Protein AF-0000000079917023 (afdb_homodimer)

pLDDT: mean 77.86, std 21.09, range [25.22, 98.75]

InterPro domains:
  IPR002347 Short-chain dehydrogenase/reductase SDR [PF00106] (9-191)
  IPR002347 Short-chain dehydrogenase/reductase SDR [PR00081] (9-26)
  IPR002347 Short-chain dehydrogenase/reductase SDR [PR00081] (80-91)
  IPR002347 Short-chain dehydrogenase/reductase SDR [PR00081] (126-142)
  IPR002347 Short-chain dehydrogenase/reductase SDR [PR00081] (152-171)
  IPR002347 Short-chain dehydrogenase/reductase SDR [PR00081] (173-190)
  IPR020904 Short-chain dehydrogenase/reductase, conserved site [PS00061] (139-167)
  IPR036291 NAD(P)-binding domain superfamily [SSF51735] (2-263)
  IPR057326 Ketoreductase domain [SM00822] (8-187)

Secondary structure (DSSP, 8-state):
-----TT-EEEEESTTSHHHHHHHHHHHHTT-EEEEEES-HHHHHHHHHHH-TT-EEEE--TT-HHHHHHHHHHHHHHHTS-SEEEE-----B-B-TTTS-HHHHHHHHIIIIIHHHHHHHHHHHHHHHHT-EEEEE--SGGG---TTBHHHHHHHHHHHHHHHHHHHHHGGGT-EEEEEEE-EEETHHHHHHHHH-HHHHHHHHHSPTTTTPEEEHHHHHHHHHHHHHTT-SEEEESTTHHHHHHHHHHHTSGGGHHHHHHHHHHHHHHHHHHHHHHT-SBPPPP--------------/-----TT-EEEEES-SSHHHHHHHHHHHHTT-EEEEEES-HHHHHHHHHHH-TT-EEEE--TT-HHHHHHHHHHHHHHHTS-SEEEE-----B-B-TTTS-HHHHHHHHIIIIIHHHHHHHHHHHHHHHHT-EEEEE--SGGG---TTBHHHHHHHHHHHHHHHHHHHHHGGGT-EEEEEEE-EEETHHHHHHHHH-HHHHHHHHHSPTTTTPEEEHHHHHHHHHHHHHTT-SEEEESTTHHHHHHHHHHHTSGGGHHHHHHHHHHHHHHHHHHHHHHT-SBPPPP--------------

Sequence (600 aa):
MKRDLVGRKVIVTGAARGIGEQVARLAAAQGARVALIGLEPDRLQALAAELGPSSHWCEADVRDSTALQTAIDECAGAMNGVDMVVANAGVAAYGTVRHADEASFERVVDINLNGVFRTLKHATPHLQRSGGHVLIVASALSFTSIGGLASYGASKAGVEALALAYRGEVAHLGITVGLVHPSWIDTDLVRGAEVDIPSFQQMRNRLPYPGNVTTSAERAASAIVDGLAYRRSRVYVPRAVVVANWAKALLNSPLVWPWTRRFSALTIPSLETEVAALGRNDQLVPRFESSGRERSPVSAMKRDLVGRKVIVTGAARGIGEQVARLAAAQGARVALIGLEPDRLQALAAELGPSSHWCEADVRDSTALQTAIDECAGAMNGVDMVVANAGVAAYGTVRHADEASFERVVDINLNGVFRTLKHATPHLQRSGGHVLIVASALSFTSIGGLASYGASKAGVEALALAYRGEVAHLGITVGLVHPSWIDTDLVRGAEVDIPSFQQMRNRLPYPGNVTTSAERAASAIVDGLAYRRSRVYVPRAVVVANWAKALLNSPLVWPWTRRFSALTIPSLETEVAALGRNDQLVPRFESSGRERSPVSA

Organism: NCBI:txid1990687

Nearest PDB structures (foldseek):
  7e6o-assembly1_D  TM=8.917E-01  e=6.958E-19  Paracoccus denitrificans PD1222
  4npc-assembly1_A  TM=9.059E-01  e=7.729E-18  Brucella suis ATCC 23445
  7e6o-assembly1_C  TM=8.669E-01  e=4.614E-18  Paracoccus denitrificans PD1222
  7e6o-assembly1_B  TM=8.869E-01  e=2.169E-17  Paracoccus denitrificans PD1222
  1hxh-assembly1_D  TM=8.457E-01  e=3.209E-16  Comamonas testosteroni

Foldseek 3Di:
DLLFQALAEEEEEPLLFFLNVLLQQVNLVSHYQYEYEYADPVSRVVSQVVSHDSHHYAYDQLLDLVSLLVSLVVSCVSSVFHAEYEADFAFFWWDAPVPADPVQLVVRLSGLAVSSVSNCVSCLVRNLVNLHEYEYEAELCLLPCAGTGNSNNVNRVNNVVVQVVVQVVCVVSSYHYAYEYEAAEPTLRNVLCCVLAVLVLVLLVPDDPPSNDYHYSNQSSVQVSSCRSVVPRYGYVPPCSVVVVVCSVVCPDPVVVVVVVVSNVVSNVSRNVSCVVSVHGGRDDPDPPPPPPDPPPPDD/DLLFQALAEEEEEPLLFFLNVLLQQVNLVSHYQYEYEYADVVSRVVSQVVSHDSHHYAYDQLLDLVSLLVSLVVSCVSSVFHAEYEADFAFFWWDAPVPADPVQLVVRLSGLAVSSVSNCVSCLVRNLVNLHEYEYEAELCLLPCAGTGNSNNVNRVNNVVVQVVVQVVCVVSSYHYAYEYEAAEPTLRNVLCCVLAVLVLVLLVPDDPPSNDYHYSNQSSVQVSSCRSVVPRYGYVPPCSVVVVVCSVVCPDPVVVVVVVVSNVVSNVSRNVSCVVSVTGGRDDDDPDPPPPDPDDPDD

Radius of gyration: 24.72 Å; Cα contacts (8 Å, |Δi|>4): 1260; chains: 2; bounding box: 62×91×83 Å

Solvent-accessible surface area (backbone atoms only — not comparable to full-atom values): 29281 Å² total; per-residue (Å²): 129,86,65,60,34,62,75,37,27,34,38,29,30,32,23,55,48,54,46,30,30,39,31,50,53,54,36,33,74,40,42,23,34,38,27,35,29,20,83,44,58,70,50,30,51,54,48,24,62,72,69,31,87,71,34,41,63,37,69,29,48,55,74,37,58,67,49,33,42,52,36,52,52,48,44,25,58,76,63,73,43,33,36,31,36,36,48,46,44,66,61,58,38,45,32,36,68,75,69,37,48,65,68,49,39,50,47,27,31,36,36,33,26,52,12,45,51,45,50,50,29,58,43,41,70,44,22,44,75,57,40,11,36,35,38,39,59,41,36,45,48,31,63,47,46,48,57,33,30,32,39,37,21,13,17,25,27,12,32,46,30,31,50,48,6,45,34,19,50,34,39,71,52,49,32,46,54,16,41,29,28,38,47,47,39,62,28,65,67,46,49,38,44,38,67,58,28,57,54,51,46,52,52,37,66,66,35,58,87,67,65,45,51,70,36,49,28,60,59,44,14,51,46,48,46,50,26,59,45,66,62,35,58,64,34,51,31,54,65,63,47,53,56,49,58,58,38,36,53,49,54,74,30,81,79,37,44,66,58,48,40,57,53,26,40,66,45,32,63,55,41,48,52,33,36,60,70,62,73,52,34,61,61,72,71,83,77,80,74,78,80,77,80,76,78,72,76,82,78,129,127,84,64,58,33,62,74,36,28,35,39,29,31,32,23,56,46,52,45,29,30,38,31,50,52,52,36,34,74,40,42,23,33,38,28,35,29,19,81,44,57,70,49,32,51,53,49,24,61,71,71,30,88,72,32,42,65,37,66,28,50,54,76,37,58,69,49,34,41,51,38,52,51,49,44,25,61,77,61,72,41,34,36,32,37,36,49,47,45,64,61,57,38,43,32,35,68,75,70,38,48,65,68,49,39,50,48,27,30,38,36,34,26,53,12,44,52,44,51,50,28,59,43,43,70,45,23,42,75,58,41,12,37,36,39,38,59,41,37,44,48,30,64,47,47,47,58,33,30,31,38,37,21,11,16,28,27,13,33,48,29,32,51,48,7,46,35,19,53,33,38,70,51,49,32,47,54,16,42,29,27,39,46,48,39,61,27,66,66,47,48,40,43,39,68,59,28,58,54,52,47,54,50,38,67,66,35,57,87,66,65,45,50,70,35,50,30,61,59,43,14,50,48,47,45,50,27,58,44,66,62,34,58,64,34,51,30,54,64,63,45,52,56,50,57,58,38,35,52,50,54,74,29,80,79,37,42,67,58,47,41,58,52,25,41,65,45,33,64,56,41,49,51,33,36,60,69,62,74,52,34,63,61,74,71,83,77,79,75,78,79,77,80,77,78,76,78,84,78,131

Structure (mmCIF, N/CA/C/O backbone):
data_AF-0000000079917023-model_v1
#
loop_
_entity.id
_entity.type
_entity.pdbx_description
1 polymer 'Short-chain dehydrogenase'
#
loop_
_atom_site.group_PDB
_atom_site.id
_atom_site.type_symbol
_atom_site.label_atom_id
_atom_site.label_alt_id
_atom_site.label_comp_id
_atom_site.label_asym_id
_atom_site.label_entity_id
_atom_site.label_seq_id
_atom_site.pdbx_PDB_ins_code
_atom_site.Cartn_x
_atom_site.Cartn_y
_atom_site.Cartn_z
_atom_site.occupancy
_atom_site.B_iso_or_equiv
_atom_site.auth_seq_id
_atom_site.auth_comp_id
_atom_site.auth_asym_id
_atom_site.auth_atom_id
_atom_site.pdbx_PDB_model_num
ATOM 1 N N . MET A 1 1 ? 6.793 23.781 29.984 1 35.03 1 MET A N 1
ATOM 2 C CA . MET A 1 1 ? 6.461 24.828 29.031 1 35.03 1 MET A CA 1
ATOM 3 C C . MET A 1 1 ? 5.504 24.328 27.953 1 35.03 1 MET A C 1
ATOM 5 O O . MET A 1 1 ? 5.77 23.312 27.312 1 35.03 1 MET A O 1
ATOM 9 N N . LYS A 1 2 ? 4.242 24.5 27.984 1 48.34 2 LYS A N 1
ATOM 10 C CA . LYS A 1 2 ? 3.15 24.047 27.125 1 48.34 2 LYS A CA 1
ATOM 11 C C . LYS A 1 2 ? 3.473 24.281 25.656 1 48.34 2 LYS A C 1
ATOM 13 O O . LYS A 1 2 ? 3.605 25.422 25.219 1 48.34 2 LYS A O 1
ATOM 18 N N . ARG A 1 3 ? 4.348 23.516 24.953 1 58.66 3 ARG A N 1
ATOM 19 C CA . ARG A 1 3 ? 4.816 23.859 23.609 1 58.66 3 ARG A CA 1
ATOM 20 C C . ARG A 1 3 ? 3.641 24.094 22.672 1 58.66 3 ARG A C 1
ATOM 22 O O . ARG A 1 3 ? 2.766 23.234 22.531 1 58.66 3 ARG A O 1
ATOM 29 N N . ASP A 1 4 ? 3.262 25.469 22.469 1 80.25 4 ASP A N 1
ATOM 30 C CA . ASP A 1 4 ? 2.18 25.938 21.609 1 80.25 4 ASP A CA 1
ATOM 31 C C . ASP A 1 4 ? 2.65 26.094 20.156 1 80.25 4 ASP A C 1
ATOM 33 O O . ASP A 1 4 ? 3.783 25.734 19.828 1 80.25 4 ASP A O 1
ATOM 37 N N . LEU A 1 5 ? 1.856 26.125 19.281 1 94.12 5 LEU A N 1
ATOM 38 C CA . LEU A 1 5 ? 2.088 26.266 17.844 1 94.12 5 LEU A CA 1
ATOM 39 C C . LEU A 1 5 ? 2.141 27.734 17.453 1 94.12 5 LEU A C 1
ATOM 41 O O . LEU A 1 5 ? 1.908 28.078 16.281 1 94.12 5 LEU A O 1
ATOM 45 N N . VAL A 1 6 ? 2.461 28.594 18.484 1 93.5 6 VAL A N 1
ATOM 46 C CA . VAL A 1 6 ? 2.445 30.031 18.234 1 93.5 6 VAL A CA 1
ATOM 47 C C . VAL A 1 6 ? 3.459 30.375 17.141 1 93.5 6 VAL A C 1
ATOM 49 O O . VAL A 1 6 ? 4.648 30.078 17.281 1 93.5 6 VAL A O 1
ATOM 52 N N . GLY A 1 7 ? 2.959 30.922 16.062 1 93.88 7 GLY A N 1
ATOM 53 C CA . GLY A 1 7 ? 3.803 31.406 14.977 1 93.88 7 GLY A CA 1
ATOM 54 C C . GLY A 1 7 ? 4.227 30.328 14.016 1 93.88 7 GLY A C 1
ATOM 55 O O . GLY A 1 7 ? 4.867 30.594 13 1 93.88 7 GLY A O 1
ATOM 56 N N . ARG A 1 8 ? 3.922 29.094 14.336 1 96.81 8 ARG A N 1
ATOM 57 C CA . ARG A 1 8 ? 4.297 28 13.445 1 96.81 8 ARG A CA 1
ATOM 58 C C . ARG A 1 8 ? 3.41 27.984 12.203 1 96.81 8 ARG A C 1
ATOM 60 O O . ARG A 1 8 ? 2.215 28.266 12.281 1 96.81 8 ARG A O 1
ATOM 67 N N . LYS A 1 9 ? 3.975 27.703 11.078 1 98.31 9 LYS A N 1
ATOM 68 C CA . LYS A 1 9 ? 3.287 27.625 9.797 1 98.31 9 LYS A CA 1
ATOM 69 C C . LYS A 1 9 ? 2.963 26.188 9.422 1 98.31 9 LYS A C 1
ATOM 71 O O . LYS A 1 9 ? 3.865 25.391 9.156 1 98.31 9 LYS A O 1
ATOM 76 N N . VAL A 1 10 ? 1.675 25.859 9.359 1 98.56 10 VAL A N 1
ATOM 77 C CA . VAL A 1 10 ? 1.229 24.484 9.227 1 98.56 10 VAL A CA 1
ATOM 78 C C . VAL A 1 10 ? 0.395 24.312 7.957 1 98.56 10 VAL A C 1
ATOM 80 O O . VAL A 1 10 ? -0.567 25.062 7.742 1 98.56 10 VAL A O 1
ATOM 83 N N . ILE A 1 11 ? 0.746 23.375 7.105 1 98.75 11 ILE A N 1
ATOM 84 C CA . ILE A 1 11 ? -0.085 22.984 5.973 1 98.75 11 ILE A CA 1
ATOM 85 C C . ILE A 1 11 ? -0.858 21.719 6.316 1 98.75 11 ILE A C 1
ATOM 87 O O . ILE A 1 11 ? -0.293 20.766 6.867 1 98.75 11 ILE A O 1
ATOM 91 N N . VAL A 1 12 ? -2.148 21.688 6.055 1 98.69 12 VAL A N 1
ATOM 92 C CA . VAL A 1 12 ? -2.988 20.516 6.242 1 98.69 12 VAL A CA 1
ATOM 93 C C . VAL A 1 12 ? -3.643 20.125 4.918 1 98.69 12 VAL A C 1
ATOM 95 O O . VAL A 1 12 ? -4.359 20.922 4.316 1 98.69 12 VAL A O 1
ATOM 98 N N . THR A 1 13 ? -3.387 18.922 4.398 1 98.06 13 THR A N 1
ATOM 99 C CA . THR A 1 13 ? -4.133 18.422 3.254 1 98.06 13 THR A CA 1
ATOM 100 C C . THR A 1 13 ? -5.406 17.719 3.709 1 98.06 13 THR A C 1
ATOM 102 O O . THR A 1 13 ? -5.477 17.203 4.828 1 98.06 13 THR A O 1
ATOM 105 N N . GLY A 1 14 ? -6.414 17.625 2.801 1 94.31 14 GLY A N 1
ATOM 106 C CA . GLY A 1 14 ? -7.703 17.094 3.23 1 94.31 14 GLY A CA 1
ATOM 107 C C . GLY A 1 14 ? -8.328 17.906 4.352 1 94.31 14 GLY A C 1
ATOM 108 O O . GLY A 1 14 ? -8.828 17.344 5.328 1 94.31 14 GLY A O 1
ATOM 109 N N . ALA A 1 15 ? -8.273 19.172 4.25 1 95.25 15 ALA A N 1
ATOM 110 C CA . ALA A 1 15 ? -8.57 20.047 5.371 1 95.25 15 ALA A CA 1
ATOM 111 C C . ALA A 1 15 ? -10.039 20.453 5.379 1 95.25 15 ALA A C 1
ATOM 113 O O . ALA A 1 15 ? -10.508 21.094 6.324 1 95.25 15 ALA A O 1
ATOM 114 N N . ALA A 1 16 ? -10.805 20.047 4.355 1 90.94 16 ALA A N 1
ATOM 115 C CA . ALA A 1 16 ? -12.156 20.562 4.199 1 90.94 16 ALA A CA 1
ATOM 116 C C . ALA A 1 16 ? -13.117 19.922 5.191 1 90.94 16 ALA A C 1
ATOM 118 O O . ALA A 1 16 ? -14.18 20.469 5.492 1 90.94 16 ALA A O 1
ATOM 119 N N . ARG A 1 17 ? -12.797 18.75 5.715 1 85.38 17 ARG A N 1
ATOM 120 C CA . ARG A 1 17 ? -13.703 18.062 6.621 1 85.38 17 ARG A CA 1
ATOM 121 C C . ARG A 1 17 ? -12.938 17.094 7.516 1 85.38 17 ARG A C 1
ATOM 123 O O . ARG A 1 17 ? -11.734 16.891 7.348 1 85.38 17 ARG A O 1
ATOM 130 N N . GLY A 1 18 ? -13.648 16.625 8.508 1 87.06 18 GLY A N 1
ATOM 131 C CA . GLY A 1 18 ? -13.148 15.516 9.312 1 87.06 18 GLY A CA 1
ATOM 132 C C . GLY A 1 18 ? -11.984 15.906 10.211 1 87.06 18 GLY A C 1
ATOM 133 O O . GLY A 1 18 ? -12.023 16.938 10.867 1 87.06 18 GLY A O 1
ATOM 134 N N . ILE A 1 19 ? -11.047 15.023 10.242 1 89.31 19 ILE A N 1
ATOM 135 C CA . ILE A 1 19 ? -9.883 15.195 11.102 1 89.31 19 ILE A CA 1
ATOM 136 C C . ILE A 1 19 ? -9.094 16.422 10.672 1 89.31 19 ILE A C 1
ATOM 138 O O . ILE A 1 19 ? -8.68 17.234 11.508 1 89.31 19 ILE A O 1
ATOM 142 N N . GLY A 1 20 ? -8.961 16.594 9.344 1 94.31 20 GLY A N 1
ATOM 143 C CA . GLY A 1 20 ? -8.195 17.703 8.828 1 94.31 20 GLY A CA 1
ATOM 144 C C . GLY A 1 20 ? -8.758 19.062 9.234 1 94.31 20 GLY A C 1
ATOM 145 O O . GLY A 1 20 ? -8.008 19.953 9.617 1 94.31 20 GLY A O 1
ATOM 146 N N . GLU A 1 21 ? -10.047 19.156 9.148 1 94.5 21 GLU A N 1
ATOM 147 C CA . GLU A 1 21 ? -10.727 20.375 9.547 1 94.5 21 GLU A CA 1
ATOM 148 C C . GLU A 1 21 ? -10.492 20.688 11.023 1 94.5 21 GLU A C 1
ATOM 150 O O . GLU A 1 21 ? -10.172 21.812 11.391 1 94.5 21 GLU A O 1
ATOM 155 N N . GLN A 1 22 ? -10.641 19.719 11.828 1 94.25 22 GLN A N 1
ATOM 156 C CA . GLN A 1 22 ? -10.492 19.891 13.273 1 94.25 22 GLN A CA 1
ATOM 157 C C . GLN A 1 22 ? -9.039 20.172 13.641 1 94.25 22 GLN A C 1
ATOM 159 O O . GLN A 1 22 ? -8.766 20.953 14.562 1 94.25 22 GLN A O 1
ATOM 164 N N . VAL A 1 23 ? -8.102 19.547 12.953 1 95.81 23 VAL A N 1
ATOM 165 C CA . VAL A 1 23 ? -6.688 19.828 13.164 1 95.81 23 VAL A CA 1
ATOM 166 C C . VAL A 1 23 ? -6.398 21.297 12.859 1 95.81 23 VAL A C 1
ATOM 168 O O . VAL A 1 23 ? -5.719 21.984 13.633 1 95.81 23 VAL A O 1
ATOM 171 N N . ALA A 1 24 ? -6.945 21.766 11.742 1 97.56 24 ALA A N 1
ATOM 172 C CA . ALA A 1 24 ? -6.746 23.156 11.344 1 97.56 24 ALA A CA 1
ATOM 173 C C . ALA A 1 24 ? -7.293 24.109 12.406 1 97.56 24 ALA A C 1
ATOM 175 O O . ALA A 1 24 ? -6.617 25.062 12.797 1 97.56 24 ALA A O 1
ATOM 176 N N . ARG A 1 25 ? -8.461 23.859 12.906 1 96.69 25 ARG A N 1
ATOM 177 C CA . ARG A 1 25 ? -9.102 24.703 13.914 1 96.69 25 ARG A CA 1
ATOM 178 C C . ARG A 1 25 ? -8.281 24.75 15.195 1 96.69 25 ARG A C 1
ATOM 180 O O . ARG A 1 25 ? -8.031 25.812 15.742 1 96.69 25 ARG A O 1
ATOM 187 N N . LEU A 1 26 ? -7.863 23.609 15.633 1 96.19 26 LEU A N 1
ATOM 188 C CA . LEU A 1 26 ? -7.145 23.516 16.906 1 96.19 26 LEU A CA 1
ATOM 189 C C . LEU A 1 26 ? -5.75 24.125 16.781 1 96.19 26 LEU A C 1
ATOM 191 O O . LEU A 1 26 ? -5.273 24.781 17.703 1 96.19 26 LEU A O 1
ATOM 195 N N . ALA A 1 27 ? -5.102 23.875 15.664 1 96.81 27 ALA A N 1
ATOM 196 C CA . ALA A 1 27 ? -3.781 24.469 15.453 1 96.81 27 ALA A CA 1
ATOM 197 C C . ALA A 1 27 ? -3.855 25.984 15.43 1 96.81 27 ALA A C 1
ATOM 199 O O . ALA A 1 27 ? -3.027 26.672 16.047 1 96.81 27 ALA A O 1
ATOM 200 N N . ALA A 1 28 ? -4.844 26.516 14.719 1 96.62 28 ALA A N 1
ATOM 201 C CA . ALA A 1 28 ? -5.039 27.969 14.664 1 96.62 28 ALA A CA 1
ATOM 202 C C . ALA A 1 28 ? -5.332 28.531 16.062 1 96.62 28 ALA A C 1
ATOM 204 O O . ALA A 1 28 ? -4.816 29.578 16.422 1 96.62 28 ALA A O 1
ATOM 205 N N . ALA A 1 29 ? -6.129 27.812 16.797 1 94.62 29 ALA A N 1
ATOM 206 C CA . ALA A 1 29 ? -6.473 28.234 18.141 1 94.62 29 ALA A CA 1
ATOM 207 C C . ALA A 1 29 ? -5.234 28.297 19.031 1 94.62 29 ALA A C 1
ATOM 209 O O . ALA A 1 29 ? -5.188 29.078 20 1 94.62 29 ALA A O 1
ATOM 210 N N . GLN A 1 30 ? -4.234 27.562 18.688 1 94.81 30 GLN A N 1
ATOM 211 C CA . GLN A 1 30 ? -3 27.516 19.453 1 94.81 30 GLN A CA 1
ATOM 212 C C . GLN A 1 30 ? -1.956 28.469 18.891 1 94.81 30 GLN A C 1
ATOM 214 O O . GLN A 1 30 ? -0.784 28.422 19.266 1 94.81 30 GLN A O 1
ATOM 219 N N . GLY A 1 31 ? -2.383 29.25 17.906 1 94.75 31 GLY A N 1
ATOM 220 C CA . GLY A 1 31 ? -1.55 30.359 17.453 1 94.75 31 GLY A CA 1
ATOM 221 C C . GLY A 1 31 ? -0.831 30.078 16.141 1 94.75 31 GLY A C 1
ATOM 222 O O . GLY A 1 31 ? -0.024 30.891 15.688 1 94.75 31 GLY A O 1
ATOM 223 N N . ALA A 1 32 ? -1.056 28.984 15.531 1 96.81 32 ALA A N 1
ATOM 224 C CA . ALA A 1 32 ? -0.401 28.641 14.273 1 96.81 32 ALA A CA 1
ATOM 225 C C . ALA A 1 32 ? -1.003 29.438 13.109 1 96.81 32 ALA A C 1
ATOM 227 O O . ALA A 1 32 ? -2.17 29.828 13.156 1 96.81 32 ALA A O 1
ATOM 228 N N . ARG A 1 33 ? -0.197 29.719 12.133 1 97.12 33 ARG A N 1
ATOM 229 C CA . ARG A 1 33 ? -0.688 30.078 10.812 1 97.12 33 ARG A CA 1
ATOM 230 C C . ARG A 1 33 ? -0.974 28.844 9.977 1 97.12 33 ARG A C 1
ATOM 232 O O . ARG A 1 33 ? -0.084 28.016 9.758 1 97.12 33 ARG A O 1
ATOM 239 N N . VAL A 1 34 ? -2.207 28.688 9.484 1 98.31 34 VAL A N 1
ATOM 240 C CA . VAL A 1 34 ? -2.613 27.422 8.891 1 98.31 34 VAL A CA 1
ATOM 241 C C . VAL A 1 34 ? -2.965 27.641 7.418 1 98.31 34 VAL A C 1
ATOM 243 O O . VAL A 1 34 ? -3.604 28.625 7.062 1 98.31 34 VAL A O 1
ATOM 246 N N . ALA A 1 35 ? -2.5 26.828 6.547 1 98.69 35 ALA A N 1
ATOM 247 C CA . ALA A 1 35 ? -2.904 26.766 5.145 1 98.69 35 ALA A CA 1
ATOM 248 C C . ALA A 1 35 ? -3.643 25.453 4.855 1 98.69 35 ALA A C 1
ATOM 250 O O . ALA A 1 35 ? -3.195 24.375 5.258 1 98.69 35 ALA A O 1
ATOM 251 N N . LEU A 1 36 ? -4.773 25.578 4.191 1 98.62 36 LEU A N 1
ATOM 252 C CA . LEU A 1 36 ? -5.695 24.469 3.939 1 98.62 36 LEU A CA 1
ATOM 253 C C . LEU A 1 36 ? -5.645 24.047 2.479 1 98.62 36 LEU A C 1
ATOM 255 O O . LEU A 1 36 ? -5.789 24.875 1.577 1 98.62 36 LEU A O 1
ATOM 259 N N . ILE A 1 37 ? -5.414 22.766 2.244 1 98.5 37 ILE A N 1
ATOM 260 C CA . ILE A 1 37 ? -5.449 22.234 0.89 1 98.5 37 ILE A CA 1
ATOM 261 C C . ILE A 1 37 ? -6.5 21.125 0.8 1 98.5 37 ILE A C 1
ATOM 263 O O . ILE A 1 37 ? -6.578 20.25 1.674 1 98.5 37 ILE A O 1
ATOM 267 N N . GLY A 1 38 ? -7.344 21.109 -0.236 1 96.56 38 GLY A N 1
ATOM 268 C CA . GLY A 1 38 ? -8.352 20.078 -0.423 1 96.56 38 GLY A CA 1
ATOM 269 C C . GLY A 1 38 ? -9.172 20.266 -1.688 1 96.56 38 GLY A C 1
ATOM 270 O O . GLY A 1 38 ? -8.758 20.984 -2.598 1 96.56 38 GLY A O 1
ATOM 271 N N . LEU A 1 39 ? -10.312 19.578 -1.757 1 93.62 39 LEU A N 1
ATOM 272 C CA . LEU A 1 39 ? -11.055 19.5 -3.012 1 93.62 39 LEU A CA 1
ATOM 273 C C . LEU A 1 39 ? -12.352 20.297 -2.92 1 93.62 39 LEU A C 1
ATOM 275 O O . LEU A 1 39 ? -13.109 20.359 -3.887 1 93.62 39 LEU A O 1
ATOM 279 N N . GLU A 1 40 ? -12.727 20.906 -1.827 1 92.56 40 GLU A N 1
ATOM 280 C CA . GLU A 1 40 ? -13.961 21.672 -1.652 1 92.56 40 GLU A CA 1
ATOM 281 C C . GLU A 1 40 ? -13.68 23.141 -1.41 1 92.56 40 GLU A C 1
ATOM 283 O O . GLU A 1 40 ? -13.617 23.594 -0.263 1 92.56 40 GLU A O 1
ATOM 288 N N . PRO A 1 41 ? -13.641 23.859 -2.566 1 94.19 41 PRO A N 1
ATOM 289 C CA . PRO A 1 41 ? -13.195 25.25 -2.424 1 94.19 41 PRO A CA 1
ATOM 290 C C . PRO A 1 41 ? -14.109 26.078 -1.514 1 94.19 41 PRO A C 1
ATOM 292 O O . PRO A 1 41 ? -13.625 26.875 -0.715 1 94.19 41 PRO A O 1
ATOM 295 N N . ASP A 1 42 ? -15.406 25.844 -1.597 1 94.81 42 ASP A N 1
ATOM 296 C CA . ASP A 1 42 ? -16.328 26.625 -0.772 1 94.81 42 ASP A CA 1
ATOM 297 C C . ASP A 1 42 ? -16.094 26.359 0.713 1 94.81 42 ASP A C 1
ATOM 299 O O . ASP A 1 42 ? -16.078 27.281 1.521 1 94.81 42 ASP A O 1
ATOM 303 N N . ARG A 1 43 ? -15.852 25.094 1.1 1 94.06 43 ARG A N 1
ATOM 304 C CA . ARG A 1 43 ? -15.609 24.734 2.49 1 94.06 43 ARG A CA 1
ATOM 305 C C . ARG A 1 43 ? -14.25 25.25 2.959 1 94.06 43 ARG A C 1
ATOM 307 O O . ARG A 1 43 ? -14.117 25.719 4.09 1 94.06 43 ARG A O 1
ATOM 314 N N . LEU A 1 44 ? -13.32 25.188 2.113 1 97 44 LEU A N 1
ATOM 315 C CA . LEU A 1 44 ? -11.984 25.641 2.451 1 97 44 LEU A CA 1
ATOM 316 C C . LEU A 1 44 ? -11.969 27.156 2.693 1 97 44 LEU A C 1
ATOM 318 O O . LEU A 1 44 ? -11.375 27.625 3.662 1 97 44 LEU A O 1
ATOM 322 N N . GLN A 1 45 ? -12.625 27.844 1.819 1 96.62 45 GLN A N 1
ATOM 323 C CA . GLN A 1 45 ? -12.711 29.297 1.939 1 96.62 45 GLN A CA 1
ATOM 324 C C . GLN A 1 45 ? -13.422 29.703 3.229 1 96.62 45 GLN A C 1
ATOM 326 O O . GLN A 1 45 ? -12.969 30.594 3.939 1 96.62 45 GLN A O 1
ATOM 331 N N . ALA A 1 46 ? -14.539 29.062 3.473 1 96.62 46 ALA A N 1
ATOM 332 C CA . ALA A 1 46 ? -15.297 29.344 4.691 1 96.62 46 ALA A CA 1
ATOM 333 C C . ALA A 1 46 ? -14.461 29.062 5.934 1 96.62 46 ALA A C 1
ATOM 335 O O . ALA A 1 46 ? -14.461 29.844 6.887 1 96.62 46 ALA A O 1
ATOM 336 N N . LEU A 1 47 ? -13.734 27.938 5.93 1 96.81 47 LEU A N 1
ATOM 337 C CA . LEU A 1 47 ? -12.898 27.562 7.066 1 96.81 47 LEU A CA 1
ATOM 338 C C . LEU A 1 47 ? -11.75 28.547 7.246 1 96.81 47 LEU A C 1
ATOM 340 O O . LEU A 1 47 ? -11.461 28.969 8.367 1 96.81 47 LEU A O 1
ATOM 344 N N . ALA A 1 48 ? -11.109 28.906 6.176 1 97.44 48 ALA A N 1
ATOM 345 C CA . ALA A 1 48 ? -10.008 29.859 6.258 1 97.44 48 ALA A CA 1
ATOM 346 C C . ALA A 1 48 ? -10.484 31.188 6.848 1 97.44 48 ALA A C 1
ATOM 348 O O . ALA A 1 48 ? -9.789 31.797 7.66 1 97.44 48 ALA A O 1
ATOM 349 N N . ALA A 1 49 ? -11.633 31.641 6.434 1 96.38 49 ALA A N 1
ATOM 350 C CA . ALA A 1 49 ? -12.203 32.875 6.949 1 96.38 49 ALA A CA 1
ATOM 351 C C . ALA A 1 49 ? -12.469 32.781 8.445 1 96.38 49 ALA A C 1
ATOM 353 O O . ALA A 1 49 ? -12.227 33.719 9.195 1 96.38 49 ALA A O 1
ATOM 354 N N . GLU A 1 50 ? -12.961 31.641 8.82 1 96.62 50 GLU A N 1
ATOM 355 C CA . GLU A 1 50 ? -13.258 31.391 10.227 1 96.62 50 GLU A CA 1
ATOM 356 C C . GLU A 1 50 ? -11.977 31.406 11.062 1 96.62 50 GLU A C 1
ATOM 358 O O . GLU A 1 50 ? -11.984 31.875 12.203 1 96.62 50 GLU A O 1
ATOM 363 N N . LEU A 1 51 ? -10.875 30.844 10.602 1 96.44 51 LEU A N 1
ATOM 364 C CA . LEU A 1 51 ? -9.633 30.672 11.336 1 96.44 51 LEU A CA 1
ATOM 365 C C . LEU A 1 51 ? -8.883 31.984 11.469 1 96.44 51 LEU A C 1
ATOM 367 O O . LEU A 1 51 ? -8.039 32.156 12.352 1 96.44 51 LEU A O 1
ATOM 371 N N . GLY A 1 52 ? -9.211 32.969 10.492 1 92.62 52 GLY A N 1
ATOM 372 C CA . GLY A 1 52 ? -8.617 34.281 10.633 1 92.62 52 GLY A CA 1
ATOM 373 C C . GLY A 1 52 ? -7.785 34.719 9.43 1 92.62 52 GLY A C 1
ATOM 374 O O . GLY A 1 52 ? -7.52 33.875 8.547 1 92.62 52 GLY A O 1
ATOM 375 N N . PRO A 1 53 ? -7.324 35.875 9.367 1 90.25 53 PRO A N 1
ATOM 376 C CA . PRO A 1 53 ? -6.684 36.469 8.188 1 90.25 53 PRO A CA 1
ATOM 377 C C . PRO A 1 53 ? -5.32 35.844 7.887 1 90.25 53 PRO A C 1
ATOM 379 O O . PRO A 1 53 ? -4.816 35.969 6.77 1 90.25 53 PRO A O 1
ATOM 382 N N . SER A 1 54 ? -4.773 35.219 8.859 1 90.94 54 SER A N 1
ATOM 383 C CA . SER A 1 54 ? -3.455 34.656 8.648 1 90.94 54 SER A CA 1
ATOM 384 C C . SER A 1 54 ? -3.559 33.281 7.984 1 90.94 54 SER A C 1
ATOM 386 O O . SER A 1 54 ? -2.543 32.656 7.633 1 90.94 54 SER A O 1
ATOM 388 N N . SER A 1 55 ? -4.711 32.812 7.812 1 96.25 55 SER A N 1
ATOM 389 C CA . SER A 1 55 ? -4.91 31.484 7.203 1 96.25 55 SER A CA 1
ATOM 390 C C . SER A 1 55 ? -5.027 31.594 5.684 1 96.25 55 SER A C 1
ATOM 392 O O . SER A 1 55 ? -5.402 32.656 5.16 1 96.25 55 SER A O 1
ATOM 394 N N . HIS A 1 56 ? -4.629 30.609 5.004 1 97.56 56 HIS A N 1
ATOM 395 C CA . HIS A 1 56 ? -4.676 30.516 3.551 1 97.56 56 HIS A CA 1
ATOM 396 C C . HIS A 1 56 ? -5.32 29.203 3.109 1 97.56 56 HIS A C 1
ATOM 398 O O . HIS A 1 56 ? -5.477 28.281 3.912 1 97.56 56 HIS A O 1
ATOM 404 N N . TRP A 1 57 ? -5.883 29.188 1.902 1 98.12 57 TRP A N 1
ATOM 405 C CA . TRP A 1 57 ? -6.438 27.953 1.376 1 98.12 57 TRP A CA 1
ATOM 406 C C . TRP A 1 57 ? -6.152 27.812 -0.116 1 98.12 57 TRP A C 1
ATOM 408 O O . TRP A 1 57 ? -5.984 28.812 -0.814 1 98.12 57 TRP A O 1
ATOM 418 N N . CYS A 1 58 ? -5.941 26.609 -0.579 1 98 58 CYS A N 1
ATOM 419 C CA . CYS A 1 58 ? -5.758 26.266 -1.984 1 98 58 CYS A CA 1
ATOM 420 C C . CYS A 1 58 ? -6.547 25.016 -2.348 1 98 58 CYS A C 1
ATOM 422 O O . CYS A 1 58 ? -6.582 24.047 -1.58 1 98 58 CYS A O 1
ATOM 424 N N . GLU A 1 59 ? -7.215 25.094 -3.471 1 97.94 59 GLU A N 1
ATOM 425 C CA . GLU A 1 59 ? -7.816 23.875 -4.023 1 97.94 59 GLU A CA 1
ATOM 426 C C . GLU A 1 59 ? -6.789 23.062 -4.797 1 97.94 59 GLU A C 1
ATOM 428 O O . GLU A 1 59 ? -6.145 23.562 -5.715 1 97.94 59 GLU A O 1
ATOM 433 N N . ALA A 1 60 ? -6.637 21.797 -4.43 1 98 60 ALA A N 1
ATOM 434 C CA . ALA A 1 60 ? -5.777 20.875 -5.168 1 98 60 ALA A CA 1
ATOM 435 C C . ALA A 1 60 ? -6.133 19.422 -4.852 1 98 60 ALA A C 1
ATOM 437 O O . ALA A 1 60 ? -6.406 19.078 -3.701 1 98 60 ALA A O 1
ATOM 438 N N . ASP A 1 61 ? -6.238 18.656 -5.898 1 96.94 61 ASP A N 1
ATOM 439 C CA . ASP A 1 61 ? -6.352 17.203 -5.77 1 96.94 61 ASP A CA 1
ATOM 440 C C . ASP A 1 61 ? -4.98 16.578 -5.551 1 96.94 61 ASP A C 1
ATOM 442 O O . ASP A 1 61 ? -4.062 16.766 -6.348 1 96.94 61 ASP A O 1
ATOM 446 N N . VAL A 1 62 ? -4.859 15.836 -4.461 1 97.38 62 VAL A N 1
ATOM 447 C CA . VAL A 1 62 ? -3.568 15.219 -4.168 1 97.38 62 VAL A CA 1
ATOM 448 C C . VAL A 1 62 ? -3.199 14.234 -5.277 1 97.38 62 VAL A C 1
ATOM 450 O O . VAL A 1 62 ? -2.051 13.797 -5.367 1 97.38 62 VAL A O 1
ATOM 453 N N . ARG A 1 63 ? -4.129 13.891 -6.168 1 96.56 63 ARG A N 1
ATOM 454 C CA . ARG A 1 63 ? -3.865 13 -7.289 1 96.56 63 ARG A CA 1
ATOM 455 C C . ARG A 1 63 ? -3.193 13.742 -8.438 1 96.56 63 ARG A C 1
ATOM 457 O O . ARG A 1 63 ? -2.65 13.125 -9.352 1 96.56 63 ARG A O 1
ATOM 464 N N . ASP A 1 64 ? -3.279 15.039 -8.406 1 97.31 64 ASP A N 1
ATOM 465 C CA . ASP A 1 64 ? -2.664 15.906 -9.414 1 97.31 64 ASP A CA 1
ATOM 466 C C . ASP A 1 64 ? -1.369 16.516 -8.891 1 97.31 64 ASP A C 1
ATOM 468 O O . ASP A 1 64 ? -1.399 17.531 -8.18 1 97.31 64 ASP A O 1
ATOM 472 N N . SER A 1 65 ? -0.267 15.984 -9.352 1 97.25 65 SER A N 1
ATOM 473 C CA . SER A 1 65 ? 1.034 16.359 -8.812 1 97.25 65 SER A CA 1
ATOM 474 C C . SER A 1 65 ? 1.321 17.844 -9.055 1 97.25 65 SER A C 1
ATOM 476 O O . SER A 1 65 ? 1.764 18.547 -8.148 1 97.25 65 SER A O 1
ATOM 478 N N . THR A 1 66 ? 1.085 18.266 -10.195 1 97.69 66 THR A N 1
ATOM 479 C CA . THR A 1 66 ? 1.376 19.656 -10.555 1 97.69 66 THR A CA 1
ATOM 480 C C . THR A 1 66 ? 0.512 20.609 -9.742 1 97.69 66 THR A C 1
ATOM 482 O O . THR A 1 66 ? 1.014 21.594 -9.195 1 97.69 66 THR A O 1
ATOM 485 N N . ALA A 1 67 ? -0.769 20.375 -9.617 1 98 67 ALA A N 1
ATOM 486 C CA . ALA A 1 67 ? -1.673 21.203 -8.836 1 98 67 ALA A CA 1
ATOM 487 C C . ALA A 1 67 ? -1.269 21.219 -7.359 1 98 67 ALA A C 1
ATOM 489 O O . ALA A 1 67 ? -1.31 22.266 -6.707 1 98 67 ALA A O 1
ATOM 490 N N . LEU A 1 68 ? -0.85 20.078 -6.895 1 98.25 68 LEU A N 1
ATOM 491 C CA . LEU A 1 68 ? -0.466 19.969 -5.492 1 98.25 68 LEU A CA 1
ATOM 492 C C . LEU A 1 68 ? 0.827 20.734 -5.219 1 98.25 68 LEU A C 1
ATOM 494 O O . LEU A 1 68 ? 0.94 21.422 -4.207 1 98.25 68 LEU A O 1
ATOM 498 N N . GLN A 1 69 ? 1.775 20.578 -6.105 1 98.25 69 GLN A N 1
ATOM 499 C CA . GLN A 1 69 ? 3.014 21.328 -5.965 1 98.25 69 GLN A CA 1
ATOM 500 C C . GLN A 1 69 ? 2.742 22.828 -5.938 1 98.25 69 GLN A C 1
ATOM 502 O O . GLN A 1 69 ? 3.268 23.547 -5.082 1 98.25 69 GLN A O 1
ATOM 507 N N . THR A 1 70 ? 1.951 23.281 -6.871 1 98.5 70 THR A N 1
ATOM 508 C CA . THR A 1 70 ? 1.595 24.688 -6.953 1 98.5 70 THR A CA 1
ATOM 509 C C . THR A 1 70 ? 0.911 25.156 -5.668 1 98.5 70 THR A C 1
ATOM 511 O O . THR A 1 70 ? 1.226 26.219 -5.141 1 98.5 70 THR A O 1
ATOM 514 N N . ALA A 1 71 ? -0.001 24.375 -5.176 1 98.56 71 ALA A N 1
ATOM 515 C CA . ALA A 1 71 ? -0.723 24.703 -3.949 1 98.56 71 ALA A CA 1
ATOM 516 C C . ALA A 1 71 ? 0.231 24.812 -2.764 1 98.56 71 ALA A C 1
ATOM 518 O O . ALA A 1 71 ? 0.152 25.75 -1.978 1 98.56 71 ALA A O 1
ATOM 519 N N . ILE A 1 72 ? 1.146 23.859 -2.607 1 98.56 72 ILE A N 1
ATOM 520 C CA . ILE A 1 72 ? 2.09 23.844 -1.495 1 98.56 72 ILE A CA 1
ATOM 521 C C . ILE A 1 72 ? 3.021 25.062 -1.597 1 98.56 72 ILE A C 1
ATOM 523 O O . ILE A 1 72 ? 3.279 25.734 -0.6 1 98.56 72 ILE A O 1
ATOM 527 N N . ASP A 1 73 ? 3.49 25.344 -2.799 1 98.5 73 ASP A N 1
ATOM 528 C CA . ASP A 1 73 ? 4.348 26.5 -3.018 1 98.5 73 ASP A CA 1
ATOM 529 C C . ASP A 1 73 ? 3.611 27.797 -2.689 1 98.5 73 ASP A C 1
ATOM 531 O O . ASP A 1 73 ? 4.184 28.703 -2.086 1 98.5 73 ASP A O 1
ATOM 535 N N . GLU A 1 74 ? 2.418 27.875 -3.125 1 98.25 74 GLU A N 1
ATOM 536 C CA . GLU A 1 74 ? 1.604 29.047 -2.842 1 98.25 74 GLU A CA 1
ATOM 537 C C . GLU A 1 74 ? 1.397 29.234 -1.34 1 98.25 74 GLU A C 1
ATOM 539 O O . GLU A 1 74 ? 1.509 30.344 -0.821 1 98.25 74 GLU A O 1
ATOM 544 N N . CYS A 1 75 ? 1.039 28.172 -0.663 1 97.88 75 CYS A N 1
ATOM 545 C CA . CYS A 1 75 ? 0.879 28.203 0.787 1 97.88 75 CYS A CA 1
ATOM 546 C C . CYS A 1 75 ? 2.17 28.656 1.465 1 97.88 75 CYS A C 1
ATOM 548 O O . CYS A 1 75 ? 2.145 29.484 2.375 1 97.88 75 CYS A O 1
ATOM 550 N N . ALA A 1 76 ? 3.268 28.094 1.03 1 97.88 76 ALA A N 1
ATOM 551 C CA . ALA A 1 76 ? 4.57 28.469 1.577 1 97.88 76 ALA A CA 1
ATOM 552 C C . ALA A 1 76 ? 4.859 29.953 1.37 1 97.88 76 ALA A C 1
ATOM 554 O O . ALA A 1 76 ? 5.391 30.609 2.262 1 97.88 76 ALA A O 1
ATOM 555 N N . GLY A 1 77 ? 4.559 30.406 0.167 1 97.44 77 GLY A N 1
ATOM 556 C CA . GLY A 1 77 ? 4.727 31.828 -0.114 1 97.44 77 GLY A CA 1
ATOM 557 C C . GLY A 1 77 ? 3.855 32.719 0.753 1 97.44 77 GLY A C 1
ATOM 558 O O . GLY A 1 77 ? 4.332 33.688 1.319 1 97.44 77 GLY A O 1
ATOM 559 N N . ALA A 1 78 ? 2.619 32.375 0.927 1 96.88 78 ALA A N 1
ATOM 560 C CA . ALA A 1 78 ? 1.654 33.156 1.689 1 96.88 78 ALA A CA 1
ATOM 561 C C . ALA A 1 78 ? 2.045 33.219 3.162 1 96.88 78 ALA A C 1
ATOM 563 O O . ALA A 1 78 ? 1.812 34.25 3.826 1 96.88 78 ALA A O 1
ATOM 564 N N . MET A 1 79 ? 2.658 32.125 3.65 1 96.88 79 MET A N 1
ATOM 565 C CA . MET A 1 79 ? 2.982 32.062 5.074 1 96.88 79 MET A CA 1
ATOM 566 C C . MET A 1 79 ? 4.449 32.406 5.312 1 96.88 79 MET A C 1
ATOM 568 O O . MET A 1 79 ? 4.898 32.469 6.461 1 96.88 79 MET A O 1
ATOM 572 N N . ASN A 1 80 ? 5.168 32.656 4.246 1 96.25 80 ASN A N 1
ATOM 573 C CA . ASN A 1 80 ? 6.605 32.875 4.301 1 96.25 80 ASN A CA 1
ATOM 574 C C . ASN A 1 80 ? 7.348 31.703 4.914 1 96.25 80 ASN A C 1
ATOM 576 O O . ASN A 1 80 ? 8.125 31.875 5.855 1 96.25 80 ASN A O 1
ATOM 580 N N . GLY A 1 81 ? 7.027 30.562 4.383 1 97.06 81 GLY A N 1
ATOM 581 C CA . GLY A 1 81 ? 7.664 29.328 4.824 1 97.06 81 GLY A CA 1
ATOM 582 C C . GLY A 1 81 ? 6.672 28.281 5.293 1 97.06 81 GLY A C 1
ATOM 583 O O . GLY A 1 81 ? 5.465 28.531 5.32 1 97.06 81 GLY A O 1
ATOM 584 N N . VAL A 1 82 ? 7.191 27.094 5.586 1 98.06 82 VAL A N 1
ATOM 585 C CA . VAL A 1 82 ? 6.43 25.984 6.137 1 98.06 82 VAL A CA 1
ATOM 586 C C . VAL A 1 82 ? 7.238 25.297 7.234 1 98.06 82 VAL A C 1
ATOM 588 O O . VAL A 1 82 ? 8.391 24.922 7.02 1 98.06 82 VAL A O 1
ATOM 591 N N . ASP A 1 83 ? 6.594 25.188 8.398 1 98.06 83 ASP A N 1
ATOM 592 C CA . ASP A 1 83 ? 7.266 24.531 9.516 1 98.06 83 ASP A CA 1
ATOM 593 C C . ASP A 1 83 ? 6.758 23.094 9.703 1 98.06 83 ASP A C 1
ATOM 595 O O . ASP A 1 83 ? 7.496 22.219 10.156 1 98.06 83 ASP A O 1
ATOM 599 N N . MET A 1 84 ? 5.496 22.922 9.422 1 98.56 84 MET A N 1
ATOM 600 C CA . MET A 1 84 ? 4.867 21.625 9.68 1 98.56 84 MET A CA 1
ATOM 601 C C . MET A 1 84 ? 3.859 21.297 8.586 1 98.56 84 MET A C 1
ATOM 603 O O . MET A 1 84 ? 3.229 22.188 8.016 1 98.56 84 MET A O 1
ATOM 607 N N . VAL A 1 85 ? 3.721 20.031 8.312 1 98.62 85 VAL A N 1
ATOM 608 C CA . VAL A 1 85 ? 2.754 19.516 7.344 1 98.62 85 VAL A CA 1
ATOM 609 C C . VAL A 1 85 ? 1.988 18.344 7.941 1 98.62 85 VAL A C 1
ATOM 611 O O . VAL A 1 85 ? 2.578 17.484 8.602 1 98.62 85 VAL A O 1
ATOM 614 N N . VAL A 1 86 ? 0.707 18.359 7.824 1 98.38 86 VAL A N 1
ATOM 615 C CA . VAL A 1 86 ? -0.137 17.203 8.133 1 98.38 86 VAL A CA 1
ATOM 616 C C . VAL A 1 86 ? -0.687 16.609 6.836 1 98.38 86 VAL A C 1
ATOM 618 O O . VAL A 1 86 ? -1.591 17.172 6.219 1 98.38 86 VAL A O 1
ATOM 621 N N . ALA A 1 87 ? -0.091 15.523 6.418 1 97.81 87 ALA A N 1
ATOM 622 C CA . ALA A 1 87 ? -0.616 14.758 5.285 1 97.81 87 ALA A CA 1
ATOM 623 C C . ALA A 1 87 ? -1.821 13.922 5.699 1 97.81 87 ALA A C 1
ATOM 625 O O . ALA A 1 87 ? -1.666 12.789 6.168 1 97.81 87 ALA A O 1
ATOM 626 N N . ASN A 1 88 ? -3.014 14.445 5.43 1 94.19 88 ASN A N 1
ATOM 627 C CA . ASN A 1 88 ? -4.227 13.891 6.02 1 94.19 88 ASN A CA 1
ATOM 628 C C . ASN A 1 88 ? -5.242 13.5 4.949 1 94.19 88 ASN A C 1
ATOM 630 O O . ASN A 1 88 ? -6.18 12.75 5.223 1 94.19 88 ASN A O 1
ATOM 634 N N . ALA A 1 89 ? -5.086 13.961 3.713 1 92.06 89 ALA A N 1
ATOM 635 C CA . ALA A 1 89 ? -6.035 13.609 2.66 1 92.06 89 ALA A CA 1
ATOM 636 C C . ALA A 1 89 ? -6.18 12.102 2.535 1 92.06 89 ALA A C 1
ATOM 638 O O . ALA A 1 89 ? -5.184 11.375 2.514 1 92.06 89 ALA A O 1
ATOM 639 N N . GLY A 1 90 ? -7.402 11.602 2.529 1 88.19 90 GLY A N 1
ATOM 640 C CA . GLY A 1 90 ? -7.676 10.18 2.418 1 88.19 90 GLY A CA 1
ATOM 641 C C . GLY A 1 90 ? -9.148 9.867 2.221 1 88.19 90 GLY A C 1
ATOM 642 O O . GLY A 1 90 ? -10.008 10.672 2.584 1 88.19 90 GLY A O 1
ATOM 643 N N . VAL A 1 91 ? -9.391 8.75 1.623 1 83.75 91 VAL A N 1
ATOM 644 C CA . VAL A 1 91 ? -10.75 8.281 1.377 1 83.75 91 VAL A CA 1
ATOM 645 C C . VAL A 1 91 ? -10.836 6.777 1.64 1 83.75 91 VAL A C 1
ATOM 647 O O . VAL A 1 91 ? -9.805 6.113 1.815 1 83.75 91 VAL A O 1
ATOM 650 N N . ALA A 1 92 ? -12.039 6.336 1.796 1 80.31 92 ALA A N 1
ATOM 651 C CA . ALA A 1 92 ? -12.305 4.906 1.911 1 80.31 92 ALA A CA 1
ATOM 652 C C . ALA A 1 92 ? -13.312 4.449 0.863 1 80.31 92 ALA A C 1
ATOM 654 O O . ALA A 1 92 ? -14.102 5.25 0.355 1 80.31 92 ALA A O 1
ATOM 655 N N . ALA A 1 93 ? -13.148 3.256 0.441 1 77.44 93 ALA A N 1
ATOM 656 C CA . ALA A 1 93 ? -14.133 2.58 -0.404 1 77.44 93 ALA A CA 1
ATOM 657 C C . ALA A 1 93 ? -14.453 1.189 0.133 1 77.44 93 ALA A C 1
ATOM 659 O O . ALA A 1 93 ? -13.594 0.527 0.714 1 77.44 93 ALA A O 1
ATOM 660 N N . TYR A 1 94 ? -15.727 0.849 -0.137 1 73 94 TYR A N 1
ATOM 661 C CA . TYR A 1 94 ? -16.219 -0.428 0.377 1 73 94 TYR A CA 1
ATOM 662 C C . TYR A 1 94 ? -16.266 -1.477 -0.729 1 73 94 TYR A C 1
ATOM 664 O O . TYR A 1 94 ? -16.453 -1.143 -1.901 1 73 94 TYR A O 1
ATOM 672 N N . GLY A 1 95 ? -16.094 -2.803 -0.223 1 74.62 95 GLY A N 1
ATOM 673 C CA . GLY A 1 95 ? -16.25 -3.926 -1.132 1 74.62 95 GLY A CA 1
ATOM 674 C C . GLY A 1 95 ? -15.18 -4.98 -0.98 1 74.62 95 GLY A C 1
ATOM 675 O O . GLY A 1 95 ? -14.078 -4.684 -0.515 1 74.62 95 GLY A O 1
ATOM 676 N N . THR A 1 96 ? -15.648 -6.148 -1.313 1 79.56 96 THR A N 1
ATOM 677 C CA . THR A 1 96 ? -14.672 -7.238 -1.337 1 79.56 96 THR A CA 1
ATOM 678 C C . THR A 1 96 ? -13.859 -7.207 -2.627 1 79.56 96 THR A C 1
ATOM 680 O O . THR A 1 96 ? -14.266 -6.582 -3.609 1 79.56 96 THR A O 1
ATOM 683 N N . VAL A 1 97 ? -12.711 -7.883 -2.568 1 87.06 97 VAL A N 1
ATOM 684 C CA . VAL A 1 97 ? -11.82 -7.918 -3.721 1 87.06 97 VAL A CA 1
ATOM 685 C C . VAL A 1 97 ? -12.57 -8.445 -4.941 1 87.06 97 VAL A C 1
ATOM 687 O O . VAL A 1 97 ? -12.43 -7.906 -6.043 1 87.06 97 VAL A O 1
ATOM 690 N N . ARG A 1 98 ? -13.391 -9.414 -4.762 1 87.25 98 ARG A N 1
ATOM 691 C CA . ARG A 1 98 ? -14.07 -10.047 -5.887 1 87.25 98 ARG A CA 1
ATOM 692 C C . ARG A 1 98 ? -15.133 -9.117 -6.473 1 87.25 98 ARG A C 1
ATOM 694 O O . ARG A 1 98 ? -15.422 -9.172 -7.668 1 87.25 98 ARG A O 1
ATOM 701 N N . HIS A 1 99 ? -15.672 -8.125 -5.672 1 80.19 99 HIS A N 1
ATOM 702 C CA . HIS A 1 99 ? -16.797 -7.336 -6.145 1 80.19 99 HIS A CA 1
ATOM 703 C C . HIS A 1 99 ? -16.422 -5.859 -6.246 1 80.19 99 HIS A C 1
ATOM 705 O O . HIS A 1 99 ? -17.172 -5.062 -6.816 1 80.19 99 HIS A O 1
ATOM 711 N N . ALA A 1 100 ? -15.336 -5.516 -5.766 1 81.12 100 ALA A N 1
ATOM 712 C CA . ALA A 1 100 ? -14.938 -4.113 -5.773 1 81.12 100 ALA A CA 1
ATOM 713 C C . ALA A 1 100 ? -14.797 -3.588 -7.199 1 81.12 100 ALA A C 1
ATOM 715 O O . ALA A 1 100 ? -14.297 -4.293 -8.078 1 81.12 100 ALA A O 1
ATOM 716 N N . ASP A 1 101 ? -15.32 -2.365 -7.383 1 85.06 101 ASP A N 1
ATOM 717 C CA . ASP A 1 101 ? -15.031 -1.639 -8.617 1 85.06 101 ASP A CA 1
ATOM 718 C C . ASP A 1 101 ? -13.547 -1.303 -8.711 1 85.06 101 ASP A C 1
ATOM 720 O O . ASP A 1 101 ? -12.961 -0.75 -7.777 1 85.06 101 ASP A O 1
ATOM 724 N N . GLU A 1 102 ? -12.961 -1.679 -9.828 1 91.06 102 GLU A N 1
ATOM 725 C CA . GLU A 1 102 ? -11.523 -1.508 -9.984 1 91.06 102 GLU A CA 1
ATOM 726 C C . GLU A 1 102 ? -11.125 -0.037 -9.891 1 91.06 102 GLU A C 1
ATOM 728 O O . GLU A 1 102 ? -10.117 0.304 -9.281 1 91.06 102 GLU A O 1
ATOM 733 N N . ALA A 1 103 ? -11.906 0.77 -10.508 1 90 103 ALA A N 1
ATOM 734 C CA . ALA A 1 103 ? -11.625 2.203 -10.477 1 90 103 ALA A CA 1
ATOM 735 C C . ALA A 1 103 ? -11.672 2.734 -9.047 1 90 103 ALA A C 1
ATOM 737 O O . ALA A 1 103 ? -10.867 3.596 -8.672 1 90 103 ALA A O 1
ATOM 738 N N . SER A 1 104 ? -12.625 2.213 -8.266 1 87.25 104 SER A N 1
ATOM 739 C CA . SER A 1 104 ? -12.75 2.633 -6.871 1 87.25 104 SER A CA 1
ATOM 740 C C . SER A 1 104 ? -11.539 2.195 -6.055 1 87.25 104 SER A C 1
ATOM 742 O O . SER A 1 104 ? -11.008 2.967 -5.25 1 87.25 104 SER A O 1
ATOM 744 N N . PHE A 1 105 ? -11.117 0.971 -6.242 1 91 105 PHE A N 1
ATOM 745 C CA . PHE A 1 105 ? -9.938 0.461 -5.551 1 91 105 PHE A CA 1
ATOM 746 C C . PHE A 1 105 ? -8.711 1.305 -5.871 1 91 105 PHE A C 1
ATOM 748 O O . PHE A 1 105 ? -8.016 1.764 -4.969 1 91 105 PHE A O 1
ATOM 755 N N . GLU A 1 106 ? -8.523 1.55 -7.129 1 94.44 106 GLU A N 1
ATOM 756 C CA . GLU A 1 106 ? -7.352 2.289 -7.594 1 94.44 106 GLU A CA 1
ATOM 757 C C . GLU A 1 106 ? -7.387 3.736 -7.109 1 94.44 106 GLU A C 1
ATOM 759 O O . GLU A 1 106 ? -6.344 4.32 -6.809 1 94.44 106 GLU A O 1
ATOM 764 N N . ARG A 1 107 ? -8.547 4.277 -7.082 1 91.88 107 ARG A N 1
ATOM 765 C CA . ARG A 1 107 ? -8.703 5.652 -6.613 1 91.88 107 ARG A CA 1
ATOM 766 C C . ARG A 1 107 ? -8.281 5.781 -5.152 1 91.88 107 ARG A C 1
ATOM 768 O O . ARG A 1 107 ? -7.602 6.734 -4.777 1 91.88 107 ARG A O 1
ATOM 775 N N . VAL A 1 108 ? -8.688 4.855 -4.293 1 91 108 VAL A N 1
ATOM 776 C CA . VAL A 1 108 ? -8.32 4.867 -2.879 1 91 108 VAL A CA 1
ATOM 777 C C . VAL A 1 108 ? -6.805 4.793 -2.738 1 91 108 VAL A C 1
ATOM 779 O O . VAL A 1 108 ? -6.203 5.57 -1.991 1 91 108 VAL A O 1
ATOM 782 N N . VAL A 1 109 ? -6.188 3.928 -3.514 1 96 109 VAL A N 1
ATOM 783 C CA . VAL A 1 109 ? -4.738 3.76 -3.457 1 96 109 VAL A CA 1
ATOM 784 C C . VAL A 1 109 ? -4.051 5.035 -3.943 1 96 109 VAL A C 1
ATOM 786 O O . VAL A 1 109 ? -3.064 5.48 -3.352 1 96 109 VAL A O 1
ATOM 789 N N . ASP A 1 110 ? -4.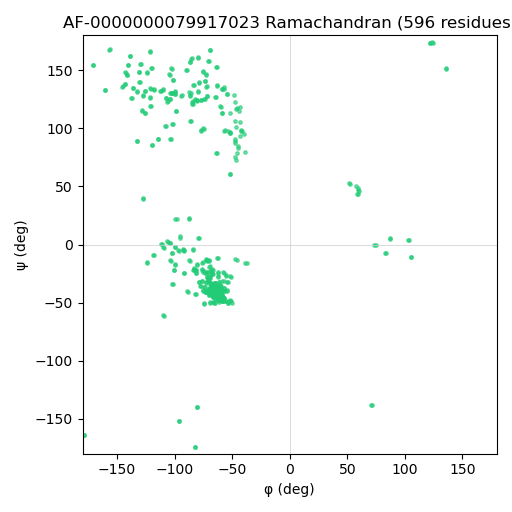566 5.605 -4.953 1 97 110 ASP A N 1
ATOM 790 C CA . ASP A 1 110 ? -3.959 6.801 -5.527 1 97 110 ASP A CA 1
ATOM 791 C C . ASP A 1 110 ? -4.051 7.98 -4.562 1 97 110 ASP A C 1
ATOM 793 O O . ASP A 1 110 ? -3.088 8.734 -4.398 1 97 110 ASP A O 1
ATOM 797 N N . ILE A 1 111 ? -5.152 8.148 -3.918 1 94.06 111 ILE A N 1
ATOM 798 C CA . ILE A 1 111 ? -5.355 9.266 -3.002 1 94.06 111 ILE A CA 1
ATOM 799 C C . ILE A 1 111 ? -4.582 9.016 -1.707 1 94.06 111 ILE A C 1
ATOM 801 O O . ILE A 1 111 ? -3.811 9.875 -1.269 1 94.06 111 ILE A O 1
ATOM 805 N N . ASN A 1 112 ? -4.754 7.84 -1.104 1 94.06 112 ASN A N 1
ATOM 806 C CA . ASN A 1 112 ? -4.254 7.566 0.239 1 94.06 112 ASN A CA 1
ATOM 807 C C . ASN A 1 112 ? -2.746 7.324 0.237 1 94.06 112 ASN A C 1
ATOM 809 O O . ASN A 1 112 ? -2.064 7.613 1.221 1 94.06 112 ASN A O 1
ATOM 813 N N . LEU A 1 113 ? -2.24 6.766 -0.867 1 96.56 113 LEU A N 1
ATOM 814 C CA . LEU A 1 113 ? -0.833 6.383 -0.891 1 96.56 113 LEU A CA 1
ATOM 815 C C . LEU A 1 113 ? -0.036 7.289 -1.822 1 96.56 113 LEU A C 1
ATOM 817 O O . LEU A 1 113 ? 0.815 8.055 -1.369 1 96.56 113 LEU A O 1
ATOM 821 N N . ASN A 1 114 ? -0.406 7.285 -3.121 1 97.94 114 ASN A N 1
ATOM 822 C CA . ASN A 1 114 ? 0.317 8.156 -4.043 1 97.94 114 ASN A CA 1
ATOM 823 C C . ASN A 1 114 ? 0.16 9.625 -3.668 1 97.94 114 ASN A C 1
ATOM 825 O O . ASN A 1 114 ? 1.078 10.422 -3.869 1 97.94 114 ASN A O 1
ATOM 829 N N . GLY A 1 115 ? -1.016 9.977 -3.174 1 97.94 115 GLY A N 1
ATOM 830 C CA . GLY A 1 115 ? -1.246 11.336 -2.732 1 97.94 115 GLY A CA 1
ATOM 831 C C . GLY A 1 115 ? -0.323 11.766 -1.606 1 97.94 115 GLY A C 1
ATOM 832 O O . GLY A 1 115 ? 0.167 12.898 -1.593 1 97.94 115 GLY A O 1
ATOM 833 N N . VAL A 1 116 ? -0.099 10.867 -0.645 1 97.81 116 VAL A N 1
ATOM 834 C CA . VAL A 1 116 ? 0.831 11.141 0.446 1 97.81 116 VAL A CA 1
ATOM 835 C C . VAL A 1 116 ? 2.252 11.258 -0.103 1 97.81 116 VAL A C 1
ATOM 837 O O . VAL A 1 116 ? 3.006 12.148 0.297 1 97.81 116 VAL A O 1
ATOM 840 N N . PHE A 1 117 ? 2.652 10.391 -0.993 1 97.38 117 PHE A N 1
ATOM 841 C CA . PHE A 1 117 ? 3.955 10.469 -1.644 1 97.38 117 PHE A CA 1
ATOM 842 C C . PHE A 1 117 ? 4.16 11.836 -2.283 1 97.38 117 PHE A C 1
ATOM 844 O O . PHE A 1 117 ? 5.184 12.484 -2.055 1 97.38 117 PHE A O 1
ATOM 851 N N . ARG A 1 118 ? 3.199 12.281 -3.057 1 98.38 118 ARG A N 1
ATOM 852 C CA . ARG A 1 118 ? 3.301 13.57 -3.729 1 98.38 118 ARG A CA 1
ATOM 853 C C . ARG A 1 118 ? 3.379 14.711 -2.717 1 98.38 118 ARG A C 1
ATOM 855 O O . ARG A 1 118 ? 4.145 15.656 -2.9 1 98.38 118 ARG A O 1
ATOM 862 N N . THR A 1 119 ? 2.576 14.625 -1.664 1 98.5 119 THR A N 1
ATOM 863 C CA . THR A 1 119 ? 2.592 15.641 -0.615 1 98.5 119 THR A CA 1
ATOM 864 C C . THR A 1 119 ? 3.982 15.75 0.005 1 98.5 119 THR A C 1
ATOM 866 O O . THR A 1 119 ? 4.523 16.859 0.129 1 98.5 119 THR A O 1
ATOM 869 N N . LEU A 1 120 ? 4.559 14.586 0.326 1 97.69 120 LEU A N 1
ATOM 870 C CA . LEU A 1 120 ? 5.879 14.562 0.949 1 97.69 120 LEU A CA 1
ATOM 871 C C . LEU A 1 120 ? 6.941 15.078 -0.013 1 97.69 120 LEU A C 1
ATOM 873 O O . LEU A 1 120 ? 7.812 15.859 0.377 1 97.69 120 LEU A O 1
ATOM 877 N N . LYS A 1 121 ? 6.859 14.625 -1.22 1 96.75 121 LYS A N 1
ATOM 878 C CA . LYS A 1 121 ? 7.824 15.047 -2.232 1 96.75 121 LYS A CA 1
ATOM 879 C C . LYS A 1 121 ? 7.855 16.562 -2.359 1 96.75 121 LYS A C 1
ATOM 881 O O . LYS A 1 121 ? 8.922 17.188 -2.273 1 96.75 121 LYS A O 1
ATOM 886 N N . HIS A 1 122 ? 6.734 17.203 -2.48 1 98 122 HIS A N 1
ATOM 887 C CA . HIS A 1 122 ? 6.664 18.625 -2.781 1 98 122 HIS A CA 1
ATOM 888 C C . HIS A 1 122 ? 6.824 19.469 -1.516 1 98 122 HIS A C 1
ATOM 890 O O . HIS A 1 122 ? 7.207 20.641 -1.585 1 98 122 HIS A O 1
ATOM 896 N N . ALA A 1 123 ? 6.586 18.906 -0.32 1 98.25 123 ALA A N 1
ATOM 897 C CA . ALA A 1 123 ? 6.75 19.625 0.941 1 98.25 123 ALA A CA 1
ATOM 898 C C . ALA A 1 123 ? 8.211 19.641 1.382 1 98.25 123 ALA A C 1
ATOM 900 O O . ALA A 1 123 ? 8.633 20.5 2.154 1 98.25 123 ALA A O 1
ATOM 901 N N . THR A 1 124 ? 8.977 18.656 0.924 1 97.25 124 THR A N 1
ATOM 902 C CA . THR A 1 124 ? 10.312 18.375 1.444 1 97.25 124 THR A CA 1
ATOM 903 C C . THR A 1 124 ? 11.211 19.609 1.295 1 97.25 124 THR A C 1
ATOM 905 O O . THR A 1 124 ? 11.883 20.016 2.246 1 97.25 124 THR A O 1
ATOM 908 N N . PRO A 1 125 ? 11.211 20.281 0.103 1 96.75 125 PRO A N 1
ATOM 909 C CA . PRO A 1 125 ? 12.094 21.453 0.003 1 96.75 125 PRO A CA 1
ATOM 910 C C . PRO A 1 125 ? 11.734 22.531 1.01 1 96.75 125 PRO A C 1
ATOM 912 O O . PRO A 1 125 ? 12.625 23.234 1.515 1 96.75 125 PRO A O 1
ATOM 915 N N . HIS A 1 126 ? 10.531 22.75 1.318 1 98 126 HIS A N 1
ATOM 916 C CA . HIS A 1 126 ? 10.102 23.766 2.273 1 98 126 HIS A CA 1
ATOM 917 C C . HIS A 1 126 ? 10.438 23.359 3.703 1 98 126 HIS A C 1
ATOM 919 O O . HIS A 1 126 ? 10.883 24.172 4.504 1 98 126 HIS A O 1
ATOM 925 N N . LEU A 1 127 ? 10.242 22.094 4.027 1 97.88 127 LEU A N 1
ATOM 926 C CA . LEU A 1 127 ? 10.516 21.578 5.363 1 97.88 127 LEU A CA 1
ATOM 927 C C . LEU A 1 127 ? 12.016 21.578 5.648 1 97.88 127 LEU A C 1
ATOM 929 O O . LEU A 1 127 ? 12.43 21.766 6.793 1 97.88 127 LEU A O 1
ATOM 933 N N . GLN A 1 128 ? 12.742 21.344 4.59 1 96.06 128 GLN A N 1
ATOM 934 C CA . GLN A 1 128 ? 14.195 21.359 4.75 1 96.06 128 GLN A CA 1
ATOM 935 C C . GLN A 1 128 ? 14.688 22.734 5.203 1 96.06 128 GLN A C 1
ATOM 937 O O . GLN A 1 128 ? 15.602 22.828 6.023 1 96.06 128 GLN A O 1
ATOM 942 N N . ARG A 1 129 ? 14.117 23.75 4.727 1 96.69 129 ARG A N 1
ATOM 943 C CA . ARG A 1 129 ? 14.516 25.125 5.055 1 96.69 129 ARG A CA 1
ATOM 944 C C . ARG A 1 129 ? 14.242 25.422 6.523 1 96.69 129 ARG A C 1
ATOM 946 O O . ARG A 1 129 ? 15.008 26.156 7.16 1 96.69 129 ARG A O 1
ATOM 953 N N . SER A 1 130 ? 13.258 24.891 7.082 1 96.5 130 SER A N 1
ATOM 954 C CA . SER A 1 130 ? 12.844 25.219 8.445 1 96.5 130 SER A CA 1
ATOM 955 C C . SER A 1 130 ? 13.281 24.141 9.43 1 96.5 130 SER A C 1
ATOM 957 O O . SER A 1 130 ? 13.188 24.328 10.641 1 96.5 130 SER A O 1
ATOM 959 N N . GLY A 1 131 ? 13.812 23.031 8.867 1 96.06 131 GLY A N 1
ATOM 960 C CA . GLY A 1 131 ? 13.945 21.891 9.758 1 96.06 131 GLY A CA 1
ATOM 961 C C . GLY A 1 131 ? 12.625 21.422 10.336 1 96.06 131 GLY A C 1
ATOM 962 O O . GLY A 1 131 ? 12.516 21.219 11.547 1 96.06 131 GLY A O 1
ATOM 963 N N . GLY A 1 132 ? 11.688 21.312 9.516 1 97.12 132 GLY A N 1
ATOM 964 C CA . GLY A 1 132 ? 10.297 21.172 9.906 1 97.12 132 GLY A CA 1
ATOM 965 C C . GLY A 1 132 ? 9.914 19.75 10.273 1 97.12 132 GLY A C 1
ATOM 966 O O . GLY A 1 132 ? 10.789 18.891 10.43 1 97.12 132 GLY A O 1
ATOM 967 N N . HIS A 1 133 ? 8.57 19.547 10.539 1 97.69 133 HIS A N 1
ATOM 968 C CA . HIS A 1 133 ? 7.973 18.297 10.977 1 97.69 133 HIS A CA 1
ATOM 969 C C . HIS A 1 133 ? 6.754 17.938 10.133 1 97.69 133 HIS A C 1
ATOM 971 O O . HIS A 1 133 ? 5.977 18.812 9.758 1 97.69 133 HIS A O 1
ATOM 977 N N . VAL A 1 134 ? 6.684 16.656 9.859 1 97.81 134 VAL A N 1
ATOM 978 C CA . VAL A 1 134 ? 5.512 16.219 9.109 1 97.81 134 VAL A CA 1
ATOM 979 C C . VAL A 1 134 ? 4.812 15.094 9.859 1 97.81 134 VAL A C 1
ATOM 981 O O . VAL A 1 134 ? 5.469 14.211 10.422 1 97.81 134 VAL A O 1
ATOM 984 N N . LEU A 1 135 ? 3.521 15.188 10.008 1 97.12 135 LEU A N 1
ATOM 985 C CA . LEU A 1 135 ? 2.689 14.086 10.484 1 97.12 135 LEU A CA 1
ATOM 986 C C . LEU A 1 135 ? 1.914 13.453 9.336 1 97.12 135 LEU A C 1
ATOM 988 O O . LEU A 1 135 ? 1.261 14.156 8.562 1 97.12 135 LEU A O 1
ATOM 992 N N . ILE A 1 136 ? 2.07 12.18 9.203 1 95.62 136 ILE A N 1
ATOM 993 C CA . ILE A 1 136 ? 1.382 11.398 8.18 1 95.62 136 ILE A CA 1
ATOM 994 C C . ILE A 1 136 ? 0.274 10.57 8.82 1 95.62 136 ILE A C 1
ATOM 996 O O . ILE A 1 136 ? 0.528 9.797 9.75 1 95.62 136 ILE A O 1
ATOM 1000 N N . VAL A 1 137 ? -0.921 10.766 8.352 1 90.44 137 VAL A N 1
ATOM 1001 C CA . VAL A 1 137 ? -2.062 10.086 8.945 1 90.44 137 VAL A CA 1
ATOM 1002 C C . VAL A 1 137 ? -2.23 8.703 8.32 1 90.44 137 VAL A C 1
ATOM 1004 O O . VAL A 1 137 ? -2.627 8.586 7.156 1 90.44 137 VAL A O 1
ATOM 1007 N N . ALA A 1 138 ? -1.883 7.734 9.062 1 85.56 138 ALA A N 1
ATOM 1008 C CA . ALA A 1 138 ? -2.09 6.336 8.703 1 85.56 138 ALA A CA 1
ATOM 1009 C C . ALA A 1 138 ? -3.369 5.793 9.328 1 85.56 138 ALA A C 1
ATOM 1011 O O . ALA A 1 138 ? -4.422 6.434 9.266 1 85.56 138 ALA A O 1
ATOM 1012 N N . SER A 1 139 ? -3.504 4.637 9.602 1 73.25 139 SER A N 1
ATOM 1013 C CA . SER A 1 139 ? -4.68 4.059 10.242 1 73.25 139 SER A CA 1
ATOM 1014 C C . SER A 1 139 ? -4.293 2.951 11.219 1 73.25 139 SER A C 1
ATOM 1016 O O . SER A 1 139 ? -3.311 2.24 10.992 1 73.25 139 SER A O 1
ATOM 1018 N N . ALA A 1 140 ? -5.047 3.088 12.32 1 57.28 140 ALA A N 1
ATOM 1019 C CA . ALA A 1 140 ? -4.891 1.97 13.25 1 57.28 140 ALA A CA 1
ATOM 1020 C C . ALA A 1 140 ? -5.469 0.686 12.664 1 57.28 140 ALA A C 1
ATOM 1022 O O . ALA A 1 140 ? -5.098 -0.416 13.07 1 57.28 140 ALA A O 1
ATOM 1023 N N . LEU A 1 141 ? -6.422 0.921 11.719 1 53.31 141 LEU A N 1
ATOM 1024 C CA . LEU A 1 141 ? -7.031 -0.253 11.102 1 53.31 141 LEU A CA 1
ATOM 1025 C C . LEU A 1 141 ? -6.094 -0.875 10.078 1 53.31 141 LEU A C 1
ATOM 1027 O O . LEU A 1 141 ? -6.367 -1.96 9.555 1 53.31 141 LEU A O 1
ATOM 1031 N N . SER A 1 142 ? -5.043 -0.151 9.625 1 49.69 142 SER A N 1
ATOM 1032 C CA . SER A 1 142 ? -4.09 -0.734 8.68 1 49.69 142 SER A CA 1
ATOM 1033 C C . SER A 1 142 ? -3.654 -2.125 9.133 1 49.69 142 SER A C 1
ATOM 1035 O O . SER A 1 142 ? -3.252 -2.949 8.305 1 49.69 142 SER A O 1
ATOM 1037 N N . PHE A 1 143 ? -4.062 -2.297 10.398 1 43.97 143 PHE A N 1
ATOM 1038 C CA . PHE A 1 143 ? -3.57 -3.523 11.016 1 43.97 143 PHE A CA 1
ATOM 1039 C C . PHE A 1 143 ? -4.637 -4.613 10.984 1 43.97 143 PHE A C 1
ATOM 1041 O O . PHE A 1 143 ? -4.332 -5.789 11.188 1 43.97 143 PHE A O 1
ATOM 1048 N N . THR A 1 144 ? -5.844 -4.105 10.758 1 48.44 144 THR A N 1
ATOM 1049 C CA . THR A 1 144 ? -6.895 -5.121 10.773 1 48.44 144 THR A CA 1
ATOM 1050 C C . THR A 1 144 ? -7.344 -5.461 9.359 1 48.44 144 THR A C 1
ATOM 1052 O O . THR A 1 144 ? -7.617 -4.566 8.555 1 48.44 144 THR A O 1
ATOM 1055 N N . SER A 1 145 ? -6.68 -6.449 8.805 1 58.28 145 SER A N 1
ATOM 1056 C CA . SER A 1 145 ? -7.086 -6.938 7.488 1 58.28 145 SER A CA 1
ATOM 1057 C C . SER A 1 145 ? -8.57 -7.273 7.461 1 58.28 145 SER A C 1
ATOM 1059 O O . SER A 1 145 ? -8.945 -8.438 7.316 1 58.28 145 SER A O 1
ATOM 1061 N N . ILE A 1 146 ? -9.445 -6.215 7.719 1 56.12 146 ILE A N 1
ATOM 1062 C CA . ILE A 1 146 ? -10.891 -6.43 7.711 1 56.12 146 ILE A CA 1
ATOM 1063 C C . ILE A 1 146 ? -11.375 -6.578 6.27 1 56.12 146 ILE A C 1
ATOM 1065 O O . ILE A 1 146 ? -11.086 -5.738 5.418 1 56.12 146 ILE A O 1
ATOM 1069 N N . GLY A 1 147 ? -12.086 -7.738 6.051 1 63.84 147 GLY A N 1
ATOM 1070 C CA . GLY A 1 147 ? -12.719 -7.93 4.758 1 63.84 147 GLY A CA 1
ATOM 1071 C C . GLY A 1 147 ? -13.719 -6.84 4.414 1 63.84 147 GLY A C 1
ATOM 1072 O O . GLY A 1 147 ? -14.453 -6.363 5.285 1 63.84 147 GLY A O 1
ATOM 1073 N N . GLY A 1 148 ? -13.664 -6.285 3.148 1 74.31 148 GLY A N 1
ATOM 1074 C CA . GLY A 1 148 ? -14.578 -5.254 2.68 1 74.31 148 GLY A CA 1
ATOM 1075 C C . GLY A 1 148 ? -13.938 -3.879 2.615 1 74.31 148 GLY A C 1
ATOM 1076 O O . GLY A 1 148 ? -14.539 -2.938 2.088 1 74.31 148 GLY A O 1
ATOM 1077 N N . LEU A 1 149 ? -12.797 -3.789 3.168 1 77.5 149 LEU A N 1
ATOM 1078 C CA . LEU A 1 149 ? -12.039 -2.547 3.146 1 77.5 149 LEU A CA 1
ATOM 1079 C C . LEU A 1 149 ? -10.625 -2.787 2.629 1 77.5 149 LEU A C 1
ATOM 1081 O O . LEU A 1 149 ? -9.664 -2.197 3.131 1 77.5 149 LEU A O 1
ATOM 1085 N N . ALA A 1 150 ? -10.562 -3.588 1.68 1 84.69 150 ALA A N 1
A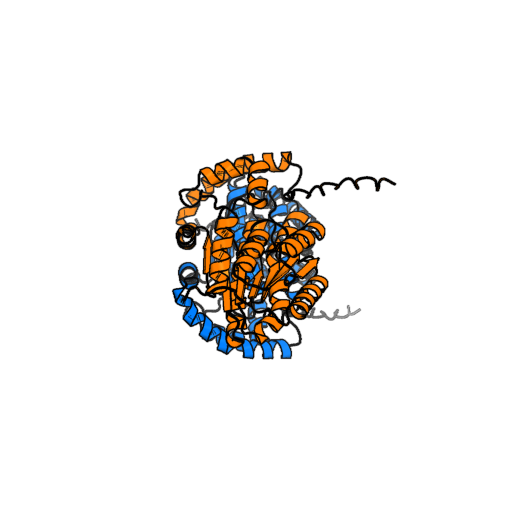TOM 1086 C CA . ALA A 1 150 ? -9.266 -4.055 1.199 1 84.69 150 ALA A CA 1
ATOM 1087 C C . ALA A 1 150 ? -8.438 -2.896 0.649 1 84.69 150 ALA A C 1
ATOM 1089 O O . ALA A 1 150 ? -7.234 -2.809 0.91 1 84.69 150 ALA A O 1
ATOM 1090 N N . SER A 1 151 ? -9.102 -2.018 -0.135 1 88.69 151 SER A N 1
ATOM 1091 C CA . SER A 1 151 ? -8.352 -0.909 -0.72 1 88.69 151 SER A CA 1
ATOM 1092 C C . SER A 1 151 ? -7.828 0.034 0.358 1 88.69 151 SER A C 1
ATOM 1094 O O . SER A 1 151 ? -6.684 0.486 0.291 1 88.69 151 SER A O 1
ATOM 1096 N N . TYR A 1 152 ? -8.648 0.279 1.344 1 84.69 152 TYR A N 1
ATOM 1097 C CA . TYR A 1 152 ? -8.266 1.152 2.445 1 84.69 152 TYR A CA 1
ATOM 1098 C C . TYR A 1 152 ? -7.137 0.531 3.262 1 84.69 152 TYR A C 1
ATOM 1100 O O . TYR A 1 152 ? -6.117 1.178 3.518 1 84.69 152 TYR A O 1
ATOM 1108 N N . GLY A 1 15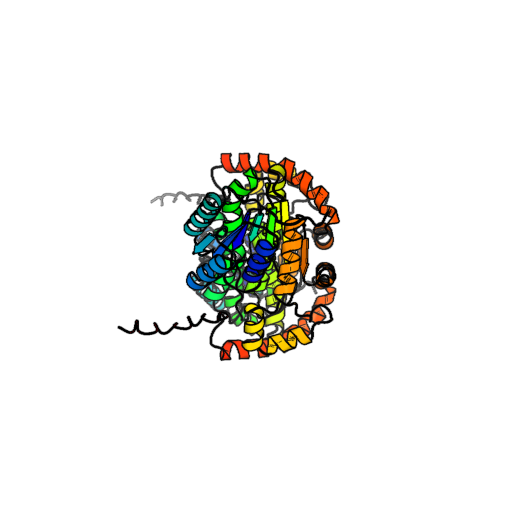3 ? -7.316 -0.681 3.625 1 84.88 153 GLY A N 1
ATOM 1109 C CA . GLY A 1 153 ? -6.281 -1.381 4.367 1 84.88 153 GLY A CA 1
ATOM 1110 C C . GLY A 1 153 ? -4.953 -1.428 3.639 1 84.88 153 GLY A C 1
ATOM 1111 O O . GLY A 1 153 ? -3.904 -1.158 4.23 1 84.88 153 GLY A O 1
ATOM 1112 N N . ALA A 1 154 ? -4.996 -1.752 2.418 1 90.19 154 ALA A N 1
ATOM 1113 C CA . ALA A 1 154 ? -3.785 -1.824 1.604 1 90.19 154 ALA A CA 1
ATOM 1114 C C . ALA A 1 154 ? -3.111 -0.459 1.501 1 90.19 154 ALA A C 1
ATOM 1116 O O . ALA A 1 154 ? -1.891 -0.35 1.641 1 90.19 154 ALA A O 1
ATOM 1117 N N . SER A 1 155 ? -3.885 0.562 1.246 1 92.25 155 SER A N 1
ATOM 1118 C CA . SER A 1 155 ? -3.332 1.901 1.078 1 92.25 155 SER A CA 1
ATOM 1119 C C . SER A 1 155 ? -2.701 2.406 2.371 1 92.25 155 SER A C 1
ATOM 1121 O O . SER A 1 155 ? -1.635 3.025 2.348 1 92.25 155 SER A O 1
ATOM 1123 N N . LYS A 1 156 ? -3.342 2.137 3.461 1 87.81 156 LYS A N 1
ATOM 1124 C CA . LYS A 1 156 ? -2.832 2.646 4.73 1 87.81 156 LYS A CA 1
ATOM 1125 C C . LYS A 1 156 ? -1.6 1.868 5.184 1 87.81 156 LYS A C 1
ATOM 1127 O O . LYS A 1 156 ? -0.696 2.432 5.801 1 87.81 156 LYS A O 1
ATOM 1132 N N . ALA A 1 157 ? -1.592 0.601 4.93 1 85.94 157 ALA A N 1
ATOM 1133 C CA . ALA A 1 157 ? -0.361 -0.153 5.156 1 85.94 157 ALA A CA 1
ATOM 1134 C C . ALA A 1 157 ? 0.784 0.402 4.312 1 85.94 157 ALA A C 1
ATOM 1136 O O . ALA A 1 157 ? 1.909 0.542 4.797 1 85.94 157 ALA A O 1
ATOM 1137 N N . GLY A 1 158 ? 0.447 0.666 3.1 1 90.81 158 GLY A N 1
ATOM 1138 C CA . GLY A 1 158 ? 1.439 1.262 2.219 1 90.81 158 GLY A CA 1
ATOM 1139 C C . GLY A 1 158 ? 1.945 2.604 2.713 1 90.81 158 GLY A C 1
ATOM 1140 O O . GLY A 1 158 ? 3.146 2.879 2.658 1 90.81 158 GLY A O 1
ATOM 1141 N N . VAL A 1 159 ? 1.094 3.383 3.189 1 92.56 159 VAL A N 1
ATOM 1142 C CA . VAL A 1 159 ? 1.461 4.715 3.656 1 92.56 159 VAL A CA 1
ATOM 1143 C C . VAL A 1 159 ? 2.361 4.605 4.883 1 92.56 159 VAL A C 1
ATOM 1145 O O . VAL A 1 159 ? 3.277 5.41 5.066 1 92.56 159 VAL A O 1
ATOM 1148 N N . GLU A 1 160 ? 2.051 3.693 5.754 1 87.5 160 GLU A N 1
ATOM 1149 C CA . GLU A 1 160 ? 2.918 3.49 6.91 1 87.5 160 GLU A CA 1
ATOM 1150 C C . GLU A 1 160 ? 4.344 3.152 6.48 1 87.5 160 GLU A C 1
ATOM 1152 O O . GLU A 1 160 ? 5.305 3.725 7 1 87.5 160 GLU A O 1
ATOM 1157 N N . ALA A 1 161 ? 4.441 2.234 5.582 1 86.75 161 ALA A N 1
ATOM 1158 C CA . ALA A 1 161 ? 5.758 1.865 5.074 1 86.75 161 ALA A CA 1
ATOM 1159 C C . ALA A 1 161 ? 6.441 3.055 4.402 1 86.75 161 ALA A C 1
ATOM 1161 O O . ALA A 1 161 ? 7.641 3.271 4.582 1 86.75 161 ALA A O 1
ATOM 1162 N N . LEU A 1 162 ? 5.703 3.789 3.672 1 91.44 162 LEU A N 1
ATOM 1163 C CA . LEU A 1 162 ? 6.223 4.977 3 1 91.44 162 LEU A CA 1
ATOM 1164 C C . LEU A 1 162 ? 6.734 5.992 4.016 1 91.44 162 LEU A C 1
ATOM 1166 O O . LEU A 1 162 ? 7.82 6.555 3.844 1 91.44 162 LEU A O 1
ATOM 1170 N N . ALA A 1 163 ? 5.969 6.191 5.043 1 90.69 163 ALA A N 1
ATOM 1171 C CA . ALA A 1 163 ? 6.328 7.152 6.082 1 90.69 163 ALA A CA 1
ATOM 1172 C C . ALA A 1 163 ? 7.633 6.754 6.766 1 90.69 163 ALA A C 1
ATOM 1174 O O . ALA A 1 163 ? 8.492 7.598 7.016 1 90.69 163 ALA A O 1
ATOM 1175 N N . LEU A 1 164 ? 7.758 5.531 7.051 1 83.88 164 LEU A N 1
ATOM 1176 C CA . LEU A 1 164 ? 8.961 5.047 7.723 1 83.88 164 LEU A CA 1
ATOM 1177 C C . LEU A 1 164 ? 10.18 5.184 6.824 1 83.88 164 LEU A C 1
ATOM 1179 O O . LEU A 1 164 ? 11.258 5.559 7.285 1 83.88 164 LEU A O 1
ATOM 1183 N N . ALA A 1 165 ? 10.023 4.836 5.574 1 82.19 165 ALA A N 1
ATOM 1184 C CA . ALA A 1 165 ? 11.117 5.035 4.625 1 82.19 165 ALA A CA 1
ATOM 1185 C C . ALA A 1 165 ? 11.492 6.512 4.523 1 82.19 165 ALA A C 1
ATOM 1187 O O . ALA A 1 165 ? 12.672 6.863 4.57 1 82.19 165 ALA A O 1
ATOM 1188 N N . TYR A 1 166 ? 10.523 7.355 4.406 1 90.62 166 TYR A N 1
ATOM 1189 C CA . TYR A 1 166 ? 10.734 8.789 4.281 1 90.62 166 TYR A CA 1
ATOM 1190 C C . TYR A 1 166 ? 11.453 9.352 5.504 1 90.62 166 TYR A C 1
ATOM 1192 O O . TYR A 1 166 ? 12.352 10.188 5.375 1 90.62 166 TYR A O 1
ATOM 1200 N N . ARG A 1 167 ? 11.047 8.922 6.664 1 87.38 167 ARG A N 1
ATOM 1201 C CA . ARG A 1 167 ? 11.672 9.352 7.91 1 87.38 167 ARG A CA 1
ATOM 1202 C C . ARG A 1 167 ? 13.18 9.148 7.863 1 87.38 167 ARG A C 1
ATOM 1204 O O . ARG A 1 167 ? 13.945 10.039 8.227 1 87.38 167 ARG A O 1
ATOM 1211 N N . GLY A 1 168 ? 13.547 7.945 7.438 1 79.81 168 GLY A N 1
ATOM 1212 C CA . GLY A 1 168 ? 14.969 7.664 7.312 1 79.81 168 GLY A CA 1
ATOM 1213 C C . GLY A 1 168 ? 15.656 8.5 6.25 1 79.81 168 GLY A C 1
ATOM 1214 O O . GLY A 1 168 ? 16.797 8.914 6.422 1 79.81 168 GLY A O 1
ATOM 1215 N N . GLU A 1 169 ? 15.016 8.797 5.184 1 80.94 169 GLU A N 1
ATOM 1216 C CA . GLU A 1 169 ? 15.586 9.492 4.031 1 80.94 169 GLU A CA 1
ATOM 1217 C C . GLU A 1 169 ? 15.844 10.961 4.348 1 80.94 169 GLU A C 1
ATOM 1219 O O . GLU A 1 169 ? 16.766 11.57 3.797 1 80.94 169 GLU A O 1
ATOM 1224 N N . VAL A 1 170 ? 15.055 11.523 5.266 1 89.25 170 VAL A N 1
ATOM 1225 C CA . VAL A 1 170 ? 15.125 12.977 5.41 1 89.25 170 VAL A CA 1
ATOM 1226 C C . VAL A 1 170 ? 15.758 13.336 6.754 1 89.25 170 VAL A C 1
ATOM 1228 O O . VAL A 1 170 ? 15.883 14.508 7.094 1 89.25 170 VAL A O 1
ATOM 1231 N N . ALA A 1 171 ? 16.125 12.352 7.508 1 83.31 171 ALA A N 1
ATOM 1232 C CA . ALA A 1 171 ? 16.719 12.594 8.82 1 83.31 171 ALA A CA 1
ATOM 1233 C C . ALA A 1 171 ? 17.922 13.523 8.727 1 83.31 171 ALA A C 1
ATOM 1235 O O . ALA A 1 171 ? 18.078 14.438 9.539 1 83.31 171 ALA A O 1
ATOM 1236 N N . HIS A 1 172 ? 18.719 13.352 7.723 1 80.44 172 HIS A N 1
ATOM 1237 C CA . HIS A 1 172 ? 19.938 14.133 7.57 1 80.44 172 HIS A CA 1
ATOM 1238 C C . HIS A 1 172 ? 19.625 15.578 7.176 1 80.44 172 HIS A C 1
ATOM 1240 O O . HIS A 1 172 ? 20.484 16.453 7.262 1 80.44 172 HIS A O 1
ATOM 1246 N N . LEU A 1 173 ? 18.406 15.898 6.77 1 88.31 173 LEU A N 1
ATOM 1247 C CA . LEU A 1 173 ? 17.984 17.234 6.355 1 88.31 173 LEU A CA 1
ATOM 1248 C C . LEU A 1 173 ? 17.422 18.016 7.531 1 88.31 173 LEU A C 1
ATOM 1250 O O . LEU A 1 173 ? 17 19.172 7.375 1 88.31 173 LEU A O 1
ATOM 1254 N N . GLY A 1 174 ? 17.281 17.344 8.734 1 91 174 GLY A N 1
ATOM 1255 C CA . GLY A 1 174 ? 16.734 18 9.906 1 91 174 GLY A CA 1
ATOM 1256 C C . GLY A 1 174 ? 15.219 17.922 9.977 1 91 174 GLY A C 1
ATOM 1257 O O . GLY A 1 174 ? 14.594 18.562 10.828 1 91 174 GLY A O 1
ATOM 1258 N N . ILE A 1 175 ? 14.641 17.203 9.055 1 93.12 175 ILE A N 1
ATOM 1259 C CA . ILE A 1 175 ? 13.195 17.016 9.031 1 93.12 175 ILE A CA 1
ATOM 1260 C C . ILE A 1 175 ? 12.812 15.836 9.93 1 93.12 175 ILE A C 1
ATOM 1262 O O . ILE A 1 175 ? 13.453 14.781 9.883 1 93.12 175 ILE A O 1
ATOM 1266 N N . THR A 1 176 ? 11.82 16.047 10.812 1 94 176 THR A N 1
ATOM 1267 C CA . THR A 1 176 ? 11.297 14.938 11.609 1 94 176 THR A CA 1
ATOM 1268 C C . THR A 1 176 ? 9.938 14.484 11.086 1 94 176 THR A C 1
ATOM 1270 O O . THR A 1 176 ? 9.188 15.281 10.523 1 94 176 THR A O 1
ATOM 1273 N N . VAL A 1 177 ? 9.711 13.172 11.211 1 93 177 VAL A N 1
ATOM 1274 C CA . VAL A 1 177 ? 8.523 12.562 10.633 1 93 177 VAL A CA 1
ATOM 1275 C C . VAL A 1 177 ? 7.781 11.758 11.695 1 93 177 VAL A C 1
ATOM 1277 O O . VAL A 1 177 ? 8.391 10.969 12.422 1 93 177 VAL A O 1
ATOM 1280 N N . GLY A 1 178 ? 6.508 12.016 11.828 1 92.5 178 GLY A N 1
ATOM 1281 C CA . GLY A 1 178 ? 5.656 11.25 12.727 1 92.5 178 GLY A CA 1
ATOM 1282 C C . GLY A 1 178 ? 4.508 10.562 12.016 1 92.5 178 GLY A C 1
ATOM 1283 O O . GLY A 1 178 ? 4.059 11.023 10.961 1 92.5 178 GLY A O 1
ATOM 1284 N N . LEU A 1 179 ? 4.074 9.438 12.617 1 90.19 179 LEU A N 1
ATOM 1285 C CA . LEU A 1 179 ? 2.926 8.68 12.125 1 90.19 179 LEU A CA 1
ATOM 1286 C C . LEU A 1 179 ? 1.745 8.797 13.078 1 90.19 179 LEU A C 1
ATOM 1288 O O . LEU A 1 179 ? 1.919 8.727 14.297 1 90.19 179 LEU A O 1
ATOM 1292 N N . VAL A 1 180 ? 0.622 9.07 12.469 1 88.81 180 VAL A N 1
ATOM 1293 C CA . VAL A 1 180 ? -0.624 9.102 13.234 1 88.81 180 VAL A CA 1
ATOM 1294 C C . VAL A 1 180 ? -1.419 7.824 12.977 1 88.81 180 VAL A C 1
ATOM 1296 O O . VAL A 1 180 ? -1.616 7.426 11.82 1 88.81 180 VAL A O 1
ATOM 1299 N N . HIS A 1 181 ? -1.855 7.188 13.969 1 81.62 181 HIS A N 1
ATOM 1300 C CA . HIS A 1 181 ? -2.639 5.961 13.875 1 81.62 181 HIS A CA 1
ATOM 1301 C C . HIS A 1 181 ? -4.012 6.129 14.516 1 81.62 181 HIS A C 1
ATOM 1303 O O . HIS A 1 181 ? -4.23 5.699 15.648 1 81.62 181 HIS A O 1
ATOM 1309 N N . PRO A 1 182 ? -4.855 6.645 13.617 1 75 182 PRO A N 1
ATOM 1310 C CA . PRO A 1 182 ? -6.207 6.742 14.172 1 75 182 PRO A CA 1
ATOM 1311 C C . PRO A 1 182 ? -6.945 5.406 14.156 1 75 182 PRO A C 1
ATOM 1313 O O . PRO A 1 182 ? -6.727 4.582 13.266 1 75 182 PRO A O 1
ATOM 1316 N N . SER A 1 183 ? -7.637 5.145 15.172 1 67.81 183 SER A N 1
ATOM 1317 C CA . SER A 1 183 ? -8.57 4.023 15.141 1 67.81 183 SER A CA 1
ATOM 1318 C C . SER A 1 183 ? -9.875 4.414 14.445 1 67.81 183 SER A C 1
ATOM 1320 O O . SER A 1 183 ? -9.859 5.113 13.43 1 67.81 183 SER A O 1
ATOM 1322 N N . TRP A 1 184 ? -11.031 3.91 15.039 1 64.69 184 TRP A N 1
ATOM 1323 C CA . TRP A 1 184 ? -12.344 4.289 14.516 1 64.69 184 TRP A CA 1
ATOM 1324 C C . TRP A 1 184 ? -12.695 5.715 14.922 1 64.69 184 TRP A C 1
ATOM 1326 O O . TRP A 1 184 ? -12.953 5.988 16.094 1 64.69 184 TRP A O 1
ATOM 1336 N N . ILE A 1 185 ? -12.453 6.562 13.891 1 65 185 ILE A N 1
ATOM 1337 C CA . ILE A 1 185 ? -12.75 7.953 14.211 1 65 185 ILE A CA 1
ATOM 1338 C C . ILE A 1 185 ? -14.117 8.336 13.648 1 65 185 ILE A C 1
ATOM 1340 O O . ILE A 1 185 ? -14.445 7.992 12.508 1 65 185 ILE A O 1
ATOM 1344 N N . ASP A 1 186 ? -14.891 8.898 14.5 1 62.97 186 ASP A N 1
ATOM 1345 C CA . ASP A 1 186 ? -16.203 9.352 14.086 1 62.97 186 ASP A CA 1
ATOM 1346 C C . ASP A 1 186 ? -16.109 10.453 13.031 1 62.97 186 ASP A C 1
ATOM 1348 O O . ASP A 1 186 ? -16.172 11.641 13.359 1 62.97 186 ASP A O 1
ATOM 1352 N N . THR A 1 187 ? -15.867 10.062 11.844 1 62.75 187 THR A N 1
ATOM 1353 C CA . THR A 1 187 ? -15.797 10.914 10.664 1 62.75 187 THR A CA 1
ATOM 1354 C C . THR A 1 187 ? -16.812 10.469 9.617 1 62.75 187 THR A C 1
ATOM 1356 O O . THR A 1 187 ? -17.438 9.422 9.758 1 62.75 187 THR A O 1
ATOM 1359 N N . ASP A 1 188 ? -16.969 11.359 8.719 1 54.25 188 ASP A N 1
ATOM 1360 C CA . ASP A 1 188 ? -17.812 10.992 7.582 1 54.25 188 ASP A CA 1
ATOM 1361 C C . ASP A 1 188 ? -17.375 9.656 6.984 1 54.25 188 ASP A C 1
ATOM 1363 O O . ASP A 1 188 ? -18.203 8.875 6.516 1 54.25 188 ASP A O 1
ATOM 1367 N N . LEU A 1 189 ? -16.141 9.398 7.148 1 51.19 189 LEU A N 1
ATOM 1368 C CA . LEU A 1 189 ? -15.602 8.156 6.605 1 51.19 189 LEU A CA 1
ATOM 1369 C C . LEU A 1 189 ? -16.141 6.949 7.359 1 51.19 189 LEU A C 1
ATOM 1371 O O . LEU A 1 189 ? -16.641 6.008 6.75 1 51.19 189 LEU A O 1
ATOM 1375 N N . VAL A 1 190 ? -16.047 7.027 8.641 1 56.03 190 VAL A N 1
ATOM 1376 C CA . VAL A 1 190 ? -16.484 5.918 9.477 1 56.03 190 VAL A CA 1
ATOM 1377 C C . VAL A 1 190 ? -18.016 5.863 9.492 1 56.03 190 VAL A C 1
ATOM 1379 O O . VAL A 1 190 ? -18.594 4.785 9.383 1 56.03 190 VAL A O 1
ATOM 1382 N N . ARG A 1 191 ? -18.594 7.004 9.562 1 54.44 191 ARG A N 1
ATOM 1383 C CA . ARG A 1 191 ? -20.047 7.055 9.555 1 54.44 191 ARG A CA 1
ATOM 1384 C C . ARG A 1 191 ? -20.609 6.523 8.242 1 54.44 191 ARG A C 1
ATOM 1386 O O . ARG A 1 191 ? -21.609 5.793 8.234 1 54.44 191 ARG A O 1
ATOM 1393 N N . GLY A 1 192 ? -20 6.969 7.219 1 54.94 192 GLY A N 1
ATOM 1394 C CA . GLY A 1 192 ? -20.438 6.484 5.918 1 54.94 192 GLY A CA 1
ATOM 1395 C C . GLY A 1 192 ? -20.312 4.977 5.777 1 54.94 192 GLY A C 1
ATOM 1396 O O . GLY A 1 192 ? -21.203 4.332 5.223 1 54.94 192 GLY A O 1
ATOM 1397 N N . ALA A 1 193 ? -19.297 4.426 6.355 1 56.12 193 ALA A N 1
ATOM 1398 C CA . ALA A 1 193 ? -19.109 2.979 6.301 1 56.12 193 ALA A CA 1
ATOM 1399 C C . ALA A 1 193 ? -20.188 2.258 7.109 1 56.12 193 ALA A C 1
ATOM 1401 O O . ALA A 1 193 ? -20.719 1.229 6.676 1 56.12 193 ALA A O 1
ATOM 1402 N N . GLU A 1 194 ? -20.484 2.787 8.266 1 55.22 194 GLU A N 1
ATOM 1403 C CA . GLU A 1 194 ? -21.484 2.168 9.133 1 55.22 194 GLU A CA 1
ATOM 1404 C C . GLU A 1 194 ? -22.891 2.266 8.531 1 55.22 194 GLU A C 1
ATOM 1406 O O . GLU A 1 194 ? -23.688 1.342 8.656 1 55.22 194 GLU A O 1
ATOM 1411 N N . VAL A 1 195 ? -23.062 3.395 7.898 1 52.28 195 VAL A N 1
ATOM 1412 C CA . VAL A 1 195 ? -24.375 3.611 7.301 1 52.28 195 VAL A CA 1
ATOM 1413 C C . VAL A 1 195 ? -24.5 2.773 6.031 1 52.28 195 VAL A C 1
ATOM 1415 O O . VAL A 1 195 ? -25.547 2.152 5.801 1 52.28 195 VAL A O 1
ATOM 1418 N N . ASP A 1 196 ? -23.516 2.707 5.328 1 57.88 196 ASP A N 1
ATOM 1419 C CA . ASP A 1 196 ? -23.578 2.037 4.031 1 57.88 196 ASP A CA 1
ATOM 1420 C C . ASP A 1 196 ? -23.516 0.521 4.195 1 57.88 196 ASP A C 1
ATOM 1422 O O . ASP A 1 196 ? -24.125 -0.217 3.422 1 57.88 196 ASP A O 1
ATOM 1426 N N . ILE A 1 197 ? -22.75 0.066 5.273 1 59.53 197 ILE A N 1
ATOM 1427 C CA . ILE A 1 197 ? -22.531 -1.364 5.461 1 59.53 197 ILE A CA 1
ATOM 1428 C C . ILE A 1 197 ? -22.797 -1.738 6.918 1 59.53 197 ILE A C 1
ATOM 1430 O O . ILE A 1 197 ? -21.875 -1.749 7.738 1 59.53 197 ILE A O 1
ATOM 1434 N N . PRO A 1 198 ? -24 -2.062 7.242 1 60.66 198 PRO A N 1
ATOM 1435 C CA . PRO A 1 198 ? -24.359 -2.412 8.617 1 60.66 198 PRO A CA 1
ATOM 1436 C C . PRO A 1 198 ? -23.484 -3.531 9.188 1 60.66 198 PRO A C 1
ATOM 1438 O O . PRO A 1 198 ? -23.234 -3.572 10.391 1 60.66 198 PRO A O 1
ATOM 1441 N N . SER A 1 199 ? -23.094 -4.379 8.312 1 60.09 199 SER A N 1
ATOM 1442 C CA . SER A 1 199 ? -22.25 -5.484 8.766 1 60.09 199 SER A CA 1
ATOM 1443 C C . SER A 1 199 ? -20.938 -4.98 9.336 1 60.09 199 SER A C 1
ATOM 1445 O O . SER A 1 199 ? -20.344 -5.633 10.195 1 60.09 199 SER A O 1
ATOM 1447 N N . PHE A 1 200 ? -20.562 -3.875 8.859 1 62.62 200 PHE A N 1
ATOM 1448 C CA . PHE A 1 200 ? -19.328 -3.281 9.391 1 62.62 200 PHE A CA 1
ATOM 1449 C C . PHE A 1 200 ? -19.5 -2.898 10.852 1 62.62 200 PHE A C 1
ATOM 1451 O O . PHE A 1 200 ? -18.578 -3.076 11.656 1 62.62 200 PHE A O 1
ATOM 1458 N N . GLN A 1 201 ? -20.609 -2.318 11.125 1 61.59 201 GLN A N 1
ATOM 1459 C CA . GLN A 1 201 ? -20.906 -1.957 12.508 1 61.59 201 GLN A CA 1
ATOM 1460 C C . GLN A 1 201 ? -20.906 -3.189 13.414 1 61.59 201 GLN A C 1
ATOM 1462 O O . GLN A 1 201 ? -20.422 -3.141 14.539 1 61.59 201 GLN A O 1
ATOM 1467 N N . GLN A 1 202 ? -21.406 -4.195 12.891 1 59.97 202 GLN A N 1
ATOM 1468 C CA . GLN A 1 202 ? -21.453 -5.434 13.656 1 59.97 202 GLN A CA 1
ATOM 1469 C C . GLN A 1 202 ? -20.047 -5.984 13.898 1 59.97 202 GLN A C 1
ATOM 1471 O O . GLN A 1 202 ? -19.75 -6.473 14.984 1 59.97 202 GLN A O 1
ATOM 1476 N N . MET A 1 203 ? -19.297 -5.883 12.898 1 61.12 203 MET A N 1
ATOM 1477 C CA . MET A 1 203 ? -17.922 -6.355 13.016 1 61.12 203 MET A CA 1
ATOM 1478 C C . MET A 1 203 ? -17.156 -5.539 14.047 1 61.12 203 MET A C 1
ATOM 1480 O O . MET A 1 203 ? -16.453 -6.098 14.883 1 61.12 203 MET A O 1
ATOM 1484 N N . ARG A 1 204 ? -17.312 -4.246 13.977 1 65 204 ARG A N 1
ATOM 1485 C CA . ARG A 1 204 ? -16.625 -3.371 14.922 1 65 204 ARG A CA 1
ATOM 1486 C C . ARG A 1 204 ? -17.062 -3.674 16.359 1 65 204 ARG A C 1
ATOM 1488 O O . ARG A 1 204 ? -16.219 -3.707 17.266 1 65 204 ARG A O 1
ATOM 1495 N N . ASN A 1 205 ? -18.281 -3.934 16.469 1 63.06 205 ASN A N 1
ATOM 1496 C CA . ASN A 1 205 ? -18.828 -4.199 17.797 1 63.06 205 ASN A CA 1
ATOM 1497 C C . ASN A 1 205 ? -18.297 -5.516 18.359 1 63.06 205 ASN A C 1
ATOM 1499 O O . ASN A 1 205 ? -18.328 -5.727 19.578 1 63.06 205 ASN A O 1
ATOM 1503 N N . ARG A 1 206 ? -17.891 -6.316 17.469 1 58.44 206 ARG A N 1
ATOM 1504 C CA . ARG A 1 206 ? -17.422 -7.633 17.891 1 58.44 206 ARG A CA 1
ATOM 1505 C C . ARG A 1 206 ? -15.938 -7.59 18.266 1 58.44 206 ARG A C 1
ATOM 1507 O O . ARG A 1 206 ? -15.438 -8.508 18.922 1 58.44 206 ARG A O 1
ATOM 1514 N N . LEU A 1 207 ? -15.32 -6.512 17.875 1 62.22 207 LEU A N 1
ATOM 1515 C CA . LEU A 1 207 ? -13.914 -6.379 18.25 1 62.22 207 LEU A CA 1
ATOM 1516 C C . LEU A 1 207 ? -13.766 -6.09 19.734 1 62.22 207 LEU A C 1
ATOM 1518 O O . LEU A 1 207 ? -14.578 -5.375 20.312 1 62.22 207 LEU A O 1
ATOM 1522 N N . PRO A 1 208 ? -12.766 -6.828 20.344 1 58.06 208 PRO A N 1
ATOM 1523 C CA . PRO A 1 208 ? -12.547 -6.539 21.766 1 58.06 208 PRO A CA 1
ATOM 1524 C C . PRO A 1 208 ? -12.062 -5.113 22 1 58.06 208 PRO A C 1
ATOM 1526 O O . PRO A 1 208 ? -11.523 -4.473 21.094 1 58.06 208 PRO A O 1
ATOM 1529 N N . TYR A 1 209 ? -12.406 -4.676 23.188 1 57.12 209 TYR A N 1
ATOM 1530 C CA . TYR A 1 209 ? -11.844 -3.391 23.594 1 57.12 209 TYR A CA 1
ATOM 1531 C C . TYR A 1 209 ? -10.32 -3.418 23.547 1 57.12 209 TYR A C 1
ATOM 1533 O O . TYR A 1 209 ? -9.695 -4.406 23.938 1 57.12 209 TYR A O 1
ATOM 1541 N N . PRO A 1 210 ? -9.664 -2.416 23.016 1 55.31 210 PRO A N 1
ATOM 1542 C CA . PRO A 1 210 ? -10.164 -1.126 22.531 1 55.31 210 PRO A CA 1
ATOM 1543 C C . PRO A 1 210 ? -10.367 -1.1 21.016 1 55.31 210 PRO A C 1
ATOM 1545 O O . PRO A 1 210 ? -10.438 -0.023 20.422 1 55.31 210 PRO A O 1
ATOM 1548 N N . GLY A 1 211 ? -10.508 -2.209 20.516 1 61.78 211 GLY A N 1
ATOM 1549 C CA . GLY A 1 211 ? -10.68 -2.293 19.078 1 61.78 211 GLY A CA 1
ATOM 1550 C C . GLY A 1 211 ? -12.047 -1.812 18.609 1 61.78 211 GLY A C 1
ATOM 1551 O O . GLY A 1 211 ? -12.234 -1.498 17.438 1 61.78 211 GLY A O 1
ATOM 1552 N N . ASN A 1 212 ? -12.914 -1.675 19.562 1 62.56 212 ASN A N 1
ATOM 1553 C CA . ASN A 1 212 ? -14.281 -1.306 19.219 1 62.56 212 ASN A CA 1
ATOM 1554 C C . ASN A 1 212 ? -14.578 0.148 19.562 1 62.56 212 ASN A C 1
ATOM 1556 O O . ASN A 1 212 ? -15.719 0.602 19.438 1 62.56 212 ASN A O 1
ATOM 1560 N N . VAL A 1 213 ? -13.578 0.837 20.062 1 61.41 213 VAL A N 1
ATOM 1561 C CA . VAL A 1 213 ? -13.828 2.189 20.547 1 61.41 213 VAL A CA 1
ATOM 1562 C C . VAL A 1 213 ? -13.695 3.184 19.391 1 61.41 213 VAL A C 1
ATOM 1564 O O . VAL A 1 213 ? -12.742 3.113 18.609 1 61.41 213 VAL A O 1
ATOM 1567 N N . THR A 1 214 ? -14.812 3.98 19.312 1 70.94 214 THR A N 1
ATOM 1568 C CA . THR A 1 214 ? -14.773 5.074 18.359 1 70.94 214 THR A CA 1
ATOM 1569 C C . THR A 1 214 ? -14.305 6.367 19.016 1 70.94 214 THR A C 1
ATOM 1571 O O . THR A 1 214 ? -14.695 6.668 20.141 1 70.94 214 THR A O 1
ATOM 1574 N N . THR A 1 215 ? -13.367 6.973 18.438 1 76.81 215 THR A N 1
ATOM 1575 C CA . THR A 1 215 ? -12.867 8.258 18.906 1 76.81 215 THR A CA 1
ATOM 1576 C C . THR A 1 215 ? -13.414 9.398 18.062 1 76.81 215 THR A C 1
ATOM 1578 O O . THR A 1 215 ? -13.695 9.211 16.875 1 76.81 215 THR A O 1
ATOM 1581 N N . SER A 1 216 ? -13.742 10.531 18.734 1 80.19 216 SER A N 1
ATOM 1582 C CA . SER A 1 216 ? -14.242 11.68 17.984 1 80.19 216 SER A CA 1
ATOM 1583 C C . SER A 1 216 ? -13.148 12.32 17.141 1 80.19 216 SER A C 1
ATOM 1585 O O . SER A 1 216 ? -11.961 12.172 17.453 1 80.19 216 SER A O 1
ATOM 1587 N N . ALA A 1 217 ? -13.586 13.031 16.125 1 82.69 217 ALA A N 1
ATOM 1588 C CA . ALA A 1 217 ? -12.648 13.766 15.273 1 82.69 217 ALA A CA 1
ATOM 1589 C C . ALA A 1 217 ? -11.891 14.812 16.078 1 82.69 217 ALA A C 1
ATOM 1591 O O . ALA A 1 217 ? -10.711 15.062 15.828 1 82.69 217 ALA A O 1
ATOM 1592 N N . GLU A 1 218 ? -12.547 15.367 17.078 1 85.94 218 GLU A N 1
ATOM 1593 C CA . GLU A 1 218 ? -11.938 16.391 17.922 1 85.94 218 GLU A CA 1
ATOM 1594 C C . GLU A 1 218 ? -10.805 15.812 18.766 1 85.94 218 GLU A C 1
ATOM 1596 O O . GLU A 1 218 ? -9.758 16.453 18.922 1 85.94 218 GLU A O 1
ATOM 1601 N N . ARG A 1 219 ? -11.078 14.672 19.297 1 84.75 219 ARG A N 1
ATOM 1602 C CA . ARG A 1 219 ? -10.047 14.023 20.109 1 84.75 219 ARG A CA 1
ATOM 1603 C C . ARG A 1 219 ? -8.852 13.625 19.25 1 84.75 219 ARG A C 1
ATOM 1605 O O . ARG A 1 219 ? -7.703 13.758 19.672 1 84.75 219 ARG A O 1
ATOM 1612 N N . ALA A 1 220 ? -9.172 13.125 18.125 1 87.12 220 ALA A N 1
ATOM 1613 C CA . ALA A 1 220 ? -8.094 12.773 17.203 1 87.12 220 ALA A CA 1
ATOM 1614 C C . ALA A 1 220 ? -7.27 14.008 16.828 1 87.12 220 ALA A C 1
ATOM 1616 O O . ALA A 1 220 ? -6.039 13.953 16.828 1 87.12 220 ALA A O 1
ATOM 1617 N N . ALA A 1 221 ? -7.973 15.055 16.578 1 91.75 221 ALA A N 1
ATOM 1618 C CA . ALA A 1 221 ? -7.309 16.297 16.203 1 91.75 221 ALA A CA 1
ATOM 1619 C C . ALA A 1 221 ? -6.43 16.812 17.328 1 91.75 221 ALA A C 1
ATOM 1621 O O . ALA A 1 221 ? -5.32 17.297 17.094 1 91.75 221 ALA A O 1
ATOM 1622 N N . SER A 1 222 ? -6.918 16.719 18.531 1 92.31 222 SER A N 1
ATOM 1623 C CA . SER A 1 222 ? -6.141 17.156 19.688 1 92.31 222 SER A CA 1
ATOM 1624 C C . SER A 1 222 ? -4.828 16.391 19.797 1 92.31 222 SER A C 1
ATOM 1626 O O . SER A 1 222 ? -3.777 16.969 20.047 1 92.31 222 SER A O 1
ATOM 1628 N N . ALA A 1 223 ? -4.914 15.109 19.594 1 90 223 ALA A N 1
ATOM 1629 C CA . ALA A 1 223 ? -3.713 14.273 19.641 1 90 223 ALA A CA 1
ATOM 1630 C C . ALA A 1 223 ? -2.736 14.656 18.531 1 90 223 ALA A C 1
ATOM 1632 O O . ALA A 1 223 ? -1.522 14.688 18.75 1 90 223 ALA A O 1
ATOM 1633 N N . ILE A 1 224 ? -3.252 14.914 17.422 1 93.56 224 ILE A N 1
ATOM 1634 C CA . ILE A 1 224 ? -2.426 15.273 16.281 1 93.56 224 ILE A CA 1
ATOM 1635 C C . ILE A 1 224 ? -1.744 16.625 16.531 1 93.56 224 ILE A C 1
ATOM 1637 O O . ILE A 1 224 ? -0.544 16.766 16.281 1 93.56 224 ILE A O 1
ATOM 1641 N N . VAL A 1 225 ? -2.477 17.609 17.031 1 96 225 VAL A N 1
ATOM 1642 C CA . VAL A 1 225 ? -1.927 18.938 17.281 1 96 225 VAL A CA 1
ATOM 1643 C C . VAL A 1 225 ? -0.858 18.859 18.375 1 96 225 VAL A C 1
ATOM 1645 O O . VAL A 1 225 ? 0.179 19.531 18.281 1 96 225 VAL A O 1
ATOM 1648 N N . ASP A 1 226 ? -1.106 18.031 19.375 1 93.69 226 ASP A N 1
ATOM 1649 C CA . ASP A 1 226 ? -0.067 17.766 20.359 1 93.69 226 ASP A CA 1
ATOM 1650 C C . ASP A 1 226 ? 1.175 17.156 19.719 1 93.69 226 ASP A C 1
ATOM 1652 O O . ASP A 1 226 ? 2.303 17.516 20.062 1 93.69 226 ASP A O 1
ATOM 1656 N N . GLY A 1 227 ? 0.904 16.266 18.797 1 93.31 227 GLY A N 1
ATOM 1657 C CA . GLY A 1 227 ? 2 15.656 18.062 1 93.31 227 GLY A CA 1
ATOM 1658 C C . GLY A 1 227 ? 2.809 16.656 17.266 1 93.31 227 GLY A C 1
ATOM 1659 O O . GLY A 1 227 ? 4.031 16.531 17.156 1 93.31 227 GLY A O 1
ATOM 1660 N N . LEU A 1 228 ? 2.168 17.594 16.719 1 95.5 228 LEU A N 1
ATOM 1661 C CA . LEU A 1 228 ? 2.859 18.656 16.016 1 95.5 228 LEU A CA 1
ATOM 1662 C C . LEU A 1 228 ? 3.721 19.484 16.969 1 95.5 228 LEU A C 1
ATOM 1664 O O . LEU A 1 228 ? 4.914 19.688 16.719 1 95.5 228 LEU A O 1
ATOM 1668 N N . ALA A 1 229 ? 3.137 19.922 18.047 1 95 229 ALA A N 1
ATOM 1669 C CA . ALA A 1 229 ? 3.807 20.812 19 1 95 229 ALA A CA 1
ATOM 1670 C C . ALA A 1 229 ? 5.051 20.156 19.578 1 95 229 ALA A C 1
ATOM 1672 O O . ALA A 1 229 ? 6.078 20.812 19.766 1 95 229 ALA A O 1
ATOM 1673 N N . TYR A 1 230 ? 4.949 18.844 19.766 1 93 230 TYR A N 1
ATOM 1674 C CA . TYR A 1 230 ? 6.051 18.156 20.422 1 93 230 TYR A CA 1
ATOM 1675 C C . TYR A 1 230 ? 6.883 17.375 19.406 1 93 230 TYR A C 1
ATOM 1677 O O . TYR A 1 230 ? 7.805 16.641 19.766 1 93 230 TYR A O 1
ATOM 1685 N N . ARG A 1 231 ? 6.535 17.453 18.156 1 93.81 231 ARG A N 1
ATOM 1686 C CA . ARG A 1 231 ? 7.211 16.75 17.062 1 93.81 231 ARG A CA 1
ATOM 1687 C C . ARG A 1 231 ? 7.324 15.266 17.359 1 93.81 231 ARG A C 1
ATOM 1689 O O . ARG A 1 231 ? 8.414 14.688 17.266 1 93.81 231 ARG A O 1
ATOM 1696 N N . ARG A 1 232 ? 6.184 14.75 17.672 1 89.94 232 ARG A N 1
ATOM 1697 C CA . ARG A 1 232 ? 6.141 13.344 18.062 1 89.94 232 ARG A CA 1
ATOM 1698 C C . ARG A 1 232 ? 6.355 12.438 16.859 1 89.94 232 ARG A C 1
ATOM 1700 O O . ARG A 1 232 ? 5.859 12.719 15.766 1 89.94 232 ARG A O 1
ATOM 1707 N N . SER A 1 233 ? 7.02 11.312 17.141 1 89.19 233 SER A N 1
ATOM 1708 C CA . SER A 1 233 ? 7.281 10.352 16.078 1 89.19 233 SER A CA 1
ATOM 1709 C C . SER A 1 233 ? 6.086 9.43 15.859 1 89.19 233 SER A C 1
ATOM 1711 O O . SER A 1 233 ? 5.984 8.773 14.82 1 89.19 233 SER A O 1
ATOM 1713 N N . ARG A 1 234 ? 5.238 9.305 16.859 1 86.75 234 ARG A N 1
ATOM 1714 C CA . ARG A 1 234 ? 4.027 8.5 16.766 1 86.75 234 ARG A CA 1
ATOM 1715 C C . ARG A 1 234 ? 2.891 9.125 17.562 1 86.75 234 ARG A C 1
ATOM 1717 O O . ARG A 1 234 ? 3.105 9.617 18.672 1 86.75 234 ARG A O 1
ATOM 1724 N N . VAL A 1 235 ? 1.744 9.141 16.969 1 84.69 235 VAL A N 1
ATOM 1725 C CA . VAL A 1 235 ? 0.522 9.617 17.609 1 84.69 235 VAL A CA 1
ATOM 1726 C C . VAL A 1 235 ? -0.56 8.539 17.516 1 84.69 235 VAL A C 1
ATOM 1728 O O . VAL A 1 235 ? -0.958 8.148 16.406 1 84.69 235 VAL A O 1
ATOM 1731 N N . TYR A 1 236 ? -0.961 7.988 18.562 1 78.94 236 TYR A N 1
ATOM 1732 C CA . TYR A 1 236 ? -2.016 6.984 18.609 1 78.94 236 TYR A CA 1
ATOM 1733 C C . TYR A 1 236 ? -3.328 7.586 19.094 1 78.94 236 TYR A C 1
ATOM 1735 O O . TYR A 1 236 ? -3.352 8.32 20.078 1 78.94 236 TYR A O 1
ATOM 1743 N N . VAL A 1 237 ? -4.332 7.332 18.375 1 73.69 237 VAL A N 1
ATOM 1744 C CA . VAL A 1 237 ? -5.645 7.844 18.766 1 73.69 237 VAL A CA 1
ATOM 1745 C C . VAL A 1 237 ? -6.656 6.703 18.781 1 73.69 237 VAL A C 1
ATOM 1747 O O . VAL A 1 237 ? -7.047 6.203 17.719 1 73.69 237 VAL A O 1
ATOM 1750 N N . PRO A 1 238 ? -7.344 6.195 19.844 1 63.28 238 PRO A N 1
ATOM 1751 C CA . PRO A 1 238 ? -6.938 6.465 21.219 1 63.28 238 PRO A CA 1
ATOM 1752 C C . PRO A 1 238 ? -5.621 5.785 21.594 1 63.28 238 PRO A C 1
ATOM 1754 O O . PRO A 1 238 ? -5.117 4.953 20.828 1 63.28 238 PRO A O 1
ATOM 1757 N N . ARG A 1 239 ? -5.102 6.156 22.641 1 58.53 239 ARG A N 1
ATOM 1758 C CA . ARG A 1 239 ? -3.801 5.672 23.094 1 58.53 239 ARG A CA 1
ATOM 1759 C C . ARG A 1 239 ? -3.797 4.152 23.219 1 58.53 239 ARG A C 1
ATOM 1761 O O . ARG A 1 239 ? -2.76 3.51 23.047 1 58.53 239 ARG A O 1
ATOM 1768 N N . ALA A 1 240 ? -4.98 3.633 23.406 1 50.97 240 ALA A N 1
ATOM 1769 C CA . ALA A 1 240 ? -5.102 2.193 23.625 1 50.97 240 ALA A CA 1
ATOM 1770 C C . ALA A 1 240 ? -4.785 1.425 22.344 1 50.97 240 ALA A C 1
ATOM 1772 O O . ALA A 1 240 ? -4.492 0.228 22.375 1 50.97 240 ALA A O 1
ATOM 1773 N N . VAL A 1 241 ? -4.734 2.111 21.266 1 53 241 VAL A N 1
ATOM 1774 C CA . VAL A 1 241 ? -4.426 1.511 19.969 1 53 241 VAL A CA 1
ATOM 1775 C C . VAL A 1 241 ? -2.975 1.033 19.953 1 53 241 VAL A C 1
ATOM 1777 O O . VAL A 1 241 ? -2.627 0.105 19.219 1 53 241 VAL A O 1
ATOM 1780 N N . VAL A 1 242 ? -2.201 1.618 20.859 1 50.5 242 VAL A N 1
ATOM 1781 C CA . VAL A 1 242 ? -0.808 1.19 20.938 1 50.5 242 VAL A CA 1
ATOM 1782 C C . VAL A 1 242 ? -0.743 -0.312 21.203 1 50.5 242 VAL A C 1
ATOM 1784 O O . VAL A 1 242 ? 0.118 -1.007 20.656 1 50.5 242 VAL A O 1
ATOM 1787 N N . VAL A 1 243 ? -1.656 -0.637 21.984 1 48.59 243 VAL A N 1
ATOM 1788 C CA . VAL A 1 243 ? -1.676 -2.049 22.344 1 48.59 243 VAL A CA 1
ATOM 1789 C C . VAL A 1 243 ? -2.023 -2.896 21.125 1 48.59 243 VAL A C 1
ATOM 1791 O O . VAL A 1 243 ? -1.45 -3.969 20.922 1 48.59 243 VAL A O 1
ATOM 1794 N N . ALA A 1 244 ? -2.908 -2.318 20.391 1 52.12 244 ALA A N 1
ATOM 1795 C CA . ALA A 1 244 ? -3.322 -3.074 19.203 1 52.12 244 ALA A CA 1
ATOM 1796 C C . ALA A 1 244 ? -2.178 -3.195 18.203 1 52.12 244 ALA A C 1
ATOM 1798 O O . ALA A 1 244 ? -2.02 -4.234 17.562 1 52.12 244 ALA A O 1
ATOM 1799 N N . ASN A 1 245 ? -1.427 -2.176 18.141 1 51.75 245 ASN A N 1
ATOM 1800 C CA . ASN A 1 245 ? -0.281 -2.215 17.234 1 51.75 245 ASN A CA 1
ATOM 1801 C C . ASN A 1 245 ? 0.695 -3.326 17.609 1 51.75 245 ASN A C 1
ATOM 1803 O O . ASN A 1 245 ? 1.273 -3.975 16.75 1 51.75 245 ASN A O 1
ATOM 1807 N N . TRP A 1 246 ? 0.79 -3.383 18.953 1 45.78 246 TRP A N 1
ATOM 1808 C CA . TRP A 1 246 ? 1.679 -4.438 19.422 1 45.78 246 TRP A CA 1
ATOM 1809 C C . TRP A 1 246 ? 1.06 -5.812 19.203 1 45.78 246 TRP A C 1
ATOM 1811 O O . TRP A 1 246 ? 1.768 -6.781 18.906 1 45.78 246 TRP A O 1
ATOM 1821 N N . ALA A 1 247 ? -0.195 -5.754 19.25 1 44.25 247 ALA A N 1
ATOM 1822 C CA . ALA A 1 247 ? -0.887 -7.016 19 1 44.25 247 ALA A CA 1
ATOM 1823 C C . ALA A 1 247 ? -0.827 -7.402 17.531 1 44.25 247 ALA A C 1
ATOM 1825 O O . ALA A 1 247 ? -0.876 -8.586 17.188 1 44.25 247 ALA A O 1
ATOM 1826 N N . LYS A 1 248 ? -0.663 -6.406 16.734 1 48.88 248 LYS A N 1
ATOM 1827 C CA . LYS A 1 248 ? -0.492 -6.629 15.305 1 48.88 248 LYS A CA 1
ATOM 1828 C C . LYS A 1 248 ? 0.583 -7.68 15.039 1 48.88 248 LYS A C 1
ATOM 1830 O O . LYS A 1 248 ? 0.404 -8.555 14.195 1 48.88 248 LYS A O 1
ATOM 1835 N N . ALA A 1 249 ? 1.659 -7.395 15.703 1 42.94 249 ALA A N 1
ATOM 1836 C CA . ALA A 1 249 ? 2.75 -8.352 15.547 1 42.94 249 ALA A CA 1
ATOM 1837 C C . ALA A 1 249 ? 2.297 -9.766 15.914 1 42.94 249 ALA A C 1
ATOM 1839 O O . ALA A 1 249 ? 2.742 -10.742 15.305 1 42.94 249 ALA A O 1
ATOM 1840 N N . LEU A 1 250 ? 1.315 -9.672 16.766 1 39.25 250 LEU A N 1
ATOM 1841 C CA . LEU A 1 250 ? 0.826 -10.969 17.234 1 39.25 250 LEU A CA 1
ATOM 1842 C C . LEU A 1 250 ? -0.277 -11.492 16.328 1 39.25 250 LEU A C 1
ATOM 1844 O O . LEU A 1 250 ? -0.362 -12.695 16.078 1 39.25 250 LEU A O 1
ATOM 1848 N N . LEU A 1 251 ? -1.115 -10.664 15.906 1 40.72 251 LEU A N 1
ATOM 1849 C CA . LEU A 1 251 ? -2.293 -11.086 15.156 1 40.72 251 LEU A CA 1
ATOM 1850 C C . LEU A 1 251 ? -1.9 -11.602 13.781 1 40.72 251 LEU A C 1
ATOM 1852 O O . LEU A 1 251 ? -2.6 -12.438 13.203 1 40.72 251 LEU A O 1
ATOM 1856 N N . ASN A 1 252 ? -0.836 -11.109 13.25 1 41.69 252 ASN A N 1
ATOM 1857 C CA . ASN A 1 252 ? -0.356 -11.633 11.977 1 41.69 252 ASN A CA 1
ATOM 1858 C C . ASN A 1 252 ? 0.382 -12.953 12.156 1 41.69 252 ASN A C 1
ATOM 1860 O O . ASN A 1 252 ? 0.986 -13.469 11.219 1 41.69 252 ASN A O 1
ATOM 1864 N N . SER A 1 253 ? 0.32 -13.406 13.43 1 40.06 253 SER A N 1
ATOM 1865 C CA . SER A 1 253 ? 0.948 -14.695 13.727 1 40.06 253 SER A CA 1
ATOM 1866 C C . SER A 1 253 ? 0.052 -15.852 13.312 1 40.06 253 SER A C 1
ATOM 1868 O O . SER A 1 253 ? -1.172 -15.719 13.266 1 40.06 253 SER A O 1
ATOM 1870 N N . PRO A 1 254 ? 0.62 -16.734 12.648 1 42.22 254 PRO A N 1
ATOM 1871 C CA . PRO A 1 254 ? -0.126 -17.938 12.25 1 42.22 254 PRO A CA 1
ATOM 1872 C C . PRO A 1 254 ? -1.096 -18.422 13.328 1 42.22 254 PRO A C 1
ATOM 1874 O O . PRO A 1 254 ? -2.061 -19.125 13.023 1 42.22 254 PRO A O 1
ATOM 1877 N N . LEU A 1 255 ? -0.902 -17.953 14.453 1 38.62 255 LEU A N 1
ATOM 1878 C CA . LEU A 1 255 ? -1.711 -18.531 15.531 1 38.62 255 LEU A CA 1
ATOM 1879 C C . LEU A 1 255 ? -3.1 -17.891 15.555 1 38.62 255 LEU A C 1
ATOM 1881 O O . LEU A 1 255 ? -4.055 -18.516 16.031 1 38.62 255 LEU A O 1
ATOM 1885 N N . VAL A 1 256 ? -3.172 -16.797 15.023 1 40.56 256 VAL A N 1
ATOM 1886 C CA . VAL A 1 256 ? -4.445 -16.109 15.188 1 40.56 256 VAL A CA 1
ATOM 1887 C C . VAL A 1 256 ? -5.332 -16.359 13.969 1 40.56 256 VAL A C 1
ATOM 1889 O O . VAL A 1 256 ? -6.523 -16.047 13.984 1 40.56 256 VAL A O 1
ATOM 1892 N N . TRP A 1 257 ? -4.859 -17.016 12.945 1 44.66 257 TRP A N 1
ATOM 1893 C CA . TRP A 1 257 ? -5.535 -17.266 11.68 1 44.66 257 TRP A CA 1
ATOM 1894 C C . TRP A 1 257 ? -6.84 -18.016 11.891 1 44.66 257 TRP A C 1
ATOM 1896 O O . TRP A 1 257 ? -7.855 -17.719 11.266 1 44.66 257 TRP A O 1
ATOM 1906 N N . PRO A 1 258 ? -6.699 -18.969 12.664 1 42.22 258 PRO A N 1
ATOM 1907 C CA . PRO A 1 258 ? -7.965 -19.688 12.742 1 42.22 258 PRO A CA 1
ATOM 1908 C C . PRO A 1 258 ? -9.125 -18.812 13.195 1 42.22 258 PRO A C 1
ATOM 1910 O O . PRO A 1 258 ? -10.258 -19 12.758 1 42.22 258 PRO A O 1
ATOM 1913 N N . TRP A 1 259 ? -8.805 -17.875 14 1 40.28 259 TRP A N 1
ATOM 1914 C CA . TRP A 1 259 ? -9.875 -17.031 14.531 1 40.28 259 TRP A CA 1
ATOM 1915 C C . TRP A 1 259 ? -10.328 -16.016 13.5 1 40.28 259 TRP A C 1
ATOM 1917 O O . TRP A 1 259 ? -11.531 -15.773 13.336 1 40.28 259 TRP A O 1
ATOM 1927 N N . THR A 1 260 ? -9.453 -15.555 12.766 1 46.19 260 THR A N 1
ATOM 1928 C CA . THR A 1 260 ? -9.805 -14.562 11.766 1 46.19 260 THR A CA 1
ATOM 1929 C C . THR A 1 260 ? -10.578 -15.195 10.609 1 46.19 260 THR A C 1
ATOM 1931 O O . THR A 1 260 ? -11.477 -14.578 10.047 1 46.19 260 THR A O 1
ATOM 1934 N N . ARG A 1 261 ? -10.266 -16.438 10.32 1 48.06 261 ARG A N 1
ATOM 1935 C CA . ARG A 1 261 ? -10.961 -17.172 9.266 1 48.06 261 ARG A CA 1
ATOM 1936 C C . ARG A 1 261 ? -12.445 -17.297 9.578 1 48.06 261 ARG A C 1
ATOM 1938 O O . ARG A 1 261 ? -13.289 -17.109 8.703 1 48.06 261 ARG A O 1
ATOM 1945 N N . ARG A 1 262 ? -12.703 -17.672 10.797 1 44.09 262 ARG A N 1
ATOM 1946 C CA . ARG A 1 262 ? -14.094 -17.906 11.164 1 44.09 262 ARG A CA 1
ATOM 1947 C C . ARG A 1 262 ? -14.883 -16.609 11.164 1 44.09 262 ARG A C 1
ATOM 1949 O O . ARG A 1 262 ? -16.047 -16.578 10.742 1 44.09 262 ARG A O 1
ATOM 1956 N N . PHE A 1 263 ? -14.258 -15.609 11.562 1 43.88 263 PHE A N 1
ATOM 1957 C CA . PHE A 1 263 ? -14.938 -14.32 11.664 1 43.88 263 PHE A CA 1
ATOM 1958 C C . PHE A 1 263 ? -15.203 -13.742 10.281 1 43.88 263 PHE A C 1
ATOM 1960 O O . PHE A 1 263 ? -16.297 -13.219 10.023 1 43.88 263 PHE A O 1
ATOM 1967 N N . SER A 1 264 ? -14.266 -13.867 9.414 1 50.5 264 SER A N 1
ATOM 1968 C CA . SER A 1 264 ? -14.422 -13.336 8.062 1 50.5 264 SER A CA 1
ATOM 1969 C C . SER A 1 264 ? -15.445 -14.148 7.273 1 50.5 264 SER A C 1
ATOM 1971 O O . SER A 1 264 ? -16.234 -13.586 6.508 1 50.5 264 SER A O 1
ATOM 1973 N N . ALA A 1 265 ? -15.555 -15.406 7.535 1 51.28 265 ALA A N 1
ATOM 1974 C CA . ALA A 1 265 ? -16.469 -16.266 6.797 1 51.28 265 ALA A CA 1
ATOM 1975 C C . ALA A 1 265 ? -17.922 -15.914 7.105 1 51.28 265 ALA A C 1
ATOM 1977 O O . ALA A 1 265 ? -18.812 -16.078 6.258 1 51.28 265 ALA A O 1
ATOM 1978 N N . LEU A 1 266 ? -18.125 -15.32 8.312 1 49.94 266 LEU A N 1
ATOM 1979 C CA . LEU A 1 266 ? -19.5 -15.039 8.719 1 49.94 266 LEU A CA 1
ATOM 1980 C C . LEU A 1 266 ? -19.922 -13.633 8.297 1 49.94 266 LEU A C 1
ATOM 1982 O O . LEU A 1 266 ? -21.078 -13.398 7.984 1 49.94 266 LEU A O 1
ATOM 1986 N N . THR A 1 267 ? -18.938 -12.805 8.141 1 57.56 267 THR A N 1
ATOM 1987 C CA . THR A 1 267 ? -19.281 -11.398 7.969 1 57.56 267 THR A CA 1
ATOM 1988 C C . THR A 1 267 ? -19.156 -10.984 6.508 1 57.56 267 THR A C 1
ATOM 1990 O O . THR A 1 267 ? -19.875 -10.094 6.047 1 57.56 267 THR A O 1
ATOM 1993 N N . ILE A 1 268 ? -18.531 -11.773 5.691 1 61.81 268 ILE A N 1
ATOM 1994 C CA . ILE A 1 268 ? -18.172 -11.336 4.348 1 61.81 268 ILE A CA 1
ATOM 1995 C C . ILE A 1 268 ? -19.375 -11.492 3.422 1 61.81 268 ILE A C 1
ATOM 1997 O O . ILE A 1 268 ? -19.688 -10.586 2.635 1 61.81 268 ILE A O 1
ATOM 2001 N N . PRO A 1 269 ? -20.109 -12.609 3.521 1 62.28 269 PRO A N 1
ATOM 2002 C CA . PRO A 1 269 ? -21.266 -12.711 2.633 1 62.28 269 PRO A CA 1
ATOM 2003 C C . PRO A 1 269 ? -22.281 -11.586 2.855 1 62.28 269 PRO A C 1
ATOM 2005 O O . PRO A 1 269 ? -22.859 -11.062 1.894 1 62.28 269 PRO A O 1
ATOM 2008 N N . SER A 1 270 ? -22.469 -11.242 4.16 1 65.81 270 SER A N 1
ATOM 2009 C CA . SER A 1 270 ? -23.359 -10.141 4.465 1 65.81 270 SER A CA 1
ATOM 2010 C C . SER A 1 270 ? -22.828 -8.82 3.914 1 65.81 270 SER A C 1
ATOM 2012 O O . SER A 1 270 ? -23.594 -8.023 3.357 1 65.81 270 SER A O 1
ATOM 2014 N N . LEU A 1 271 ? -21.578 -8.656 3.979 1 60.78 271 LEU A N 1
ATOM 2015 C CA . LEU A 1 271 ? -20.938 -7.434 3.488 1 60.78 271 LEU A CA 1
ATOM 2016 C C . LEU A 1 271 ? -21.062 -7.324 1.974 1 60.78 271 LEU A C 1
ATOM 2018 O O . LEU A 1 271 ? -21.375 -6.25 1.45 1 60.78 271 LEU A O 1
ATOM 2022 N N . GLU A 1 272 ? -20.953 -8.43 1.327 1 63.94 272 GLU A N 1
ATOM 2023 C CA . GLU A 1 272 ? -21.062 -8.414 -0.129 1 63.94 272 GLU A CA 1
ATOM 2024 C C . GLU A 1 272 ? -22.484 -8.086 -0.578 1 63.94 272 GLU A C 1
ATOM 2026 O O . GLU A 1 272 ? -22.672 -7.352 -1.547 1 63.94 272 GLU A O 1
ATOM 2031 N N . THR A 1 273 ? -23.406 -8.586 0.123 1 65 273 THR A N 1
ATOM 2032 C CA . THR A 1 273 ? -24.797 -8.305 -0.183 1 65 273 THR A CA 1
ATOM 2033 C C . THR A 1 273 ? -25.109 -6.824 0.043 1 65 273 THR A C 1
ATOM 2035 O O . THR A 1 273 ? -25.828 -6.207 -0.749 1 65 273 THR A O 1
ATOM 2038 N N . GLU A 1 274 ? -24.547 -6.324 1.069 1 64.19 274 GLU A N 1
ATOM 2039 C CA . GLU A 1 274 ? -24.797 -4.93 1.418 1 64.19 274 GLU A CA 1
ATOM 2040 C C . GLU A 1 274 ? -24.156 -3.982 0.405 1 64.19 274 GLU A C 1
ATOM 2042 O O . GLU A 1 274 ? -24.781 -2.988 0.008 1 64.19 274 GLU A O 1
ATOM 2047 N N . VAL A 1 275 ? -22.969 -4.293 -0.005 1 57.22 275 VAL A N 1
ATOM 2048 C CA . VAL A 1 275 ? -22.281 -3.451 -0.98 1 57.22 275 VAL A CA 1
ATOM 2049 C C . VAL A 1 275 ? -23.016 -3.516 -2.322 1 57.22 275 VAL A C 1
ATOM 2051 O O . VAL A 1 275 ? -23.172 -2.498 -3 1 57.22 275 VAL A O 1
ATOM 2054 N N . ALA A 1 276 ? -23.469 -4.719 -2.674 1 65.12 276 ALA A N 1
ATOM 2055 C CA . ALA A 1 276 ? -24.25 -4.887 -3.898 1 65.12 276 ALA A CA 1
ATOM 2056 C C . ALA A 1 276 ? -25.531 -4.078 -3.844 1 65.12 276 ALA A C 1
ATOM 2058 O O . ALA A 1 276 ? -25.938 -3.475 -4.84 1 65.12 276 ALA A O 1
ATOM 2059 N N . ALA A 1 277 ? -26.125 -4.047 -2.625 1 64.44 277 ALA A N 1
ATOM 2060 C CA . ALA A 1 277 ? -27.375 -3.311 -2.445 1 64.44 277 ALA A CA 1
ATOM 2061 C C . ALA A 1 277 ? -27.141 -1.806 -2.523 1 64.44 277 ALA A C 1
ATOM 2063 O O . ALA A 1 277 ? -28 -1.062 -3.004 1 64.44 277 ALA A O 1
ATOM 2064 N N . LEU A 1 278 ? -25.969 -1.415 -2.084 1 64.38 278 LEU A N 1
ATOM 2065 C CA . LEU A 1 278 ? -25.594 -0.004 -2.123 1 64.38 278 LEU A CA 1
ATOM 2066 C C . LEU A 1 278 ? -25.375 0.461 -3.559 1 64.38 278 LEU A C 1
ATOM 2068 O O . LEU A 1 278 ? -25.656 1.614 -3.893 1 64.38 278 LEU A O 1
ATOM 2072 N N . GLY A 1 279 ? -24.953 -0.417 -4.523 1 62.5 279 GLY A N 1
ATOM 2073 C CA . GLY A 1 279 ? -24.766 -0.131 -5.938 1 62.5 279 GLY A CA 1
ATOM 2074 C C . GLY A 1 279 ? -23.516 0.678 -6.227 1 62.5 279 GLY A C 1
ATOM 2075 O O . GLY A 1 279 ? -23.391 1.258 -7.305 1 62.5 279 GLY A O 1
ATOM 2076 N N . ARG A 1 280 ? -22.781 1.016 -5.094 1 57.59 280 ARG A N 1
ATOM 2077 C CA . ARG A 1 280 ? -21.531 1.751 -5.262 1 57.59 280 ARG A CA 1
ATOM 2078 C C . ARG A 1 280 ? -20.469 1.248 -4.293 1 57.59 280 ARG A C 1
ATOM 2080 O O . ARG A 1 280 ? -20.781 0.742 -3.217 1 57.59 280 ARG A O 1
ATOM 2087 N N . ASN A 1 281 ? -19.203 1.403 -4.621 1 59.31 281 ASN A N 1
ATOM 2088 C CA . ASN A 1 281 ? -18.109 1.038 -3.734 1 59.31 281 ASN A CA 1
ATOM 2089 C C . ASN A 1 281 ? -17.531 2.258 -3.018 1 59.31 281 ASN A C 1
ATOM 2091 O O . ASN A 1 281 ? -17 2.141 -1.915 1 59.31 281 ASN A O 1
ATOM 2095 N N . ASP A 1 282 ? -17.797 3.424 -3.664 1 48.72 282 ASP A N 1
ATOM 2096 C CA . ASP A 1 282 ? -17.203 4.637 -3.111 1 48.72 282 ASP A CA 1
ATOM 2097 C C . ASP A 1 282 ? -18.047 5.188 -1.965 1 48.72 282 ASP A C 1
ATOM 2099 O O . ASP A 1 282 ? -19.281 5.152 -2.02 1 48.72 282 ASP A O 1
ATOM 2103 N N . GLN A 1 283 ? -17.391 5.59 -0.95 1 49.56 283 GLN A N 1
ATOM 2104 C CA . GLN A 1 283 ? -18.094 6.309 0.109 1 49.56 283 GLN A CA 1
ATOM 2105 C C . GLN A 1 283 ? -18.484 7.711 -0.346 1 49.56 283 GLN A C 1
ATOM 2107 O O . GLN A 1 283 ? -17.688 8.406 -0.991 1 49.56 283 GLN A O 1
ATOM 2112 N N . LEU A 1 284 ? -19.766 8.047 -0.183 1 44.88 284 LEU A N 1
ATOM 2113 C CA . LEU A 1 284 ? -20.25 9.375 -0.533 1 44.88 284 LEU A CA 1
ATOM 2114 C C . LEU A 1 284 ? -19.859 10.391 0.539 1 44.88 284 LEU A C 1
ATOM 2116 O O . LEU A 1 284 ? -19.891 10.078 1.731 1 44.88 284 LEU A O 1
ATOM 2120 N N . VAL A 1 285 ? -19.203 11.43 0.205 1 45.53 285 VAL A N 1
ATOM 2121 C CA . VAL A 1 285 ? -18.969 12.539 1.119 1 45.53 285 VAL A CA 1
ATOM 2122 C C . VAL A 1 285 ? -20.156 13.492 1.102 1 45.53 285 VAL A C 1
ATOM 2124 O O . VAL A 1 285 ? -20.734 13.75 0.045 1 45.53 285 VAL A O 1
ATOM 2127 N N . PRO A 1 286 ? -20.828 13.742 2.236 1 41.69 286 PRO A N 1
ATOM 2128 C CA . PRO A 1 286 ? -21.969 14.648 2.227 1 41.69 286 PRO A CA 1
ATOM 2129 C C . PRO A 1 286 ? -21.688 15.945 1.457 1 41.69 286 PRO A C 1
ATOM 2131 O O . PRO A 1 286 ? -20.609 16.5 1.564 1 41.69 286 PRO A O 1
ATOM 2134 N N . ARG A 1 287 ? -22.453 16.156 0.38 1 41.22 287 ARG A N 1
ATOM 2135 C CA . ARG A 1 287 ? -22.406 17.422 -0.322 1 41.22 287 ARG A CA 1
ATOM 2136 C C . ARG A 1 287 ? -22.781 18.578 0.609 1 41.22 287 ARG A C 1
ATOM 2138 O O . ARG A 1 287 ? -23.734 18.469 1.384 1 41.22 287 ARG A O 1
ATOM 2145 N N . PHE A 1 288 ? -21.844 19.469 0.918 1 33.19 288 PHE A N 1
ATOM 2146 C CA . PHE A 1 288 ? -22.141 20.703 1.642 1 33.19 288 PHE A CA 1
ATOM 2147 C C . PHE A 1 288 ? -23.281 21.469 0.968 1 33.19 288 PHE A C 1
ATOM 2149 O O . PHE A 1 288 ? -23.188 21.812 -0.211 1 33.19 288 PHE A O 1
ATOM 2156 N N . GLU A 1 289 ? -24.469 21.344 1.378 1 35.12 289 GLU A N 1
ATOM 2157 C CA . GLU A 1 289 ? -25.516 22.281 0.939 1 35.12 289 GLU A CA 1
ATOM 2158 C C . GLU A 1 289 ? -25.141 23.719 1.274 1 35.12 289 GLU A C 1
ATOM 2160 O O . GLU A 1 289 ? -24.844 24.031 2.428 1 35.12 289 GLU A O 1
ATOM 2165 N N . SER A 1 290 ? -24.609 24.516 0.393 1 35.75 290 SER A N 1
ATOM 2166 C CA . SER A 1 290 ? -24.5 25.953 0.549 1 35.75 290 SER A CA 1
ATOM 2167 C C . SER A 1 290 ? -25.828 26.562 1.021 1 35.75 290 SER A C 1
ATOM 2169 O O . SER A 1 290 ? -26.859 26.359 0.402 1 35.75 290 SER A O 1
ATOM 2171 N N . SER A 1 291 ? -26.188 26.719 2.291 1 35.12 291 SER A N 1
ATOM 2172 C CA . SER A 1 291 ? -27.281 27.594 2.715 1 35.12 291 SER A CA 1
ATOM 2173 C C . SER A 1 291 ? -27.266 28.922 1.955 1 35.12 291 SER A C 1
ATOM 2175 O O . SER A 1 291 ? -26.25 29.609 1.924 1 35.12 291 SER A O 1
ATOM 2177 N N . GLY A 1 292 ? -28.031 29.172 0.909 1 35 292 GLY A N 1
ATOM 2178 C CA . GLY A 1 292 ? -28.406 30.406 0.228 1 35 292 GLY A CA 1
ATOM 2179 C C . GLY A 1 292 ? -28.812 31.516 1.18 1 35 292 GLY A C 1
ATOM 2180 O O . GLY A 1 292 ? -29.812 31.406 1.876 1 35 292 GLY A O 1
ATOM 2181 N N . ARG A 1 293 ? -27.969 32.312 1.892 1 38.03 293 ARG A N 1
ATOM 2182 C CA . ARG A 1 293 ? -28.344 33.656 2.379 1 38.03 293 ARG A CA 1
ATOM 2183 C C . ARG A 1 293 ? -29.172 34.406 1.342 1 38.03 293 ARG A C 1
ATOM 2185 O O . ARG A 1 293 ? -28.719 34.594 0.208 1 38.03 293 ARG A O 1
ATOM 2192 N N . GLU A 1 294 ? -30.5 34.375 1.411 1 33.38 294 GLU A N 1
ATOM 2193 C CA . GLU A 1 294 ? -31.438 35.312 0.807 1 33.38 294 GLU A CA 1
ATOM 2194 C C . GLU A 1 294 ? -30.969 36.75 1.001 1 33.38 294 GLU A C 1
ATOM 2196 O O . GLU A 1 294 ? -30.672 37.188 2.123 1 33.38 294 GLU A O 1
ATOM 2201 N N . ARG A 1 295 ? -30.469 37.438 0.037 1 33.53 295 ARG A N 1
ATOM 2202 C CA . ARG A 1 295 ? -30.203 38.875 -0.098 1 33.53 295 ARG A CA 1
ATOM 2203 C C . ARG A 1 295 ? -31.422 39.688 0.349 1 33.53 295 ARG A C 1
ATOM 2205 O O . ARG A 1 295 ? -32.531 39.5 -0.178 1 33.53 295 ARG A O 1
ATOM 2212 N N . SER A 1 296 ? -31.438 39.969 1.7 1 32.59 296 SER A N 1
ATOM 2213 C CA . SER A 1 296 ? -32.438 40.938 2.117 1 32.59 296 SER A CA 1
ATOM 2214 C C . SER A 1 296 ? -32.5 42.156 1.173 1 32.59 296 SER A C 1
ATOM 2216 O O . SER A 1 296 ? -31.453 42.625 0.73 1 32.59 296 SER A O 1
ATOM 2218 N N . PRO A 1 297 ? -33.562 42.406 0.465 1 32.34 297 PRO A N 1
ATOM 2219 C CA . PRO A 1 297 ? -33.781 43.562 -0.438 1 32.34 297 PRO A CA 1
ATOM 2220 C C . PRO A 1 297 ? -33.406 44.875 0.186 1 32.34 297 PRO A C 1
ATOM 2222 O O . PRO A 1 297 ? -33.562 45.062 1.396 1 32.34 297 PRO A O 1
ATOM 2225 N N . VAL A 1 298 ? -32.312 45.5 -0.188 1 32.16 298 VAL A N 1
ATOM 2226 C CA . VAL A 1 298 ? -32 46.906 0.026 1 32.16 298 VAL A CA 1
ATOM 2227 C C . VAL A 1 298 ? -33.25 47.75 -0.162 1 32.16 298 VAL A C 1
ATOM 2229 O O . VAL A 1 298 ? -33.875 47.75 -1.238 1 32.16 298 VAL A O 1
ATOM 2232 N N . SER A 1 299 ? -34.125 47.781 0.888 1 26.12 299 SER A N 1
ATOM 2233 C CA . SER A 1 299 ? -35.125 48.844 0.944 1 26.12 299 SER A CA 1
ATOM 2234 C C . SER A 1 299 ? -34.562 50.188 0.585 1 26.12 299 SER A C 1
ATOM 2236 O O . SER A 1 299 ? -33.531 50.625 1.141 1 26.12 299 SER A O 1
ATOM 2238 N N . ALA A 1 300 ? -35.094 50.844 -0.541 1 25.22 300 ALA A N 1
ATOM 2239 C CA . ALA A 1 300 ? -35.25 52.25 -0.805 1 25.22 300 ALA A CA 1
ATOM 2240 C C . ALA A 1 300 ? -36.156 52.906 0.238 1 25.22 300 ALA A C 1
ATOM 2242 O O . ALA A 1 300 ? -37.156 52.312 0.64 1 25.22 300 ALA A O 1
ATOM 2243 N N . MET B 1 1 ? 3.078 -38.781 2.301 1 35 1 MET B N 1
ATOM 2244 C CA . MET B 1 1 ? 2.756 -38.75 0.877 1 35 1 MET B CA 1
ATOM 2245 C C . MET B 1 1 ? 3.234 -37.469 0.233 1 35 1 MET B C 1
ATOM 2247 O O . MET B 1 1 ? 2.916 -36.375 0.711 1 35 1 MET B O 1
ATOM 2251 N N . LYS B 1 2 ? 4.32 -37.344 -0.419 1 47.94 2 LYS B N 1
ATOM 2252 C CA . LYS B 1 2 ? 5 -36.219 -1.043 1 47.94 2 LYS B CA 1
ATOM 2253 C C . LYS B 1 2 ? 4.031 -35.375 -1.868 1 47.94 2 LYS B C 1
ATOM 2255 O O . LYS B 1 2 ? 3.484 -35.844 -2.865 1 47.94 2 LYS B O 1
ATOM 2260 N N . ARG B 1 3 ? 3.098 -34.562 -1.33 1 58.44 3 ARG B N 1
ATOM 2261 C CA . ARG B 1 3 ? 2.033 -33.906 -2.102 1 58.44 3 ARG B CA 1
ATOM 2262 C C . ARG B 1 3 ? 2.6 -33.156 -3.297 1 58.44 3 ARG B C 1
ATOM 2264 O O . ARG B 1 3 ? 3.484 -32.312 -3.139 1 58.44 3 ARG B O 1
ATOM 2271 N N . ASP B 1 4 ? 2.582 -33.844 -4.559 1 79.88 4 ASP B N 1
ATOM 2272 C CA . ASP B 1 4 ? 3.061 -33.344 -5.836 1 79.88 4 ASP B CA 1
ATOM 2273 C C . ASP B 1 4 ? 1.977 -32.531 -6.539 1 79.88 4 ASP B C 1
ATOM 2275 O O . ASP B 1 4 ? 0.903 -32.281 -5.98 1 79.88 4 ASP B O 1
ATOM 2279 N N . LEU B 1 5 ? 2.281 -31.75 -7.398 1 94 5 LEU B N 1
ATOM 2280 C CA . LEU B 1 5 ? 1.413 -30.875 -8.18 1 94 5 LEU B CA 1
ATOM 2281 C C . LEU B 1 5 ? 0.887 -31.594 -9.414 1 94 5 LEU B C 1
ATOM 2283 O O . LEU B 1 5 ? 0.493 -30.953 -10.398 1 94 5 LEU B O 1
ATOM 2287 N N . VAL B 1 6 ? 0.906 -32.969 -9.312 1 93.44 6 VAL B N 1
ATOM 2288 C CA . VAL B 1 6 ? 0.51 -33.781 -10.477 1 93.44 6 VAL B CA 1
ATOM 2289 C C . VAL B 1 6 ? -0.932 -33.438 -10.859 1 93.44 6 VAL B C 1
ATOM 2291 O O . VAL B 1 6 ? -1.845 -33.594 -10.039 1 93.44 6 VAL B O 1
ATOM 2294 N N . GLY B 1 7 ? -1.097 -32.938 -12.062 1 93.75 7 GLY B N 1
ATOM 2295 C CA . GLY B 1 7 ? -2.416 -32.688 -12.617 1 93.75 7 GLY B CA 1
ATOM 2296 C C . GLY B 1 7 ? -2.994 -31.344 -12.18 1 93.75 7 GLY B C 1
ATOM 2297 O O . GLY B 1 7 ? -4.062 -30.938 -12.641 1 93.75 7 GLY B O 1
ATOM 2298 N N . ARG B 1 8 ? -2.336 -30.688 -11.289 1 96.75 8 ARG B N 1
ATOM 2299 C CA . ARG B 1 8 ? -2.834 -29.391 -10.828 1 96.75 8 ARG B CA 1
ATOM 2300 C C . ARG B 1 8 ? -2.615 -28.312 -11.891 1 96.75 8 ARG B C 1
ATOM 2302 O O . ARG B 1 8 ? -1.603 -28.328 -12.586 1 96.75 8 ARG B O 1
A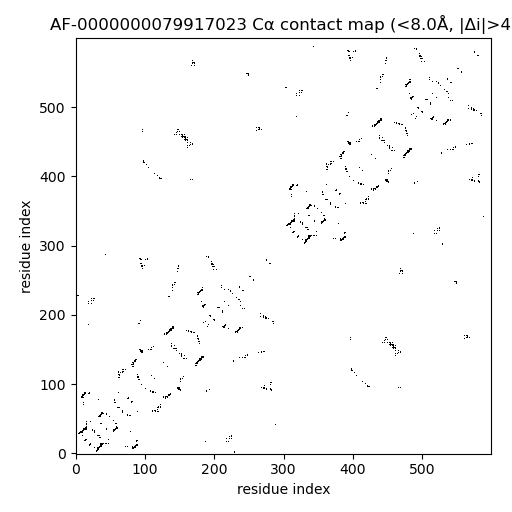TOM 2309 N N . LYS B 1 9 ? -3.553 -27.453 -12.047 1 98.31 9 LYS B N 1
ATOM 2310 C CA . LYS B 1 9 ? -3.518 -26.359 -13.008 1 98.31 9 LYS B CA 1
ATOM 2311 C C . LYS B 1 9 ? -3.104 -25.047 -12.328 1 98.31 9 LYS B C 1
ATOM 2313 O O . LYS B 1 9 ? -3.842 -24.516 -11.5 1 98.31 9 LYS B O 1
ATOM 2318 N N . VAL B 1 10 ? -1.943 -24.516 -12.711 1 98.56 10 VAL B N 1
ATOM 2319 C CA . VAL B 1 10 ? -1.326 -23.391 -12 1 98.56 10 VAL B CA 1
ATOM 2320 C C . VAL B 1 10 ? -1.138 -22.219 -12.961 1 98.56 10 VAL B C 1
ATOM 2322 O O . VAL B 1 10 ? -0.551 -22.375 -14.031 1 98.56 10 VAL B O 1
ATOM 2325 N N . ILE B 1 11 ? -1.631 -21.047 -12.602 1 98.75 11 ILE B N 1
ATOM 2326 C CA . ILE B 1 11 ? -1.334 -19.812 -13.312 1 98.75 11 ILE B CA 1
ATOM 2327 C C . ILE B 1 11 ? -0.245 -19.031 -12.57 1 98.75 11 ILE B C 1
ATOM 2329 O O . ILE B 1 11 ? -0.294 -18.906 -11.344 1 98.75 11 ILE B O 1
ATOM 2333 N N . VAL B 1 12 ? 0.769 -18.578 -13.273 1 98.69 12 VAL B N 1
ATOM 2334 C CA . VAL B 1 12 ? 1.827 -17.734 -12.711 1 98.69 12 VAL B CA 1
ATOM 2335 C C . VAL B 1 12 ? 1.878 -16.406 -13.453 1 98.69 12 VAL B C 1
ATOM 2337 O O . VAL B 1 12 ? 2.068 -16.359 -14.672 1 98.69 12 VAL B O 1
ATOM 2340 N N . THR B 1 13 ? 1.66 -15.281 -12.758 1 98.12 13 THR B N 1
ATOM 2341 C CA . THR B 1 13 ? 1.899 -13.969 -13.359 1 98.12 13 THR B CA 1
ATOM 2342 C C . THR B 1 13 ? 3.357 -13.555 -13.188 1 98.12 13 THR B C 1
ATOM 2344 O O . THR B 1 13 ? 4.023 -13.992 -12.242 1 98.12 13 THR B O 1
ATOM 2347 N N . GLY B 1 14 ? 3.844 -12.648 -14.062 1 94.38 14 GLY B N 1
ATOM 2348 C CA . GLY B 1 14 ? 5.266 -12.336 -14.047 1 94.38 14 GLY B CA 1
ATOM 2349 C C . GLY B 1 14 ? 6.145 -13.547 -14.289 1 94.38 14 GLY B C 1
ATOM 2350 O O . GLY B 1 14 ? 7.137 -13.75 -13.578 1 94.38 14 GLY B O 1
ATOM 2351 N N . ALA B 1 15 ? 5.793 -14.336 -15.211 1 95.19 15 ALA B N 1
ATOM 2352 C CA . ALA B 1 15 ? 6.371 -15.672 -15.359 1 95.19 15 ALA B CA 1
ATOM 2353 C C . ALA B 1 15 ? 7.574 -15.648 -16.297 1 95.19 15 ALA B C 1
ATOM 2355 O O . ALA B 1 15 ? 8.273 -16.656 -16.438 1 95.19 15 ALA B O 1
ATOM 2356 N N . ALA B 1 16 ? 7.859 -14.492 -16.906 1 90.94 16 ALA B N 1
ATOM 2357 C CA . ALA B 1 16 ? 8.859 -14.461 -17.969 1 90.94 16 ALA B CA 1
ATOM 2358 C C . ALA B 1 16 ? 10.273 -14.523 -17.406 1 90.94 16 ALA B C 1
ATOM 2360 O O . ALA B 1 16 ? 11.211 -14.898 -18.109 1 90.94 16 ALA B O 1
ATOM 2361 N N . ARG B 1 17 ? 10.469 -14.172 -16.156 1 85.25 17 ARG B N 1
ATOM 2362 C CA . ARG B 1 17 ? 11.805 -14.148 -15.57 1 85.25 17 ARG B CA 1
ATOM 2363 C C . ARG B 1 17 ? 11.742 -14.281 -14.055 1 85.25 17 ARG B C 1
ATOM 2365 O O . ARG B 1 17 ? 10.656 -14.297 -13.469 1 85.25 17 ARG B O 1
ATOM 2372 N N . GLY B 1 18 ? 12.906 -14.531 -13.5 1 87 18 GLY B N 1
ATOM 2373 C CA . GLY B 1 18 ? 13.062 -14.461 -12.055 1 87 18 GLY B CA 1
ATOM 2374 C C . GLY B 1 18 ? 12.367 -15.594 -11.32 1 87 18 GLY B C 1
ATOM 2375 O O . GLY B 1 18 ? 12.477 -16.75 -11.719 1 87 18 GLY B O 1
ATOM 2376 N N . ILE B 1 19 ? 11.758 -15.211 -10.258 1 89.12 19 ILE B N 1
ATOM 2377 C CA . ILE B 1 19 ? 11.094 -16.172 -9.383 1 89.12 19 ILE B CA 1
ATOM 2378 C C . ILE B 1 19 ? 9.961 -16.859 -10.141 1 89.12 19 ILE B C 1
ATOM 2380 O O . ILE B 1 19 ? 9.812 -18.094 -10.07 1 89.12 19 ILE B O 1
ATOM 2384 N N . GLY B 1 20 ? 9.211 -16.062 -10.914 1 94.25 20 GLY B N 1
ATOM 2385 C CA . GLY B 1 20 ? 8.078 -16.609 -11.648 1 94.25 20 GLY B CA 1
ATOM 2386 C C . GLY B 1 20 ? 8.477 -17.688 -12.633 1 94.25 20 GLY B C 1
ATOM 2387 O O . GLY B 1 20 ? 7.809 -18.734 -12.734 1 94.25 20 GLY B O 1
ATOM 2388 N N . GLU B 1 21 ? 9.539 -17.422 -13.32 1 94.44 21 GLU B N 1
ATOM 2389 C CA . GLU B 1 21 ? 10.055 -18.406 -14.281 1 94.44 21 GLU B CA 1
ATOM 2390 C C . GLU B 1 21 ? 10.453 -19.703 -13.586 1 94.44 21 GLU B C 1
ATOM 2392 O O . GLU B 1 21 ? 10.109 -20.781 -14.055 1 94.44 21 GLU B O 1
ATOM 2397 N N . GLN B 1 22 ? 11.133 -19.594 -12.531 1 94.25 22 GLN B N 1
ATOM 2398 C CA . GLN B 1 22 ? 11.617 -20.766 -11.805 1 94.25 22 GLN B CA 1
ATOM 2399 C C . GLN B 1 22 ? 10.461 -21.516 -11.156 1 94.25 22 GLN B C 1
ATOM 2401 O O . GLN B 1 22 ? 10.477 -22.75 -11.078 1 94.25 22 GLN B O 1
ATOM 2406 N N . VAL B 1 23 ? 9.469 -20.797 -10.672 1 95.75 23 VAL B N 1
ATOM 2407 C CA . VAL B 1 23 ? 8.273 -21.422 -10.117 1 95.75 23 VAL B CA 1
ATOM 2408 C C . VAL B 1 23 ? 7.582 -22.25 -11.188 1 95.75 23 VAL B C 1
ATOM 2410 O O . VAL B 1 23 ? 7.199 -23.406 -10.945 1 95.75 23 VAL B O 1
ATOM 2413 N N . ALA B 1 24 ? 7.465 -21.672 -12.375 1 97.56 24 ALA B N 1
ATOM 2414 C CA . ALA B 1 24 ? 6.824 -22.375 -13.484 1 97.56 24 ALA B CA 1
ATOM 2415 C C . ALA B 1 24 ? 7.578 -23.656 -13.836 1 97.56 24 ALA B C 1
ATOM 2417 O O . ALA B 1 24 ? 6.973 -24.719 -13.992 1 97.56 24 ALA B O 1
ATOM 2418 N N . ARG B 1 25 ? 8.875 -23.594 -13.906 1 96.69 25 ARG B N 1
ATOM 2419 C CA . ARG B 1 25 ? 9.711 -24.734 -14.242 1 96.69 25 ARG B CA 1
ATOM 2420 C C . ARG B 1 25 ? 9.562 -25.844 -13.203 1 96.69 25 ARG B C 1
ATOM 2422 O O . ARG B 1 25 ? 9.367 -27.016 -13.555 1 96.69 25 ARG B O 1
ATOM 2429 N N . LEU B 1 26 ? 9.633 -25.484 -11.969 1 96.19 26 LEU B N 1
ATOM 2430 C CA . LEU B 1 26 ? 9.594 -26.469 -10.891 1 96.19 26 LEU B CA 1
ATOM 2431 C C . LEU B 1 26 ? 8.203 -27.078 -10.766 1 96.19 26 LEU B C 1
ATOM 2433 O O . LEU B 1 26 ? 8.062 -28.266 -10.508 1 96.19 26 LEU B O 1
ATOM 2437 N N . ALA B 1 27 ? 7.188 -26.25 -10.906 1 96.81 27 ALA B N 1
ATOM 2438 C CA . ALA B 1 27 ? 5.82 -26.766 -10.852 1 96.81 27 ALA B CA 1
ATOM 2439 C C . ALA B 1 27 ? 5.566 -27.766 -11.969 1 96.81 27 ALA B C 1
ATOM 2441 O O . ALA B 1 27 ? 4.98 -28.828 -11.742 1 96.81 27 ALA B O 1
ATOM 2442 N N . ALA B 1 28 ? 5.992 -27.422 -13.18 1 96.62 28 ALA B N 1
ATOM 2443 C CA . ALA B 1 28 ? 5.844 -28.328 -14.32 1 96.62 28 ALA B CA 1
ATOM 2444 C C . ALA B 1 28 ? 6.602 -29.625 -14.094 1 96.62 28 ALA B C 1
ATOM 2446 O O . ALA B 1 28 ? 6.102 -30.703 -14.414 1 96.62 28 ALA B O 1
ATOM 2447 N N . ALA B 1 29 ? 7.773 -29.5 -13.547 1 94.62 29 ALA B N 1
ATOM 2448 C CA . ALA B 1 29 ? 8.594 -30.688 -13.266 1 94.62 29 ALA B CA 1
ATOM 2449 C C . ALA B 1 29 ? 7.902 -31.609 -12.266 1 94.62 29 ALA B C 1
ATOM 2451 O O . ALA B 1 29 ? 8.133 -32.812 -12.273 1 94.62 29 ALA B O 1
ATOM 2452 N N . GLN B 1 30 ? 7.023 -31.047 -11.477 1 94.75 30 GLN B N 1
ATOM 2453 C CA . GLN B 1 30 ? 6.309 -31.828 -10.469 1 94.75 30 GLN B CA 1
ATOM 2454 C C . GLN B 1 30 ? 4.949 -32.281 -10.992 1 94.75 30 GLN B C 1
ATOM 2456 O O . GLN B 1 30 ? 4.113 -32.781 -10.219 1 94.75 30 GLN B O 1
ATOM 2461 N N . GLY B 1 31 ? 4.715 -32.031 -12.273 1 94.62 31 GLY B N 1
ATOM 2462 C CA . GLY B 1 31 ? 3.562 -32.625 -12.93 1 94.62 31 GLY B CA 1
ATOM 2463 C C . GLY B 1 31 ? 2.41 -31.656 -13.117 1 94.62 31 GLY B C 1
ATOM 2464 O O . GLY B 1 31 ? 1.337 -32.031 -13.586 1 94.62 31 GLY B O 1
ATOM 2465 N N . ALA B 1 32 ? 2.555 -30.438 -12.781 1 96.81 32 ALA B N 1
ATOM 2466 C CA . ALA B 1 32 ? 1.49 -29.453 -12.938 1 96.81 32 ALA B CA 1
ATOM 2467 C C . ALA B 1 32 ? 1.33 -29.031 -14.398 1 96.81 32 ALA B C 1
ATOM 2469 O O . ALA B 1 32 ? 2.287 -29.094 -15.172 1 96.81 32 ALA B O 1
ATOM 2470 N N . ARG B 1 33 ? 0.133 -28.703 -14.773 1 97.12 33 ARG B N 1
ATOM 2471 C CA . ARG B 1 33 ? -0.11 -27.906 -15.969 1 97.12 33 ARG B CA 1
ATOM 2472 C C . ARG B 1 33 ? 0.02 -26.422 -15.672 1 97.12 33 ARG B C 1
ATOM 2474 O O . ARG B 1 33 ? -0.683 -25.891 -14.805 1 97.12 33 ARG B O 1
ATOM 2481 N N . VAL B 1 34 ? 0.898 -25.719 -16.391 1 98.31 34 VAL B N 1
ATOM 2482 C CA . VAL B 1 34 ? 1.245 -24.359 -16 1 98.31 34 VAL B CA 1
ATOM 2483 C C . VAL B 1 34 ? 0.849 -23.391 -17.109 1 98.31 34 VAL B C 1
ATOM 2485 O O . VAL B 1 34 ? 1.041 -23.672 -18.297 1 98.31 34 VAL B O 1
ATOM 2488 N N . ALA B 1 35 ? 0.22 -22.328 -16.797 1 98.69 35 ALA B N 1
ATOM 2489 C CA . ALA B 1 35 ? -0.041 -21.203 -17.688 1 98.69 35 ALA B CA 1
ATOM 2490 C C . ALA B 1 35 ? 0.74 -19.953 -17.25 1 98.69 35 ALA B C 1
ATOM 2492 O O . ALA B 1 35 ? 0.756 -19.609 -16.078 1 98.69 35 ALA B O 1
ATOM 2493 N N . LEU B 1 36 ? 1.405 -19.328 -18.219 1 98.62 36 LEU B N 1
ATOM 2494 C CA . LEU B 1 36 ? 2.32 -18.219 -17.984 1 98.62 36 LEU B CA 1
ATOM 2495 C C . LEU B 1 36 ? 1.709 -16.906 -18.453 1 98.62 36 LEU B C 1
ATOM 2497 O O . LEU B 1 36 ? 1.263 -16.797 -19.594 1 98.62 36 LEU B O 1
ATOM 2501 N N . ILE B 1 37 ? 1.665 -15.93 -17.578 1 98.5 37 ILE B N 1
ATOM 2502 C CA . ILE B 1 37 ? 1.195 -14.594 -17.938 1 98.5 37 ILE B CA 1
ATOM 2503 C C . ILE B 1 37 ? 2.297 -13.57 -17.688 1 98.5 37 ILE B C 1
ATOM 2505 O O . ILE B 1 37 ? 2.93 -13.586 -16.625 1 98.5 37 ILE B O 1
ATOM 2509 N N . GLY B 1 38 ? 2.57 -12.664 -18.609 1 96.62 38 GLY B N 1
ATOM 2510 C CA . GLY B 1 38 ? 3.576 -11.625 -18.438 1 96.62 38 GLY B CA 1
ATOM 2511 C C . GLY B 1 38 ? 3.68 -10.695 -19.625 1 96.62 38 GLY B C 1
ATOM 2512 O O . GLY B 1 38 ? 2.764 -10.617 -20.453 1 96.62 38 GLY B O 1
ATOM 2513 N N . LEU B 1 39 ? 4.773 -9.945 -19.688 1 93.75 39 LEU B N 1
ATOM 2514 C CA . LEU B 1 39 ? 4.871 -8.852 -20.641 1 93.75 39 LEU B CA 1
ATOM 2515 C C . LEU B 1 39 ? 5.871 -9.188 -21.75 1 93.75 39 LEU B C 1
ATOM 2517 O O . LEU B 1 39 ? 6.074 -8.391 -22.672 1 93.75 39 LEU B O 1
ATOM 2521 N N . GLU B 1 40 ? 6.57 -10.297 -21.75 1 92.62 40 GLU B N 1
ATOM 2522 C CA . GLU B 1 40 ? 7.566 -10.672 -22.75 1 92.62 40 GLU B CA 1
ATOM 2523 C C . GLU B 1 40 ? 7.121 -11.898 -23.531 1 92.62 40 GLU B C 1
ATOM 2525 O O . GLU B 1 40 ? 7.484 -13.031 -23.203 1 92.62 40 GLU B O 1
ATOM 2530 N N . PRO B 1 41 ? 6.422 -11.578 -24.656 1 94.25 41 PRO B N 1
ATOM 2531 C CA . PRO B 1 41 ? 5.812 -12.703 -25.359 1 94.25 41 PRO B CA 1
ATOM 2532 C C . PRO B 1 41 ? 6.844 -13.719 -25.859 1 94.25 41 PRO B C 1
ATOM 2534 O O . PRO B 1 41 ? 6.613 -14.93 -25.781 1 94.25 41 PRO B O 1
ATOM 2537 N N . ASP B 1 42 ? 7.977 -13.234 -26.312 1 94.81 42 ASP B N 1
ATOM 2538 C CA . ASP B 1 42 ? 8.992 -14.148 -26.828 1 94.81 42 ASP B CA 1
ATOM 2539 C C . ASP B 1 42 ? 9.508 -15.07 -25.734 1 94.81 42 ASP B C 1
ATOM 2541 O O . ASP B 1 42 ? 9.664 -16.281 -25.938 1 94.81 42 ASP B O 1
ATOM 2545 N N . ARG B 1 43 ? 9.734 -14.555 -24.531 1 94.12 43 ARG B N 1
ATOM 2546 C CA . ARG B 1 43 ? 10.219 -15.336 -23.406 1 94.12 43 ARG B CA 1
ATOM 2547 C C . ARG B 1 43 ? 9.141 -16.297 -22.906 1 94.12 43 ARG B C 1
ATOM 2549 O O . ARG B 1 43 ? 9.438 -17.438 -22.562 1 94.12 43 ARG B O 1
ATOM 2556 N N . LEU B 1 44 ? 7.969 -15.844 -22.906 1 97 44 LEU B N 1
ATOM 2557 C CA . LEU B 1 44 ? 6.859 -16.672 -22.438 1 97 44 LEU B CA 1
ATOM 2558 C C . LEU B 1 44 ? 6.648 -17.859 -23.375 1 97 44 LEU B C 1
ATOM 2560 O O . LEU B 1 44 ? 6.465 -18.984 -22.906 1 97 44 LEU B O 1
ATOM 2564 N N . GLN B 1 45 ? 6.68 -17.578 -24.625 1 96.62 45 GLN B N 1
ATOM 2565 C CA . GLN B 1 45 ? 6.508 -18.625 -25.641 1 96.62 45 GLN B CA 1
ATOM 2566 C C . GLN B 1 45 ? 7.621 -19.656 -25.531 1 96.62 45 GLN B C 1
ATOM 2568 O O . GLN B 1 45 ? 7.355 -20.875 -25.578 1 96.62 45 GLN B O 1
ATOM 2573 N N . ALA B 1 46 ? 8.836 -19.188 -25.469 1 96.69 46 ALA B N 1
ATOM 2574 C CA . ALA B 1 46 ? 9.977 -20.078 -25.344 1 96.69 46 ALA B CA 1
ATOM 2575 C C . ALA B 1 46 ? 9.867 -20.938 -24.094 1 96.69 46 ALA B C 1
ATOM 2577 O O . ALA B 1 46 ? 10.141 -22.141 -24.125 1 96.69 46 ALA B O 1
ATOM 2578 N N . LEU B 1 47 ? 9.469 -20.328 -22.969 1 96.81 47 LEU B N 1
ATOM 2579 C CA . LEU B 1 47 ? 9.336 -21.047 -21.703 1 96.81 47 LEU B CA 1
ATOM 2580 C C . LEU B 1 47 ? 8.211 -22.062 -21.781 1 96.81 47 LEU B C 1
ATOM 2582 O O . LEU B 1 47 ? 8.375 -23.203 -21.344 1 96.81 47 LEU B O 1
ATOM 2586 N N . ALA B 1 48 ? 7.105 -21.688 -22.328 1 97.44 48 ALA B N 1
ATOM 2587 C CA . ALA B 1 48 ? 5.988 -22.609 -22.484 1 97.44 48 ALA B CA 1
ATOM 2588 C C . ALA B 1 48 ? 6.391 -23.828 -23.312 1 97.44 48 ALA B C 1
ATOM 2590 O O . ALA B 1 48 ? 6.023 -24.969 -22.984 1 97.44 48 ALA B O 1
ATOM 2591 N N . ALA B 1 49 ? 7.098 -23.609 -24.359 1 96.38 49 ALA B N 1
ATOM 2592 C CA . ALA B 1 49 ? 7.57 -24.703 -25.219 1 96.38 49 ALA B CA 1
ATOM 2593 C C . ALA B 1 49 ? 8.5 -25.641 -24.453 1 96.38 49 ALA B C 1
ATOM 2595 O O . ALA B 1 49 ? 8.422 -26.859 -24.609 1 96.38 49 ALA B O 1
ATOM 2596 N N . GLU B 1 50 ? 9.336 -25.031 -23.672 1 96.62 50 GLU B N 1
ATOM 2597 C CA . GLU B 1 50 ? 10.266 -25.797 -22.859 1 96.62 50 GLU B CA 1
ATOM 2598 C C . GLU B 1 50 ? 9.531 -26.656 -21.828 1 96.62 50 GLU B C 1
ATOM 2600 O O . GLU B 1 50 ? 9.945 -27.781 -21.547 1 96.62 50 GLU B O 1
ATOM 2605 N N . LEU B 1 51 ? 8.484 -26.188 -21.203 1 96.5 51 LEU B N 1
ATOM 2606 C CA . LEU B 1 51 ? 7.77 -26.844 -20.125 1 96.5 51 LEU B CA 1
ATOM 2607 C C . LEU B 1 51 ? 6.91 -27.984 -20.641 1 96.5 51 LEU B C 1
ATOM 2609 O O . LEU B 1 51 ? 6.551 -28.891 -19.891 1 96.5 51 LEU B O 1
ATOM 2613 N N . GLY B 1 52 ? 6.547 -27.875 -22 1 92.62 52 GLY B N 1
ATOM 2614 C CA . GLY B 1 52 ? 5.824 -28.984 -22.609 1 92.62 52 GLY B CA 1
ATOM 2615 C C . GLY B 1 52 ? 4.48 -28.578 -23.172 1 92.62 52 GLY B C 1
ATOM 2616 O O . GLY B 1 52 ? 4.016 -27.453 -22.969 1 92.62 52 GLY B O 1
ATOM 2617 N N . PRO B 1 53 ? 3.805 -29.422 -23.844 1 90.12 53 PRO B N 1
ATOM 2618 C CA . PRO B 1 53 ? 2.598 -29.109 -24.609 1 90.12 53 PRO B CA 1
ATOM 2619 C C . PRO B 1 53 ? 1.401 -28.766 -23.734 1 90.12 53 PRO B C 1
ATOM 2621 O O . PRO B 1 53 ? 0.437 -28.156 -24.203 1 90.12 53 PRO B O 1
ATOM 2624 N N . SER B 1 54 ? 1.492 -29.156 -22.516 1 90.94 54 SER B N 1
ATOM 2625 C CA . SER B 1 54 ? 0.372 -28.875 -21.625 1 90.94 54 SER B CA 1
ATOM 2626 C C . SER B 1 54 ? 0.453 -27.469 -21.047 1 90.94 54 SER B C 1
ATOM 2628 O O . S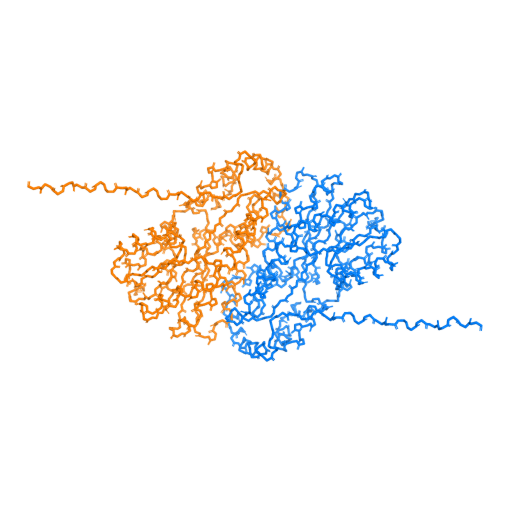ER B 1 54 ? -0.462 -27.016 -20.359 1 90.94 54 SER B O 1
ATOM 2630 N N . SER B 1 55 ? 1.481 -26.797 -21.344 1 96.25 55 SER B N 1
ATOM 2631 C CA . SER B 1 55 ? 1.654 -25.438 -20.828 1 96.25 55 SER B CA 1
ATOM 2632 C C . SER B 1 55 ? 1.053 -24.406 -21.781 1 96.25 55 SER B C 1
ATOM 2634 O O . SER B 1 55 ? 0.928 -24.656 -22.984 1 96.25 55 SER B O 1
ATOM 2636 N N . HIS B 1 56 ? 0.603 -23.344 -21.281 1 97.56 56 HIS B N 1
ATOM 2637 C CA . HIS B 1 56 ? 0.012 -22.234 -22.016 1 97.56 56 HIS B CA 1
ATOM 2638 C C . HIS B 1 56 ? 0.644 -20.906 -21.609 1 97.56 56 HIS B C 1
ATOM 2640 O O . HIS B 1 56 ? 1.334 -20.812 -20.594 1 97.56 56 HIS B O 1
ATOM 2646 N N . TRP B 1 57 ? 0.59 -19.922 -22.516 1 98.12 57 TRP B N 1
ATOM 2647 C CA . TRP B 1 57 ? 1.089 -18.594 -22.172 1 98.12 57 TRP B CA 1
ATOM 2648 C C . TRP B 1 57 ? 0.199 -17.516 -22.766 1 98.12 57 TRP B C 1
ATOM 2650 O O . TRP B 1 57 ? -0.471 -17.734 -23.781 1 98.12 57 TRP B O 1
ATOM 2660 N N . CYS B 1 58 ? 0.057 -16.406 -22.062 1 98 58 CYS B N 1
ATOM 2661 C CA . CYS B 1 58 ? -0.664 -15.219 -22.5 1 98 58 CYS B CA 1
ATOM 2662 C C . CYS B 1 58 ? 0.119 -13.953 -22.172 1 98 58 CYS B C 1
ATOM 2664 O O . CYS B 1 58 ? 0.698 -13.844 -21.094 1 98 58 CYS B O 1
ATOM 2666 N N . GLU B 1 59 ? 0.175 -13.086 -23.141 1 97.88 59 GLU B N 1
ATOM 2667 C CA . GLU B 1 59 ? 0.702 -11.75 -22.859 1 97.88 59 GLU B CA 1
ATOM 2668 C C . GLU B 1 59 ? -0.365 -10.859 -22.234 1 97.88 59 GLU B C 1
ATOM 2670 O O . GLU B 1 59 ? -1.447 -10.688 -22.797 1 97.88 59 GLU B O 1
ATOM 2675 N N . ALA B 1 60 ? -0.068 -10.297 -21.062 1 98 60 ALA B N 1
ATOM 2676 C CA . ALA B 1 60 ? -0.954 -9.328 -20.422 1 98 60 ALA B CA 1
ATOM 2677 C C . ALA B 1 60 ? -0.203 -8.5 -19.391 1 98 60 ALA B C 1
ATOM 2679 O O . ALA B 1 60 ? 0.623 -9.031 -18.641 1 98 60 ALA B O 1
ATOM 2680 N N . ASP B 1 61 ? -0.418 -7.227 -19.469 1 96.88 61 ASP B N 1
ATOM 2681 C CA . ASP B 1 61 ? 0.034 -6.316 -18.422 1 96.88 61 ASP B CA 1
ATOM 2682 C C . ASP B 1 61 ? -0.926 -6.324 -17.234 1 96.88 61 ASP B C 1
ATOM 2684 O O . ASP B 1 61 ? -2.125 -6.086 -17.391 1 96.88 61 ASP B O 1
ATOM 2688 N N . VAL B 1 62 ? -0.387 -6.613 -16.062 1 97.38 62 VAL B N 1
ATOM 2689 C CA . VAL B 1 62 ? -1.254 -6.676 -14.891 1 97.38 62 VAL B CA 1
ATOM 2690 C C . VAL B 1 62 ? -1.869 -5.301 -14.633 1 97.38 62 VAL B C 1
ATOM 2692 O O . VAL B 1 62 ? -2.814 -5.176 -13.852 1 97.38 62 VAL B O 1
ATOM 2695 N N . ARG B 1 63 ? -1.387 -4.246 -15.289 1 96.56 63 ARG B N 1
ATOM 2696 C CA . ARG B 1 63 ? -1.937 -2.902 -15.148 1 96.56 63 ARG B CA 1
ATOM 2697 C C . ARG B 1 63 ? -3.189 -2.732 -16 1 96.56 63 ARG B C 1
ATOM 2699 O O . ARG B 1 63 ? -3.945 -1.776 -15.82 1 96.56 63 ARG B O 1
ATOM 2706 N N . ASP B 1 64 ? -3.379 -3.605 -16.938 1 97.25 64 ASP B N 1
ATOM 2707 C CA . ASP B 1 64 ? -4.539 -3.6 -17.812 1 97.25 64 ASP B CA 1
ATOM 2708 C C . ASP B 1 64 ? -5.559 -4.652 -17.391 1 97.25 64 ASP B C 1
ATOM 2710 O O . ASP B 1 64 ? -5.426 -5.828 -17.734 1 97.25 64 ASP B O 1
ATOM 2714 N N . SER B 1 65 ? -6.605 -4.195 -16.766 1 97.25 65 SER B N 1
ATOM 2715 C CA . SER B 1 65 ? -7.574 -5.102 -16.156 1 97.25 65 SER B CA 1
ATOM 2716 C C . SER B 1 65 ? -8.242 -5.984 -17.203 1 97.25 65 SER B C 1
ATOM 2718 O O . SER B 1 65 ? -8.367 -7.195 -17.016 1 97.25 65 SER B O 1
ATOM 2720 N N . THR B 1 66 ? -8.633 -5.414 -18.234 1 97.69 66 THR B N 1
ATOM 2721 C CA . THR B 1 66 ? -9.336 -6.156 -19.281 1 97.69 66 THR B CA 1
ATOM 2722 C C . THR B 1 66 ? -8.414 -7.203 -19.906 1 97.69 66 THR B C 1
ATOM 2724 O O . THR B 1 66 ? -8.812 -8.359 -20.078 1 97.69 66 THR B O 1
ATOM 2727 N N . ALA B 1 67 ? -7.207 -6.867 -20.25 1 98 67 ALA B N 1
ATOM 2728 C CA . ALA B 1 67 ? -6.238 -7.805 -20.828 1 98 67 ALA B CA 1
ATOM 2729 C C . ALA B 1 67 ? -5.934 -8.938 -19.844 1 98 67 ALA B C 1
ATOM 2731 O O . ALA B 1 67 ? -5.824 -10.102 -20.25 1 98 67 ALA B O 1
ATOM 2732 N N . LEU B 1 68 ? -5.852 -8.586 -18.594 1 98.25 68 LEU B N 1
ATOM 2733 C CA . LEU B 1 68 ? -5.535 -9.586 -17.578 1 98.25 68 LEU B CA 1
ATOM 2734 C C . LEU B 1 68 ? -6.695 -10.555 -17.391 1 98.25 68 LEU B C 1
ATOM 2736 O O . LEU B 1 68 ? -6.484 -11.766 -17.281 1 98.25 68 LEU B O 1
ATOM 2740 N N . GLN B 1 69 ? -7.883 -10.016 -17.344 1 98.25 69 GLN B N 1
ATOM 2741 C CA . GLN B 1 69 ? -9.055 -10.875 -17.234 1 98.25 69 GLN B CA 1
ATOM 2742 C C . GLN B 1 69 ? -9.117 -11.852 -18.406 1 98.25 69 GLN B C 1
ATOM 2744 O O . GLN B 1 69 ? -9.336 -13.047 -18.219 1 98.25 69 GLN B O 1
ATOM 2749 N N . THR B 1 70 ? -8.938 -11.328 -19.594 1 98.5 70 THR B N 1
ATOM 2750 C CA . THR B 1 70 ? -8.953 -12.156 -20.797 1 98.5 70 THR B CA 1
ATOM 2751 C C . THR B 1 70 ? -7.879 -13.234 -20.719 1 98.5 70 THR B C 1
ATOM 2753 O O . THR B 1 70 ? -8.141 -14.398 -21.047 1 98.5 70 THR B O 1
ATOM 2756 N N . ALA B 1 71 ? -6.707 -12.875 -20.312 1 98.56 71 ALA B N 1
ATOM 2757 C CA . ALA B 1 71 ? -5.598 -13.82 -20.203 1 98.56 71 ALA B CA 1
ATOM 2758 C C . ALA B 1 71 ? -5.918 -14.922 -19.203 1 98.56 71 ALA B C 1
ATOM 2760 O O . ALA B 1 71 ? -5.691 -16.109 -19.484 1 98.56 71 ALA B O 1
ATOM 2761 N N . ILE B 1 72 ? -6.445 -14.586 -18.047 1 98.56 72 ILE B N 1
ATOM 2762 C CA . ILE B 1 72 ? -6.762 -15.562 -17.016 1 98.56 72 ILE B CA 1
ATOM 2763 C C . ILE B 1 72 ? -7.867 -16.5 -17.5 1 98.56 72 ILE B C 1
ATOM 2765 O O . ILE B 1 72 ? -7.785 -17.719 -17.328 1 98.56 72 ILE B O 1
ATOM 2769 N N . ASP B 1 73 ? -8.875 -15.93 -18.141 1 98.5 73 ASP B N 1
ATOM 2770 C CA . ASP B 1 73 ? -9.953 -16.734 -18.703 1 98.5 73 ASP B CA 1
ATOM 2771 C C . ASP B 1 73 ? -9.438 -17.688 -19.781 1 98.5 73 ASP B C 1
ATOM 2773 O O . ASP B 1 73 ? -9.852 -18.844 -19.828 1 98.5 73 ASP B O 1
ATOM 2777 N N . GLU B 1 74 ? -8.617 -17.188 -20.594 1 98.25 74 GLU B N 1
ATOM 2778 C CA . GLU B 1 74 ? -8.023 -18.016 -21.641 1 98.25 74 GLU B CA 1
ATOM 2779 C C . GLU B 1 74 ? -7.211 -19.156 -21.047 1 98.25 74 GLU B C 1
ATOM 2781 O O . GLU B 1 74 ? -7.309 -20.297 -21.5 1 98.25 74 GLU B O 1
ATOM 2786 N N . CYS B 1 75 ? -6.371 -18.844 -20.078 1 97.81 75 CYS B N 1
ATOM 2787 C CA . CYS B 1 75 ? -5.59 -19.875 -19.406 1 97.81 75 CYS B CA 1
ATOM 2788 C C . CYS B 1 75 ? -6.496 -20.906 -18.766 1 97.81 75 CYS B C 1
ATOM 2790 O O . CYS B 1 75 ? -6.238 -22.109 -18.875 1 97.81 75 CYS B O 1
ATOM 2792 N N . ALA B 1 76 ? -7.527 -20.453 -18.109 1 97.88 76 ALA B N 1
ATOM 2793 C CA . ALA B 1 76 ? -8.492 -21.359 -17.484 1 97.88 76 ALA B CA 1
ATOM 2794 C C . ALA B 1 76 ? -9.141 -22.266 -18.531 1 97.88 76 ALA B C 1
ATOM 2796 O O . ALA B 1 76 ? -9.336 -23.453 -18.281 1 97.88 76 ALA B O 1
ATOM 2797 N N . GLY B 1 77 ? -9.508 -21.656 -19.641 1 97.44 77 GLY B N 1
ATOM 2798 C CA . GLY B 1 77 ? -10.078 -22.453 -20.734 1 97.44 77 GLY B CA 1
ATOM 2799 C C . GLY B 1 77 ? -9.117 -23.484 -21.281 1 97.44 77 GLY B C 1
ATOM 2800 O O . GLY B 1 77 ? -9.484 -24.656 -21.453 1 97.44 77 GLY B O 1
ATOM 2801 N N . ALA B 1 78 ? -7.898 -23.125 -21.5 1 96.88 78 ALA B N 1
ATOM 2802 C CA . ALA B 1 78 ? -6.883 -24 -22.078 1 96.88 78 ALA B CA 1
ATOM 2803 C C . ALA B 1 78 ? -6.574 -25.172 -21.141 1 96.88 78 ALA B C 1
ATOM 2805 O O . ALA B 1 78 ? -6.289 -26.281 -21.609 1 96.88 78 ALA B O 1
ATOM 2806 N N . MET B 1 79 ? -6.664 -24.906 -19.828 1 96.88 79 MET B N 1
ATOM 2807 C CA . MET B 1 79 ? -6.289 -25.938 -18.859 1 96.88 79 MET B CA 1
ATOM 2808 C C . MET B 1 79 ? -7.527 -26.641 -18.312 1 96.88 79 MET B C 1
ATOM 2810 O O . MET B 1 79 ? -7.41 -27.594 -17.516 1 96.88 79 MET B O 1
ATOM 2814 N N . ASN B 1 80 ? -8.688 -26.188 -18.75 1 96.25 80 ASN B N 1
ATOM 2815 C CA . ASN B 1 80 ? -9.961 -26.688 -18.234 1 96.25 80 ASN B CA 1
ATOM 2816 C C . ASN B 1 80 ? -10.086 -26.469 -16.734 1 96.25 80 ASN B C 1
ATOM 2818 O O . ASN B 1 80 ? -10.367 -27.406 -15.984 1 96.25 80 ASN B O 1
ATOM 2822 N N . GLY B 1 81 ? -9.797 -25.266 -16.344 1 97.12 81 GLY B N 1
ATOM 2823 C CA . GLY B 1 81 ? -9.898 -24.875 -14.945 1 97.12 81 GLY B CA 1
ATOM 2824 C C . GLY B 1 81 ? -8.609 -24.312 -14.398 1 97.12 81 GLY B C 1
ATOM 2825 O O . GLY B 1 81 ? -7.598 -24.25 -15.094 1 97.12 81 GLY B O 1
ATOM 2826 N N . VAL B 1 82 ? -8.68 -23.812 -13.172 1 98.06 82 VAL B N 1
ATOM 2827 C CA . VAL B 1 82 ? -7.543 -23.297 -12.422 1 98.06 82 VAL B CA 1
ATOM 2828 C C . VAL B 1 82 ? -7.613 -23.781 -10.969 1 98.06 82 VAL B C 1
ATOM 2830 O O . VAL B 1 82 ? -8.641 -23.609 -10.305 1 98.06 82 VAL B O 1
ATOM 2833 N N . ASP B 1 83 ? -6.512 -24.391 -10.547 1 98.06 83 ASP B N 1
ATOM 2834 C CA . ASP B 1 83 ? -6.461 -24.875 -9.172 1 98.06 83 ASP B CA 1
ATOM 2835 C C . ASP B 1 83 ? -5.641 -23.938 -8.289 1 98.06 83 ASP B C 1
ATOM 2837 O O . ASP B 1 83 ? -5.898 -23.812 -7.086 1 98.06 83 ASP B O 1
ATOM 2841 N N . MET B 1 84 ? -4.629 -23.359 -8.875 1 98.5 84 MET B N 1
ATOM 2842 C CA . MET B 1 84 ? -3.701 -22.547 -8.109 1 98.5 84 MET B CA 1
ATOM 2843 C C . MET B 1 84 ? -3.242 -21.328 -8.914 1 98.5 84 MET B C 1
ATOM 2845 O O . MET B 1 84 ? -3.131 -21.406 -10.141 1 98.5 84 MET B O 1
ATOM 2849 N N . VAL B 1 85 ? -2.988 -20.25 -8.227 1 98.62 85 VAL B N 1
ATOM 2850 C CA . VAL B 1 85 ? -2.477 -19.031 -8.828 1 98.62 85 VAL B CA 1
ATOM 2851 C C . VAL B 1 85 ? -1.3 -18.5 -8.016 1 98.62 85 VAL B C 1
ATOM 2853 O O . VAL B 1 85 ? -1.341 -18.516 -6.777 1 98.62 85 VAL B O 1
ATOM 2856 N N . VAL B 1 86 ? -0.234 -18.172 -8.656 1 98.31 86 VAL B N 1
ATOM 2857 C CA . VAL B 1 86 ? 0.875 -17.438 -8.055 1 98.31 86 VAL B CA 1
ATOM 2858 C C . VAL B 1 86 ? 0.897 -16 -8.586 1 98.31 86 VAL B C 1
ATOM 2860 O O . VAL B 1 86 ? 1.29 -15.758 -9.734 1 98.31 86 VAL B O 1
ATOM 2863 N N . ALA B 1 87 ? 0.409 -15.094 -7.777 1 97.81 87 ALA B N 1
ATOM 2864 C CA . ALA B 1 87 ? 0.514 -13.672 -8.094 1 97.81 87 ALA B CA 1
ATOM 2865 C C . ALA B 1 87 ? 1.92 -13.148 -7.809 1 97.81 87 ALA B C 1
ATOM 2867 O O . ALA B 1 87 ? 2.227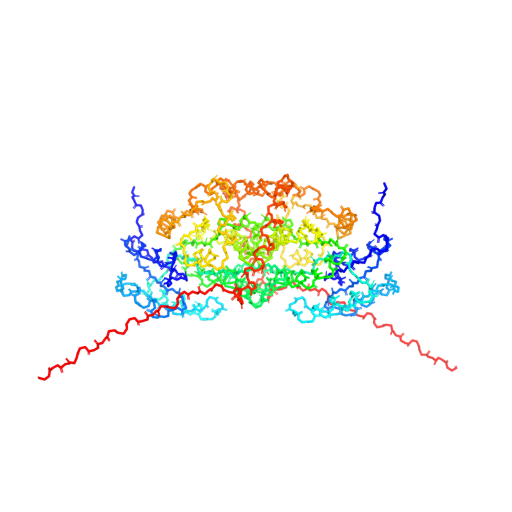 -12.75 -6.684 1 97.81 87 ALA B O 1
ATOM 2868 N N . ASN B 1 88 ? 2.734 -13.062 -8.867 1 94.06 88 ASN B N 1
ATOM 2869 C CA . ASN B 1 88 ? 4.168 -12.859 -8.703 1 94.06 88 ASN B CA 1
ATOM 2870 C C . ASN B 1 88 ? 4.652 -11.625 -9.461 1 94.06 88 ASN B C 1
ATOM 2872 O O . ASN B 1 88 ? 5.746 -11.125 -9.195 1 94.06 88 ASN B O 1
ATOM 2876 N N . ALA B 1 89 ? 3.863 -11.094 -10.391 1 92.06 89 ALA B N 1
ATOM 2877 C CA . ALA B 1 89 ? 4.289 -9.914 -11.141 1 92.06 89 ALA B CA 1
ATOM 2878 C C . ALA B 1 89 ? 4.668 -8.773 -10.195 1 92.06 89 ALA B C 1
ATOM 2880 O O . ALA B 1 89 ? 3.939 -8.469 -9.25 1 92.06 89 ALA B O 1
ATOM 2881 N N . GLY B 1 90 ? 5.828 -8.195 -10.391 1 88.06 90 GLY B N 1
ATOM 2882 C CA . GLY B 1 90 ? 6.305 -7.094 -9.57 1 88.06 90 GLY B CA 1
ATOM 2883 C C . GLY B 1 90 ? 7.559 -6.441 -10.117 1 88.06 90 GLY B C 1
ATOM 2884 O O . GLY B 1 90 ? 8.312 -7.062 -10.875 1 88.06 90 GLY B O 1
ATOM 2885 N N . VAL B 1 91 ? 7.734 -5.207 -9.766 1 83.62 91 VAL B N 1
ATOM 2886 C CA . VAL B 1 91 ? 8.906 -4.438 -10.172 1 83.62 91 VAL B CA 1
ATOM 2887 C C . VAL B 1 91 ? 9.406 -3.594 -9 1 83.62 91 VAL B C 1
ATOM 2889 O O . VAL B 1 91 ? 8.734 -3.48 -7.977 1 83.62 91 VAL B O 1
ATOM 2892 N N . ALA B 1 92 ? 10.609 -3.166 -9.141 1 80.06 92 ALA B N 1
ATOM 2893 C CA . ALA B 1 92 ? 11.188 -2.229 -8.18 1 80.06 92 ALA B CA 1
ATOM 2894 C C . ALA B 1 92 ? 11.688 -0.967 -8.883 1 80.06 92 ALA B C 1
ATOM 2896 O O . ALA B 1 92 ? 11.977 -0.986 -10.078 1 80.06 92 ALA B O 1
ATOM 2897 N N . ALA B 1 93 ? 11.617 0.103 -8.203 1 77.19 93 ALA B N 1
ATOM 2898 C CA . ALA B 1 93 ? 12.227 1.361 -8.625 1 77.19 93 ALA B CA 1
ATOM 2899 C C . ALA B 1 93 ? 13.039 1.981 -7.488 1 77.19 93 ALA B C 1
ATOM 2901 O O . ALA B 1 93 ? 12.688 1.826 -6.312 1 77.19 93 ALA B O 1
ATOM 2902 N N . TYR B 1 94 ? 14.086 2.668 -7.953 1 72.81 94 TYR B N 1
ATOM 2903 C CA . TYR B 1 94 ? 15 3.266 -6.984 1 72.81 94 TYR B CA 1
ATOM 2904 C C . TYR B 1 94 ? 14.766 4.766 -6.867 1 72.81 94 TYR B C 1
ATOM 2906 O O . TYR B 1 94 ? 14.328 5.41 -7.828 1 72.81 94 TYR B O 1
ATOM 2914 N N . GLY B 1 95 ? 15.117 5.27 -5.574 1 74.5 95 GLY B N 1
ATOM 2915 C CA . GLY B 1 95 ? 15.086 6.707 -5.348 1 74.5 95 GLY B CA 1
ATOM 2916 C C . GLY B 1 95 ? 14.43 7.09 -4.035 1 74.5 95 GLY B C 1
ATOM 2917 O O . GLY B 1 95 ? 13.617 6.332 -3.498 1 74.5 95 GLY B O 1
ATOM 2918 N N . THR B 1 96 ? 14.93 8.219 -3.598 1 79.44 96 THR B N 1
ATOM 2919 C CA . THR B 1 96 ? 14.297 8.766 -2.404 1 79.44 96 THR B CA 1
ATOM 2920 C C . THR B 1 96 ? 13 9.484 -2.764 1 79.44 96 THR B C 1
ATOM 2922 O O . THR B 1 96 ? 12.781 9.844 -3.924 1 79.44 96 THR B O 1
ATOM 2925 N N . VAL B 1 97 ? 12.164 9.672 -1.746 1 87 97 VAL B N 1
ATOM 2926 C CA . VAL B 1 97 ? 10.875 10.32 -1.95 1 87 97 VAL B CA 1
ATOM 2927 C C . VAL B 1 97 ? 11.094 11.703 -2.578 1 87 97 VAL B C 1
ATOM 2929 O O . VAL B 1 97 ? 10.375 12.086 -3.5 1 87 97 VAL B O 1
ATOM 2932 N N . ARG B 1 98 ? 12.086 12.391 -2.152 1 87.38 98 ARG B N 1
ATOM 2933 C CA . ARG B 1 98 ? 12.312 13.758 -2.623 1 87.38 98 ARG B CA 1
ATOM 2934 C C . ARG B 1 98 ? 12.781 13.766 -4.074 1 87.38 98 ARG B C 1
ATOM 2936 O O . ARG B 1 98 ? 12.5 14.703 -4.816 1 87.38 98 ARG B O 1
ATOM 2943 N N . HIS B 1 99 ? 13.398 12.641 -4.586 1 80.06 99 HIS B N 1
ATOM 2944 C CA . HIS B 1 99 ? 14.008 12.672 -5.91 1 80.06 99 HIS B CA 1
ATOM 2945 C C . HIS B 1 99 ? 13.344 11.672 -6.844 1 80.06 99 HIS B C 1
ATOM 2947 O O . HIS B 1 99 ? 13.578 11.688 -8.055 1 80.06 99 HIS B O 1
ATOM 2953 N N . ALA B 1 100 ? 12.531 10.875 -6.336 1 81.06 100 ALA B N 1
ATOM 2954 C CA . ALA B 1 100 ? 11.891 9.852 -7.16 1 81.06 100 ALA B CA 1
ATOM 2955 C C . ALA B 1 100 ? 11.023 10.477 -8.242 1 81.06 100 ALA B C 1
ATOM 2957 O O . ALA B 1 100 ? 10.344 11.477 -8 1 81.06 100 ALA B O 1
ATOM 2958 N N . ASP B 1 101 ? 11.148 9.898 -9.453 1 85.25 101 ASP B N 1
ATOM 2959 C CA . ASP B 1 101 ? 10.188 10.219 -10.5 1 85.25 101 ASP B CA 1
ATOM 2960 C C . ASP B 1 101 ? 8.781 9.75 -10.125 1 85.25 101 ASP B C 1
ATOM 2962 O O . ASP B 1 101 ? 8.586 8.594 -9.758 1 85.25 101 ASP B O 1
ATOM 2966 N N . GLU B 1 102 ? 7.859 10.68 -10.203 1 91.06 102 GLU B N 1
ATOM 2967 C CA . GLU B 1 102 ? 6.5 10.375 -9.766 1 91.06 102 GLU B CA 1
ATOM 2968 C C . GLU B 1 102 ? 5.895 9.242 -10.586 1 91.06 102 GLU B C 1
ATOM 2970 O O . GLU B 1 102 ? 5.215 8.367 -10.039 1 91.06 102 GLU B O 1
ATOM 2975 N N . ALA B 1 103 ? 6.129 9.297 -11.844 1 90.12 103 ALA B N 1
ATOM 2976 C CA . ALA B 1 103 ? 5.602 8.25 -12.711 1 90.12 103 ALA B CA 1
ATOM 2977 C C . ALA B 1 103 ? 6.172 6.887 -12.328 1 90.12 103 ALA B C 1
ATOM 2979 O O . ALA B 1 103 ? 5.465 5.875 -12.383 1 90.12 103 ALA B O 1
ATOM 2980 N N . SER B 1 104 ? 7.465 6.875 -11.961 1 87.25 104 SER B N 1
ATOM 2981 C CA . SER B 1 104 ? 8.102 5.625 -11.555 1 87.25 104 SER B CA 1
ATOM 2982 C C . SER B 1 104 ? 7.508 5.094 -10.258 1 87.25 104 SER B C 1
ATOM 2984 O O . SER B 1 104 ? 7.246 3.895 -10.141 1 87.25 104 SER B O 1
ATOM 2986 N N . PHE B 1 105 ? 7.309 5.965 -9.305 1 90.94 105 PHE B N 1
ATOM 2987 C CA . PHE B 1 105 ? 6.703 5.574 -8.039 1 90.94 105 PHE B CA 1
ATOM 2988 C C . PHE B 1 105 ? 5.316 4.984 -8.266 1 90.94 105 PHE B C 1
ATOM 2990 O O . PHE B 1 105 ? 5.016 3.889 -7.781 1 90.94 105 PHE B O 1
ATOM 2997 N N . GLU B 1 106 ? 4.535 5.672 -9.031 1 94.5 106 GLU B N 1
ATOM 2998 C CA . GLU B 1 106 ? 3.16 5.262 -9.289 1 94.5 106 GLU B CA 1
ATOM 2999 C C . GLU B 1 106 ? 3.111 3.947 -10.062 1 94.5 106 GLU B C 1
ATOM 3001 O O . GLU B 1 106 ? 2.221 3.123 -9.844 1 94.5 106 GLU B O 1
ATOM 3006 N N . ARG B 1 107 ? 4.02 3.803 -10.953 1 91.94 107 ARG B N 1
ATOM 3007 C CA . ARG B 1 107 ? 4.082 2.576 -11.742 1 91.94 107 ARG B CA 1
ATOM 3008 C C . ARG B 1 107 ? 4.348 1.368 -10.852 1 91.94 107 ARG B C 1
ATOM 3010 O O . ARG B 1 107 ? 3.729 0.316 -11.023 1 91.94 107 ARG B O 1
ATOM 3017 N N . VAL B 1 108 ? 5.273 1.466 -9.906 1 90.94 108 VAL B N 1
ATOM 3018 C CA . VAL B 1 108 ? 5.586 0.382 -8.977 1 90.94 108 VAL B CA 1
ATOM 3019 C C . VAL B 1 108 ? 4.344 0.017 -8.172 1 90.94 108 VAL B C 1
ATOM 3021 O O . VAL B 1 108 ? 4 -1.161 -8.047 1 90.94 108 VAL B O 1
ATOM 3024 N N . VAL B 1 109 ? 3.641 1.022 -7.699 1 95.94 109 VAL B N 1
ATOM 3025 C CA . VAL B 1 109 ? 2.439 0.795 -6.902 1 95.94 109 VAL B CA 1
ATOM 3026 C C . VAL B 1 109 ? 1.364 0.137 -7.766 1 95.94 109 VAL B C 1
ATOM 3028 O O . VAL B 1 109 ? 0.682 -0.789 -7.32 1 95.94 109 VAL B O 1
ATOM 3031 N N . ASP B 1 110 ? 1.237 0.58 -8.953 1 96.94 110 ASP B N 1
ATOM 3032 C CA . ASP B 1 110 ? 0.206 0.056 -9.844 1 96.94 110 ASP B CA 1
ATOM 3033 C C . ASP B 1 110 ? 0.477 -1.404 -10.195 1 96.94 110 ASP B C 1
ATOM 3035 O O . ASP B 1 110 ? -0.442 -2.227 -10.211 1 96.94 110 ASP B O 1
ATOM 3039 N N . ILE B 1 111 ? 1.688 -1.748 -10.453 1 94.06 111 ILE B N 1
ATOM 3040 C CA . ILE B 1 111 ? 2.049 -3.107 -10.836 1 94.06 111 ILE B CA 1
ATOM 3041 C C . ILE B 1 111 ? 2.004 -4.02 -9.617 1 94.06 111 ILE B C 1
ATOM 3043 O O . ILE B 1 111 ? 1.349 -5.066 -9.633 1 94.06 111 ILE B O 1
ATOM 3047 N N . ASN B 1 112 ? 2.67 -3.617 -8.523 1 93.94 112 ASN B N 1
ATOM 3048 C CA . ASN B 1 112 ? 2.893 -4.488 -7.375 1 93.94 112 ASN B CA 1
ATOM 3049 C C . ASN B 1 112 ? 1.629 -4.637 -6.531 1 93.94 112 ASN B C 1
ATOM 3051 O O . ASN B 1 112 ? 1.414 -5.676 -5.902 1 93.94 112 ASN B O 1
ATOM 3055 N N . LEU B 1 113 ? 0.818 -3.578 -6.508 1 96.5 113 LEU B N 1
ATOM 3056 C CA . LEU B 1 113 ? -0.337 -3.592 -5.613 1 96.5 113 LEU B CA 1
ATOM 3057 C C . LEU B 1 113 ? -1.634 -3.711 -6.41 1 96.5 113 LEU B C 1
ATOM 3059 O O . LEU B 1 113 ? -2.328 -4.727 -6.32 1 96.5 113 LEU B O 1
ATOM 3063 N N . ASN B 1 114 ? -1.897 -2.713 -7.277 1 97.94 114 ASN B N 1
ATOM 3064 C CA . ASN B 1 114 ? -3.119 -2.795 -8.07 1 97.94 114 ASN B CA 1
ATOM 3065 C C . ASN B 1 114 ? -3.117 -4.02 -8.977 1 97.94 114 ASN B C 1
ATOM 3067 O O . ASN B 1 114 ? -4.168 -4.605 -9.242 1 97.94 114 ASN B O 1
ATOM 3071 N N . GLY B 1 115 ? -1.941 -4.367 -9.492 1 97.94 115 GLY B N 1
ATOM 3072 C CA . GLY B 1 115 ? -1.824 -5.555 -10.32 1 97.94 115 GLY B CA 1
ATOM 3073 C C . GLY B 1 115 ? -2.213 -6.828 -9.594 1 97.94 115 GLY B C 1
ATOM 3074 O O . GLY B 1 115 ? -2.873 -7.699 -10.164 1 97.94 115 GLY B O 1
ATOM 3075 N N . VAL B 1 116 ? -1.796 -6.957 -8.328 1 97.75 116 VAL B N 1
ATOM 3076 C CA . VAL B 1 116 ? -2.174 -8.102 -7.516 1 97.75 116 VAL B CA 1
ATOM 3077 C C . VAL B 1 116 ? -3.68 -8.086 -7.262 1 97.75 116 VAL B C 1
ATOM 3079 O O . VAL B 1 116 ? -4.34 -9.125 -7.336 1 97.75 116 VAL B O 1
ATOM 3082 N N . PHE B 1 117 ? -4.242 -6.953 -6.945 1 97.38 117 PHE B N 1
ATOM 3083 C CA . PHE B 1 117 ? -5.684 -6.809 -6.77 1 97.38 117 PHE B CA 1
ATOM 3084 C C . PHE B 1 117 ? -6.434 -7.32 -7.992 1 97.38 117 PHE B C 1
ATOM 3086 O O . PHE B 1 117 ? -7.355 -8.133 -7.867 1 97.38 117 PHE B O 1
ATOM 3093 N N . ARG B 1 118 ? -6.039 -6.863 -9.164 1 98.38 118 ARG B N 1
ATOM 3094 C CA . ARG B 1 118 ? -6.695 -7.281 -10.398 1 98.38 118 ARG B CA 1
ATOM 3095 C C . ARG B 1 118 ? -6.547 -8.781 -10.625 1 98.38 118 ARG B C 1
ATOM 3097 O O . ARG B 1 118 ? -7.488 -9.453 -11.055 1 98.38 118 ARG B O 1
ATOM 3104 N N . THR B 1 119 ? -5.355 -9.312 -10.352 1 98.56 119 THR B N 1
ATOM 3105 C CA . THR B 1 119 ? -5.109 -10.742 -10.484 1 98.56 119 THR B CA 1
ATOM 3106 C C . THR B 1 119 ? -6.062 -11.547 -9.609 1 98.56 119 THR B C 1
ATOM 3108 O O . THR B 1 119 ? -6.703 -12.492 -10.078 1 98.56 119 THR B O 1
ATOM 3111 N N . LEU B 1 120 ? -6.18 -11.102 -8.344 1 97.75 120 LEU B N 1
ATOM 3112 C CA . LEU B 1 120 ? -7.043 -11.805 -7.398 1 97.75 120 LEU B CA 1
ATOM 3113 C C . LEU B 1 120 ? -8.508 -11.688 -7.809 1 97.75 120 LEU B C 1
ATOM 3115 O O . LEU B 1 120 ? -9.25 -12.664 -7.754 1 97.75 120 LEU B O 1
ATOM 3119 N N . LYS B 1 121 ? -8.883 -10.5 -8.188 1 96.75 121 LYS B N 1
ATOM 3120 C CA . LYS B 1 121 ? -10.258 -10.266 -8.602 1 96.75 121 LYS B CA 1
ATOM 3121 C C . LYS B 1 121 ? -10.656 -11.211 -9.734 1 96.75 121 LYS B C 1
ATOM 3123 O O . LYS B 1 121 ? -11.672 -11.898 -9.641 1 96.75 121 LYS B O 1
ATOM 3128 N N . HIS B 1 122 ? -9.867 -11.328 -10.75 1 98 122 HIS B N 1
ATOM 3129 C CA . HIS B 1 122 ? -10.234 -12.062 -11.953 1 98 122 HIS B CA 1
ATOM 3130 C C . HIS B 1 122 ? -9.977 -13.555 -11.789 1 98 122 HIS B C 1
ATOM 3132 O O . HIS B 1 122 ? -10.586 -14.375 -12.477 1 98 122 HIS B O 1
ATOM 3138 N N . ALA B 1 123 ? -9.117 -13.977 -10.859 1 98.31 123 ALA B N 1
ATOM 3139 C CA . ALA B 1 123 ? -8.844 -15.391 -10.602 1 98.31 123 ALA B CA 1
ATOM 3140 C C . ALA B 1 123 ? -9.922 -16 -9.711 1 98.31 123 ALA B C 1
ATOM 3142 O O . ALA B 1 123 ? -10.117 -17.219 -9.719 1 98.31 123 ALA B O 1
ATOM 3143 N N . THR B 1 124 ? -10.594 -15.18 -8.914 1 97.25 124 THR B N 1
ATOM 3144 C CA . THR B 1 124 ? -11.469 -15.641 -7.844 1 97.25 124 THR B CA 1
ATOM 3145 C C . THR B 1 124 ? -12.57 -16.547 -8.391 1 97.25 124 THR B C 1
ATOM 3147 O O . THR B 1 124 ? -12.805 -17.625 -7.859 1 97.25 124 THR B O 1
ATOM 3150 N N . PRO B 1 125 ? -13.234 -16.156 -9.523 1 96.81 125 PRO B N 1
ATOM 3151 C CA . PRO B 1 125 ? -14.281 -17.062 -10.008 1 96.81 125 PRO B CA 1
ATOM 3152 C C . PRO B 1 125 ? -13.742 -18.438 -10.391 1 96.81 125 PRO B C 1
ATOM 3154 O O . PRO B 1 125 ? -14.43 -19.438 -10.203 1 96.81 125 PRO B O 1
ATOM 3157 N N . HIS B 1 126 ? -12.609 -18.547 -10.914 1 98 126 HIS B N 1
ATOM 3158 C CA . HIS B 1 126 ? -12.016 -19.828 -11.305 1 98 126 HIS B CA 1
ATOM 3159 C C . HIS B 1 126 ? -11.578 -20.625 -10.086 1 98 126 HIS B C 1
ATOM 3161 O O . HIS B 1 126 ? -11.781 -21.844 -10.031 1 98 126 HIS B O 1
ATOM 3167 N N . LEU B 1 127 ? -11 -19.969 -9.094 1 97.88 127 LEU B N 1
ATOM 3168 C CA . LEU B 1 127 ? -10.539 -20.609 -7.871 1 97.88 127 LEU B CA 1
ATOM 3169 C C . LEU B 1 127 ? -11.711 -21.125 -7.051 1 97.88 127 LEU B C 1
ATOM 3171 O O . LEU B 1 127 ? -11.602 -22.156 -6.375 1 97.88 127 LEU B O 1
ATOM 3175 N N . GLN B 1 128 ? -12.773 -20.375 -7.141 1 96.12 128 GLN B N 1
ATOM 3176 C CA . GLN B 1 128 ? -13.969 -20.797 -6.41 1 96.12 128 GLN B CA 1
ATOM 3177 C C . GLN B 1 128 ? -14.469 -22.156 -6.918 1 96.12 128 GLN B C 1
ATOM 3179 O O . GLN B 1 128 ? -14.914 -22.984 -6.129 1 96.12 128 GLN B O 1
ATOM 3184 N N . ARG B 1 129 ? -14.406 -22.375 -8.156 1 96.69 129 ARG B N 1
ATOM 3185 C CA . ARG B 1 129 ? -14.883 -23.609 -8.766 1 96.69 129 ARG B CA 1
ATOM 3186 C C . ARG B 1 129 ? -14.055 -24.812 -8.305 1 96.69 129 ARG B C 1
ATOM 3188 O O . ARG B 1 129 ? -14.578 -25.906 -8.125 1 96.69 129 ARG B O 1
ATOM 3195 N N . SER B 1 130 ? -12.828 -24.625 -8.07 1 96.44 130 SER B N 1
ATOM 3196 C CA . SER B 1 130 ? -11.922 -25.734 -7.75 1 96.44 130 SER B CA 1
ATOM 3197 C C . SER B 1 130 ? -11.633 -25.797 -6.254 1 96.44 130 SER B C 1
ATOM 3199 O O . SER B 1 130 ? -11.055 -26.766 -5.77 1 96.44 130 SER B O 1
ATOM 3201 N N . GLY B 1 131 ? -12.117 -24.766 -5.531 1 96.06 131 GLY B N 1
ATOM 3202 C CA . GLY B 1 131 ? -11.602 -24.656 -4.176 1 96.06 131 GLY B CA 1
ATOM 3203 C C . GLY B 1 131 ? -10.094 -24.484 -4.125 1 96.06 131 GLY B C 1
ATOM 3204 O O . GLY B 1 131 ? -9.406 -25.156 -3.363 1 96.06 131 GLY B O 1
ATOM 3205 N N . GLY B 1 132 ? -9.625 -23.625 -4.918 1 97.12 132 GLY B N 1
ATOM 3206 C CA . GLY B 1 132 ? -8.211 -23.516 -5.227 1 97.12 132 GLY B CA 1
ATOM 3207 C C . GLY B 1 132 ? -7.426 -22.734 -4.191 1 97.12 132 GLY B C 1
ATOM 3208 O O . GLY B 1 132 ? -7.934 -22.453 -3.105 1 97.12 132 GLY B O 1
ATOM 3209 N N . HIS B 1 133 ? -6.098 -22.5 -4.5 1 97.69 133 HIS B N 1
ATOM 3210 C CA . HIS B 1 133 ? -5.121 -21.844 -3.641 1 97.69 133 HIS B CA 1
ATOM 3211 C C . HIS B 1 133 ? -4.371 -20.75 -4.395 1 97.69 133 HIS B C 1
ATOM 3213 O O . HIS B 1 133 ? -4.039 -20.922 -5.57 1 97.69 133 HIS B O 1
ATOM 3219 N N . VAL B 1 134 ? -4.176 -19.688 -3.678 1 97.81 134 VAL B N 1
ATOM 3220 C CA . VAL B 1 134 ? -3.4 -18.625 -4.297 1 97.81 134 VAL B CA 1
ATOM 3221 C C . VAL B 1 134 ? -2.221 -18.25 -3.4 1 97.81 134 VAL B C 1
ATOM 3223 O O . VAL B 1 134 ? -2.359 -18.188 -2.178 1 97.81 134 VAL B O 1
ATOM 3226 N N . LEU B 1 135 ? -1.053 -18.156 -3.973 1 97.12 135 LEU B N 1
ATOM 3227 C CA . LEU B 1 135 ? 0.111 -17.578 -3.305 1 97.12 135 LEU B CA 1
ATOM 3228 C C . LEU B 1 135 ? 0.402 -16.172 -3.83 1 97.12 135 LEU B C 1
ATOM 3230 O O . LEU B 1 135 ? 0.48 -15.961 -5.043 1 97.12 135 LEU B O 1
ATOM 3234 N N . ILE B 1 136 ? 0.462 -15.258 -2.93 1 95.56 136 ILE B N 1
ATOM 3235 C CA . ILE B 1 136 ? 0.763 -13.867 -3.242 1 95.56 136 ILE B CA 1
ATOM 3236 C C . ILE B 1 136 ? 2.186 -13.531 -2.799 1 95.56 136 ILE B C 1
ATOM 3238 O O . ILE B 1 136 ? 2.539 -13.719 -1.632 1 95.56 136 ILE B O 1
ATOM 3242 N N . VAL B 1 137 ? 2.982 -13.078 -3.723 1 90.12 137 VAL B N 1
ATOM 3243 C CA . VAL B 1 137 ? 4.387 -12.805 -3.424 1 90.12 137 VAL B CA 1
ATOM 3244 C C . VAL B 1 137 ? 4.531 -11.391 -2.867 1 90.12 137 VAL B C 1
ATOM 3246 O O . VAL B 1 137 ? 4.375 -10.414 -3.598 1 90.12 137 VAL B O 1
ATOM 3249 N N . ALA B 1 138 ? 4.758 -11.344 -1.616 1 85.25 138 ALA B N 1
ATOM 3250 C CA . ALA B 1 138 ? 5.062 -10.102 -0.917 1 85.25 138 ALA B CA 1
ATOM 3251 C C . ALA B 1 138 ? 6.566 -9.914 -0.76 1 85.25 138 ALA B C 1
ATOM 3253 O O . ALA B 1 138 ? 7.324 -10.086 -1.719 1 85.25 138 ALA B O 1
ATOM 3254 N N . SER B 1 139 ? 7.047 -9.305 0.14 1 73.19 139 SER B N 1
ATOM 3255 C CA . SER B 1 139 ? 8.477 -9.125 0.371 1 73.19 139 SER B CA 1
ATOM 3256 C C . SER B 1 139 ? 8.805 -9.141 1.86 1 73.19 139 SER B C 1
ATOM 3258 O O . SER B 1 139 ? 7.996 -8.703 2.684 1 73.19 139 SER B O 1
ATOM 3260 N N . ALA B 1 140 ? 9.922 -9.867 2.039 1 56.5 140 ALA B N 1
ATOM 3261 C CA . ALA B 1 140 ? 10.438 -9.789 3.404 1 56.5 140 ALA B CA 1
ATOM 3262 C C . ALA B 1 140 ? 10.945 -8.391 3.723 1 56.5 140 ALA B C 1
ATOM 3264 O O . ALA B 1 140 ? 11.031 -8 4.891 1 56.5 140 ALA B O 1
ATOM 3265 N N . LEU B 1 141 ? 11.328 -7.711 2.623 1 52.78 141 LEU B N 1
ATOM 3266 C CA . LEU B 1 141 ? 11.82 -6.355 2.838 1 52.78 141 LEU B CA 1
ATOM 3267 C C . LEU B 1 141 ? 10.672 -5.395 3.123 1 52.78 141 LEU B C 1
ATOM 3269 O O . LEU B 1 141 ? 10.898 -4.234 3.467 1 52.78 141 LEU B O 1
ATOM 3273 N N . SER B 1 142 ? 9.391 -5.801 2.836 1 49.31 142 SER B N 1
ATOM 3274 C CA . SER B 1 142 ? 8.266 -4.938 3.168 1 49.31 142 SER B CA 1
ATOM 3275 C C . SER B 1 142 ? 8.391 -4.379 4.582 1 49.31 142 SER B C 1
ATOM 3277 O O . SER B 1 142 ? 7.852 -3.314 4.887 1 49.31 142 SER B O 1
ATOM 3279 N N . PHE B 1 143 ? 9.359 -5.078 5.227 1 43.41 143 PHE B N 1
ATOM 3280 C CA . PHE B 1 143 ? 9.453 -4.777 6.652 1 43.41 143 PHE B CA 1
ATOM 3281 C C . PHE B 1 143 ? 10.594 -3.801 6.922 1 43.41 143 PHE B C 1
ATOM 3283 O O . PHE B 1 143 ? 10.68 -3.225 8.008 1 43.41 143 PHE B O 1
ATOM 3290 N N . THR B 1 144 ? 11.438 -3.727 5.902 1 48.03 144 THR B N 1
ATOM 3291 C CA . THR B 1 144 ? 12.562 -2.84 6.168 1 48.03 144 THR B CA 1
ATOM 3292 C C . THR B 1 144 ? 12.383 -1.508 5.445 1 48.03 144 THR B C 1
ATOM 3294 O O . THR B 1 144 ? 12.094 -1.479 4.246 1 48.03 144 THR B O 1
ATOM 3297 N N . SER B 1 145 ? 11.766 -0.599 6.145 1 57.91 145 SER B N 1
ATOM 3298 C CA . SER B 1 145 ? 11.625 0.748 5.602 1 57.91 145 SER B CA 1
ATOM 3299 C C . SER B 1 145 ? 12.977 1.304 5.152 1 57.91 145 SER B C 1
ATOM 3301 O O . SER B 1 145 ? 13.484 2.258 5.746 1 57.91 145 SER B O 1
ATOM 3303 N N . ILE B 1 146 ? 13.633 0.592 4.164 1 55.91 146 ILE B N 1
ATOM 3304 C CA . ILE B 1 146 ? 14.922 1.046 3.654 1 55.91 146 ILE B CA 1
ATOM 3305 C C . ILE B 1 146 ? 14.727 2.264 2.756 1 55.91 146 ILE B C 1
ATOM 3307 O O . ILE B 1 146 ? 13.906 2.234 1.832 1 55.91 146 ILE B O 1
ATOM 3311 N N . GLY B 1 147 ? 15.477 3.342 3.139 1 63.53 147 GLY B N 1
ATOM 3312 C CA . GLY B 1 147 ? 15.477 4.516 2.281 1 63.53 147 GLY B CA 1
ATOM 3313 C C . GLY B 1 147 ? 15.961 4.227 0.871 1 63.53 147 GLY B C 1
ATOM 3314 O O . GLY B 1 147 ? 16.891 3.438 0.675 1 63.53 147 GLY B O 1
ATOM 3315 N N . GLY B 1 148 ? 15.227 4.727 -0.181 1 73.94 148 GLY B N 1
ATOM 3316 C CA . GLY B 1 148 ? 15.594 4.551 -1.577 1 73.94 148 GLY B CA 1
ATOM 3317 C C . GLY B 1 148 ? 14.727 3.533 -2.299 1 73.94 148 GLY B C 1
ATOM 3318 O O . GLY B 1 148 ? 14.812 3.395 -3.52 1 73.94 148 GLY B O 1
ATOM 3319 N N . LEU B 1 149 ? 13.977 2.844 -1.543 1 77.5 149 LEU B N 1
ATOM 3320 C CA . LEU B 1 149 ? 13.047 1.861 -2.09 1 77.5 149 LEU B CA 1
ATOM 3321 C C . LEU B 1 149 ? 11.633 2.1 -1.568 1 77.5 149 LEU B C 1
ATOM 3323 O O . LEU B 1 149 ? 10.906 1.148 -1.273 1 77.5 149 LEU B O 1
ATOM 3327 N N . ALA B 1 150 ? 11.328 3.307 -1.493 1 84.5 150 ALA B N 1
ATOM 3328 C CA . ALA B 1 150 ? 10.078 3.695 -0.843 1 84.5 150 ALA B CA 1
ATOM 3329 C C . ALA B 1 150 ? 8.867 3.135 -1.592 1 84.5 150 ALA B C 1
ATOM 3331 O O . ALA B 1 150 ? 7.922 2.645 -0.975 1 84.5 150 ALA B O 1
ATOM 3332 N N . SER B 1 151 ? 8.922 3.227 -2.947 1 88.5 151 SER B N 1
ATOM 3333 C CA . SER B 1 151 ? 7.781 2.74 -3.717 1 88.5 151 SER B CA 1
ATOM 3334 C C . SER B 1 151 ? 7.613 1.232 -3.562 1 88.5 151 SER B C 1
ATOM 3336 O O . SER B 1 151 ? 6.492 0.741 -3.398 1 88.5 151 SER B O 1
ATOM 3338 N N . TYR B 1 152 ? 8.719 0.539 -3.578 1 84.62 152 TYR B N 1
ATOM 3339 C CA . TYR B 1 152 ? 8.695 -0.912 -3.424 1 84.62 152 TYR B CA 1
ATOM 3340 C C . TYR B 1 152 ? 8.203 -1.303 -2.033 1 84.62 152 TYR B C 1
ATOM 3342 O O . TYR B 1 152 ? 7.297 -2.129 -1.896 1 84.62 152 TYR B O 1
ATOM 3350 N N . GLY B 1 153 ? 8.781 -0.703 -1.056 1 84.88 153 GLY B N 1
ATOM 3351 C CA . GLY B 1 153 ? 8.359 -0.971 0.31 1 84.88 153 GLY B CA 1
ATOM 3352 C C . GLY B 1 153 ? 6.883 -0.696 0.542 1 84.88 153 GLY B C 1
ATOM 3353 O O . GLY B 1 153 ? 6.18 -1.514 1.14 1 84.88 153 GLY B O 1
ATOM 3354 N N . ALA B 1 154 ? 6.441 0.396 0.095 1 90.12 154 ALA B N 1
ATOM 3355 C CA . ALA B 1 154 ? 5.039 0.772 0.248 1 90.12 154 ALA B CA 1
ATOM 3356 C C . ALA B 1 154 ? 4.125 -0.212 -0.476 1 90.12 154 ALA B C 1
ATOM 3358 O O . ALA B 1 154 ? 3.102 -0.637 0.069 1 90.12 154 ALA B O 1
ATOM 3359 N N . SER B 1 155 ? 4.473 -0.559 -1.689 1 92.06 155 SER B N 1
ATOM 3360 C CA . SER B 1 155 ? 3.641 -1.457 -2.484 1 92.06 155 SER B CA 1
ATOM 3361 C C . SER B 1 155 ? 3.566 -2.844 -1.855 1 92.06 155 SER B C 1
ATOM 3363 O O . SER B 1 155 ? 2.502 -3.465 -1.832 1 92.06 155 SER B O 1
ATOM 3365 N N . LYS B 1 156 ? 4.668 -3.301 -1.354 1 87.69 156 LYS B N 1
ATOM 3366 C CA . LYS B 1 156 ? 4.691 -4.648 -0.793 1 87.69 156 LYS B CA 1
ATOM 3367 C C . LYS B 1 156 ? 3.973 -4.695 0.553 1 87.69 156 LYS B C 1
ATOM 3369 O O . LYS B 1 156 ? 3.348 -5.703 0.895 1 87.69 156 LYS B O 1
ATOM 3374 N N . ALA B 1 157 ? 4.113 -3.664 1.317 1 85.81 157 ALA B N 1
ATOM 3375 C CA . ALA B 1 157 ? 3.297 -3.566 2.523 1 85.81 157 ALA B CA 1
ATOM 3376 C C . ALA B 1 157 ? 1.811 -3.58 2.182 1 85.81 157 ALA B C 1
ATOM 3378 O O . ALA B 1 157 ? 1.019 -4.25 2.848 1 85.81 157 ALA B O 1
ATOM 3379 N N . GLY B 1 158 ? 1.504 -2.83 1.182 1 90.75 158 GLY B N 1
ATOM 3380 C CA . GLY B 1 158 ? 0.125 -2.814 0.721 1 90.75 158 GLY B CA 1
ATOM 3381 C C . GLY B 1 158 ? -0.367 -4.176 0.263 1 90.75 158 GLY B C 1
ATOM 3382 O O . GLY B 1 158 ? -1.492 -4.57 0.575 1 90.75 158 GLY B O 1
ATOM 3383 N N . VAL B 1 159 ? 0.431 -4.859 -0.413 1 92.56 159 VAL B N 1
ATOM 3384 C CA . VAL B 1 159 ? 0.049 -6.168 -0.938 1 92.56 159 VAL B CA 1
ATOM 3385 C C . VAL B 1 159 ? -0.166 -7.145 0.214 1 92.56 159 VAL B C 1
ATOM 3387 O O . VAL B 1 159 ? -1.049 -8 0.152 1 92.56 159 VAL B O 1
ATOM 3390 N N . GLU B 1 160 ? 0.685 -7.074 1.196 1 87.5 160 GLU B N 1
ATOM 3391 C CA . GLU B 1 160 ? 0.491 -7.934 2.359 1 87.5 160 GLU B CA 1
ATOM 3392 C C . GLU B 1 160 ? -0.873 -7.695 3.002 1 87.5 160 GLU B C 1
ATOM 3394 O O . GLU B 1 160 ? -1.596 -8.641 3.309 1 87.5 160 GLU B O 1
ATOM 3399 N N . ALA B 1 161 ? -1.172 -6.461 3.209 1 86.75 161 ALA B N 1
ATOM 3400 C CA . ALA B 1 161 ? -2.471 -6.121 3.785 1 86.75 161 ALA B CA 1
ATOM 3401 C C . ALA B 1 161 ? -3.609 -6.594 2.883 1 86.75 161 ALA B C 1
ATOM 3403 O O . ALA B 1 161 ? -4.617 -7.113 3.365 1 86.75 161 ALA B O 1
ATOM 3404 N N . LEU B 1 162 ? -3.455 -6.426 1.636 1 91.5 162 LEU B N 1
ATOM 3405 C CA . LEU B 1 162 ? -4.449 -6.859 0.662 1 91.5 162 LEU B CA 1
ATOM 3406 C C . LEU B 1 162 ? -4.648 -8.367 0.725 1 91.5 162 LEU B C 1
ATOM 3408 O O . LEU B 1 162 ? -5.785 -8.852 0.719 1 91.5 162 LEU B O 1
ATOM 3412 N N . ALA B 1 163 ? -3.557 -9.07 0.796 1 90.81 163 ALA B N 1
ATOM 3413 C CA . ALA B 1 163 ? -3.604 -10.531 0.844 1 90.81 163 ALA B CA 1
ATOM 3414 C C . ALA B 1 163 ? -4.352 -11.016 2.084 1 90.81 163 ALA B C 1
ATOM 3416 O O . ALA B 1 163 ? -5.164 -11.938 2.004 1 90.81 163 ALA B O 1
ATOM 3417 N N . LEU B 1 164 ? -4.082 -10.414 3.162 1 84 164 LEU B N 1
ATOM 3418 C CA . LEU B 1 164 ? -4.727 -10.812 4.41 1 84 164 LEU B CA 1
ATOM 3419 C C . LEU B 1 164 ? -6.223 -10.516 4.367 1 84 164 LEU B C 1
ATOM 3421 O O . LEU B 1 164 ? -7.031 -11.32 4.836 1 84 164 LEU B O 1
ATOM 3425 N N . ALA B 1 165 ? -6.582 -9.367 3.863 1 82.25 165 ALA B N 1
ATOM 3426 C CA . ALA B 1 165 ? -7.996 -9.055 3.695 1 82.25 165 ALA B CA 1
ATOM 3427 C C . ALA B 1 165 ? -8.672 -10.055 2.76 1 82.25 165 ALA B C 1
ATOM 3429 O O . ALA B 1 165 ? -9.75 -10.562 3.066 1 82.25 165 ALA B O 1
ATOM 3430 N N . TYR B 1 166 ? -8.055 -10.344 1.663 1 90.81 166 TYR B N 1
ATOM 3431 C CA . TYR B 1 166 ? -8.586 -11.266 0.67 1 90.81 166 TYR B CA 1
ATOM 3432 C C . TYR B 1 166 ? -8.781 -12.656 1.27 1 90.81 166 TYR B C 1
ATOM 3434 O O . TYR B 1 166 ? -9.789 -13.312 1.013 1 90.81 166 TYR B O 1
ATOM 3442 N N . ARG B 1 167 ? -7.816 -13.109 2.02 1 87.38 167 ARG B N 1
ATOM 3443 C CA . ARG B 1 167 ? -7.895 -14.414 2.676 1 87.38 167 ARG B CA 1
ATOM 3444 C C . ARG B 1 167 ? -9.188 -14.547 3.477 1 87.38 167 ARG B C 1
ATOM 3446 O O . ARG B 1 167 ? -9.883 -15.562 3.381 1 87.38 167 ARG B O 1
ATOM 3453 N N . GLY B 1 168 ? -9.445 -13.5 4.258 1 80.06 168 GLY B N 1
ATOM 3454 C CA . GLY B 1 168 ? -10.68 -13.508 5.031 1 80.06 168 GLY B CA 1
ATOM 3455 C C . GLY B 1 168 ? -11.922 -13.461 4.168 1 80.06 168 GLY B C 1
ATOM 3456 O O . GLY B 1 168 ? -12.93 -14.094 4.488 1 80.06 168 GLY B O 1
ATOM 3457 N N . GLU B 1 169 ? -11.906 -12.781 3.092 1 81.06 169 GLU B N 1
ATOM 3458 C CA . GLU B 1 169 ? -13.062 -12.555 2.229 1 81.06 169 GLU B CA 1
ATOM 3459 C C . GLU B 1 169 ? -13.445 -13.828 1.476 1 81.06 169 GLU B C 1
ATOM 3461 O O . GLU B 1 169 ? -14.617 -14.031 1.158 1 81.06 169 GLU B O 1
ATOM 3466 N N . VAL B 1 170 ? -12.461 -14.703 1.224 1 89.38 170 VAL B N 1
ATOM 3467 C CA . VAL B 1 170 ? -12.758 -15.797 0.307 1 89.38 170 VAL B CA 1
ATOM 3468 C C . VAL B 1 170 ? -12.781 -17.125 1.071 1 89.38 170 VAL B C 1
ATOM 3470 O O . VAL B 1 170 ? -12.977 -18.188 0.479 1 89.38 170 VAL B O 1
ATOM 3473 N N . ALA B 1 171 ? -12.555 -17.062 2.332 1 83.5 171 ALA B N 1
ATOM 3474 C CA . ALA B 1 171 ? -12.523 -18.281 3.143 1 83.5 171 ALA B CA 1
ATOM 3475 C C . ALA B 1 171 ? -13.805 -19.094 2.979 1 83.5 171 ALA B C 1
ATOM 3477 O O . ALA B 1 171 ? -13.766 -20.312 2.842 1 83.5 171 ALA B O 1
ATOM 3478 N N . HIS B 1 172 ? -14.906 -18.422 2.904 1 80.62 172 HIS B N 1
ATOM 3479 C CA . HIS B 1 172 ? -16.203 -19.094 2.82 1 80.62 172 HIS B CA 1
ATOM 3480 C C . HIS B 1 172 ? -16.406 -19.719 1.446 1 80.62 172 HIS B C 1
ATOM 3482 O O . HIS B 1 172 ? -17.297 -20.547 1.266 1 80.62 172 HIS B O 1
ATOM 3488 N N . LEU B 1 173 ? -15.586 -19.406 0.44 1 88.44 173 LEU B N 1
ATOM 3489 C CA . LEU B 1 173 ? -15.695 -19.922 -0.919 1 88.44 173 LEU B CA 1
ATOM 3490 C C . LEU B 1 173 ? -14.828 -21.172 -1.092 1 88.44 173 LEU B C 1
ATOM 3492 O O . LEU B 1 173 ? -14.773 -21.75 -2.182 1 88.44 173 LEU B O 1
ATOM 3496 N N . GLY B 1 174 ? -14.039 -21.531 -0.021 1 91.19 174 GLY B N 1
ATOM 3497 C CA . GLY B 1 174 ? -13.172 -22.703 -0.1 1 91.19 174 GLY B CA 1
ATOM 3498 C C . GLY B 1 174 ? -11.805 -22.375 -0.688 1 91.19 174 GLY B C 1
ATOM 3499 O O . GLY B 1 174 ? -11.016 -23.281 -0.958 1 91.19 174 GLY B O 1
ATOM 3500 N N . ILE B 1 175 ? -11.562 -21.125 -0.927 1 93.19 175 ILE B N 1
ATOM 3501 C CA . ILE B 1 175 ? -10.273 -20.688 -1.457 1 93.19 175 ILE B CA 1
ATOM 3502 C C . ILE B 1 175 ? -9.305 -20.438 -0.308 1 93.19 175 ILE B C 1
ATOM 3504 O O . ILE B 1 175 ? -9.664 -19.828 0.704 1 93.19 175 ILE B O 1
ATOM 3508 N N . THR B 1 176 ? -8.078 -21 -0.412 1 94.06 176 THR B N 1
ATOM 3509 C CA . THR B 1 176 ? -7.039 -20.719 0.569 1 94.06 176 THR B CA 1
ATOM 3510 C C . THR B 1 176 ? -6.004 -19.75 -0.007 1 94.06 176 THR B C 1
ATOM 3512 O O . THR B 1 176 ? -5.77 -19.734 -1.218 1 94.06 176 THR B O 1
ATOM 3515 N N . VAL B 1 177 ? -5.484 -18.906 0.885 1 93.06 177 VAL B N 1
ATOM 3516 C CA . VAL B 1 177 ? -4.582 -17.844 0.469 1 93.06 177 VAL B CA 1
ATOM 3517 C C . VAL B 1 177 ? -3.297 -17.906 1.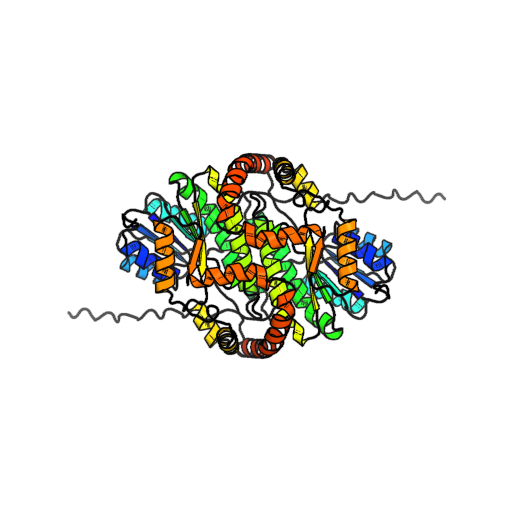291 1 93.06 177 VAL B C 1
ATOM 3519 O O . VAL B 1 177 ? -3.342 -18 2.52 1 93.06 177 VAL B O 1
ATOM 3522 N N . GLY B 1 178 ? -2.178 -17.922 0.607 1 92.5 178 GLY B N 1
ATOM 3523 C CA . GLY B 1 178 ? -0.878 -17.859 1.258 1 92.5 178 GLY B CA 1
ATOM 3524 C C . GLY B 1 178 ? -0.056 -16.656 0.843 1 92.5 178 GLY B C 1
ATOM 3525 O O . GLY B 1 178 ? -0.236 -16.125 -0.254 1 92.5 178 GLY B O 1
ATOM 3526 N N . LEU B 1 179 ? 0.821 -16.234 1.777 1 90.12 179 LEU B N 1
ATOM 3527 C CA . LEU B 1 179 ? 1.753 -15.148 1.528 1 90.12 179 LEU B CA 1
ATOM 3528 C C . LEU B 1 179 ? 3.186 -15.664 1.434 1 90.12 179 LEU B C 1
ATOM 3530 O O . LEU B 1 179 ? 3.596 -16.516 2.225 1 90.12 179 LEU B O 1
ATOM 3534 N N . VAL B 1 180 ? 3.838 -15.172 0.414 1 88.56 180 VAL B N 1
ATOM 3535 C CA . VAL B 1 180 ? 5.254 -15.477 0.247 1 88.56 180 VAL B CA 1
ATOM 3536 C C . VAL B 1 180 ? 6.094 -14.266 0.657 1 88.56 180 VAL B C 1
ATOM 3538 O O . VAL B 1 180 ? 5.832 -13.141 0.221 1 88.56 180 VAL B O 1
ATOM 3541 N N . HIS B 1 181 ? 7.051 -14.453 1.464 1 81 181 HIS B N 1
ATOM 3542 C CA . HIS B 1 181 ? 7.938 -13.398 1.926 1 81 181 HIS B CA 1
ATOM 3543 C C . HIS B 1 181 ? 9.383 -13.68 1.541 1 81 181 HIS B C 1
ATOM 3545 O O . HIS B 1 181 ? 10.172 -14.148 2.369 1 81 181 HIS B O 1
ATOM 3551 N N . PRO B 1 182 ? 9.609 -13.227 0.315 1 74.44 182 PRO B N 1
ATOM 3552 C CA . PRO B 1 182 ? 11.016 -13.406 -0.059 1 74.44 182 PRO B CA 1
ATOM 3553 C C . PRO B 1 182 ? 11.93 -12.344 0.546 1 74.44 182 PRO B C 1
ATOM 3555 O O . PRO B 1 182 ? 11.516 -11.203 0.735 1 74.44 182 PRO B O 1
ATOM 3558 N N . SER B 1 183 ? 13.031 -12.75 0.98 1 67.12 183 SER B N 1
ATOM 3559 C CA . SER B 1 183 ? 14.062 -11.781 1.338 1 67.12 183 SER B CA 1
ATOM 3560 C C . SER B 1 183 ? 14.812 -11.289 0.105 1 67.12 183 SER B C 1
ATOM 3562 O O . SER B 1 183 ? 14.203 -11.055 -0.943 1 67.12 183 SER B O 1
ATOM 3564 N N . TRP B 1 184 ? 16.172 -11.141 0.267 1 64.38 184 TRP B N 1
ATOM 3565 C CA . TRP B 1 184 ? 17.016 -10.758 -0.868 1 64.38 184 TRP B CA 1
ATOM 3566 C C . TRP B 1 184 ? 17.203 -11.93 -1.82 1 64.38 184 TRP B C 1
ATOM 3568 O O . TRP B 1 184 ? 17.891 -12.898 -1.485 1 64.38 184 TRP B O 1
ATOM 3578 N N . ILE B 1 185 ? 16.359 -11.805 -2.877 1 64.75 185 ILE B N 1
ATOM 3579 C CA . ILE B 1 185 ? 16.469 -12.906 -3.822 1 64.75 185 ILE B CA 1
ATOM 3580 C C . ILE B 1 185 ? 17.328 -12.484 -5.012 1 64.75 185 ILE B C 1
ATOM 3582 O O . ILE B 1 185 ? 17.172 -11.375 -5.535 1 64.75 185 ILE B O 1
ATOM 3586 N N . ASP B 1 186 ? 18.266 -13.305 -5.301 1 62 186 ASP B N 1
ATOM 3587 C CA . ASP B 1 186 ? 19.141 -13.039 -6.441 1 62 186 ASP B CA 1
ATOM 3588 C C . ASP B 1 186 ? 18.359 -13.055 -7.75 1 62 186 ASP B C 1
ATOM 3590 O O . ASP B 1 186 ? 18.312 -14.078 -8.445 1 62 186 ASP B O 1
ATOM 3594 N N . THR B 1 187 ? 17.688 -12 -8 1 61.69 187 THR B N 1
ATOM 3595 C CA . THR B 1 187 ? 16.922 -11.758 -9.219 1 61.69 187 THR B CA 1
ATOM 3596 C C . THR B 1 187 ? 17.422 -10.5 -9.93 1 61.69 187 THR B C 1
ATOM 3598 O O . THR B 1 187 ? 18.25 -9.766 -9.391 1 61.69 187 THR B O 1
ATOM 3601 N N . ASP B 1 188 ? 16.969 -10.43 -11.117 1 53.69 188 ASP B N 1
ATOM 3602 C CA . ASP B 1 188 ? 17.281 -9.203 -11.859 1 53.69 188 ASP B CA 1
ATOM 3603 C C . ASP B 1 188 ? 16.906 -7.969 -11.047 1 53.69 188 ASP B C 1
ATOM 3605 O O . ASP B 1 188 ? 17.578 -6.941 -11.117 1 53.69 188 ASP B O 1
ATOM 3609 N N . LEU B 1 189 ? 15.969 -8.172 -10.219 1 51.19 189 LEU B N 1
ATOM 3610 C CA . LEU B 1 189 ? 15.5 -7.062 -9.391 1 51.19 189 LEU B CA 1
ATOM 3611 C C . LEU B 1 189 ? 16.562 -6.668 -8.367 1 51.19 189 LEU B C 1
ATOM 3613 O O . LEU B 1 189 ? 16.922 -5.492 -8.266 1 51.19 189 LEU B O 1
ATOM 3617 N N . VAL B 1 190 ? 17.031 -7.66 -7.68 1 55.91 190 VAL B N 1
ATOM 3618 C CA . VAL B 1 190 ? 18.031 -7.41 -6.637 1 55.91 190 VAL B CA 1
ATOM 3619 C C . VAL B 1 190 ? 19.375 -7.074 -7.273 1 55.91 190 VAL B C 1
ATOM 3621 O O . VAL B 1 190 ? 20.062 -6.145 -6.84 1 55.91 190 VAL B O 1
ATOM 3624 N N . ARG B 1 191 ? 19.672 -7.773 -8.305 1 53.94 191 ARG B N 1
ATOM 3625 C CA . ARG B 1 191 ? 20.922 -7.504 -9 1 53.94 191 ARG B CA 1
ATOM 3626 C C . ARG B 1 191 ? 20.938 -6.102 -9.594 1 53.94 191 ARG B C 1
ATOM 3628 O O . ARG B 1 191 ? 21.953 -5.402 -9.523 1 53.94 191 ARG B O 1
ATOM 3635 N N . GLY B 1 192 ? 19.844 -5.797 -10.188 1 54.44 192 GLY B N 1
ATOM 3636 C CA . GLY B 1 192 ? 19.75 -4.457 -10.742 1 54.44 192 GLY B CA 1
ATOM 3637 C C . GLY B 1 192 ? 19.891 -3.367 -9.695 1 54.44 192 GLY B C 1
ATOM 3638 O O . GLY B 1 192 ? 20.547 -2.355 -9.938 1 54.44 192 GLY B O 1
ATOM 3639 N N . ALA B 1 193 ? 19.375 -3.617 -8.531 1 56.09 193 ALA B N 1
ATOM 3640 C CA . ALA B 1 193 ? 19.484 -2.645 -7.449 1 56.09 193 ALA B CA 1
ATOM 3641 C C . ALA B 1 193 ? 20.922 -2.51 -6.977 1 56.09 193 ALA B C 1
ATOM 3643 O O . ALA B 1 193 ? 21.391 -1.4 -6.719 1 56.09 193 ALA B O 1
ATOM 3644 N N . GLU B 1 194 ? 21.594 -3.631 -6.867 1 54.91 194 GLU B N 1
ATOM 3645 C CA . GLU B 1 194 ? 22.969 -3.627 -6.398 1 54.91 194 GLU B CA 1
ATOM 3646 C C . GLU B 1 194 ? 23.906 -2.975 -7.418 1 54.91 194 GLU B C 1
ATOM 3648 O O . GLU B 1 194 ? 24.844 -2.277 -7.047 1 54.91 194 GLU B O 1
ATOM 3653 N N . VAL B 1 195 ? 23.547 -3.244 -8.641 1 51.88 195 VAL B N 1
ATOM 3654 C CA . VAL B 1 195 ? 24.375 -2.693 -9.703 1 51.88 195 VAL B CA 1
ATOM 3655 C C . VAL B 1 195 ? 24.094 -1.199 -9.859 1 51.88 195 VAL B C 1
ATOM 3657 O O . VAL B 1 195 ? 25.031 -0.4 -10 1 51.88 195 VAL B O 1
ATOM 3660 N N . ASP B 1 196 ? 22.938 -0.862 -9.75 1 57.25 196 ASP B N 1
ATOM 3661 C CA . ASP B 1 196 ? 22.547 0.519 -10.008 1 57.25 196 ASP B CA 1
ATOM 3662 C C . ASP B 1 196 ? 22.875 1.413 -8.812 1 57.25 196 ASP B C 1
ATOM 3664 O O . ASP B 1 196 ? 23.203 2.588 -8.984 1 57.25 196 ASP B O 1
ATOM 3668 N N . ILE B 1 197 ? 22.781 0.792 -7.555 1 58.84 197 ILE B N 1
ATOM 3669 C CA . ILE B 1 197 ? 22.969 1.58 -6.34 1 58.84 197 ILE B CA 1
ATOM 3670 C C . ILE B 1 197 ? 23.922 0.858 -5.398 1 58.84 197 ILE B C 1
ATOM 3672 O O . ILE B 1 197 ? 23.5 0.085 -4.539 1 58.84 197 ILE B O 1
ATOM 3676 N N . PRO B 1 198 ? 25.188 1.103 -5.543 1 59.91 198 PRO B N 1
ATOM 3677 C CA . PRO B 1 198 ? 26.188 0.439 -4.699 1 59.91 198 PRO B CA 1
ATOM 3678 C C . PRO B 1 198 ? 25.906 0.614 -3.209 1 59.91 198 PRO B C 1
ATOM 3680 O O . PRO B 1 198 ? 26.234 -0.267 -2.408 1 59.91 198 PRO B O 1
ATOM 3683 N N . SER B 1 199 ? 25.344 1.722 -2.918 1 59.94 199 SER B N 1
ATOM 3684 C CA . SER B 1 199 ? 25.047 1.976 -1.512 1 59.94 199 SER B CA 1
ATOM 3685 C C . SER B 1 199 ? 24.062 0.955 -0.964 1 59.94 199 SER B C 1
ATOM 3687 O O . SER B 1 199 ? 24.062 0.663 0.234 1 59.94 199 SER B O 1
ATOM 3689 N N . PHE B 1 200 ? 23.281 0.464 -1.83 1 62.28 200 PHE B N 1
ATOM 3690 C CA . PHE B 1 200 ? 22.344 -0.563 -1.416 1 62.28 200 PHE B CA 1
ATOM 3691 C C . PHE B 1 200 ? 23.062 -1.824 -0.97 1 62.28 200 PHE B C 1
ATOM 3693 O O . PHE B 1 200 ? 22.672 -2.467 0.005 1 62.28 200 PHE B O 1
ATOM 3700 N N . GLN B 1 201 ? 24.031 -2.178 -1.731 1 61.19 201 GLN B N 1
ATOM 3701 C CA . GLN B 1 201 ? 24.844 -3.342 -1.37 1 61.19 201 GLN B CA 1
ATOM 3702 C C . GLN B 1 201 ? 25.5 -3.152 -0.01 1 61.19 201 GLN B C 1
ATOM 3704 O O . GLN B 1 201 ? 25.578 -4.09 0.786 1 61.19 201 GLN B O 1
ATOM 3709 N N . GLN B 1 202 ? 25.922 -2.002 0.192 1 59.66 202 GLN B N 1
ATOM 3710 C CA . GLN B 1 202 ? 26.562 -1.704 1.467 1 59.66 202 GLN B CA 1
ATOM 3711 C C . GLN B 1 202 ? 25.562 -1.795 2.621 1 59.66 202 GLN B C 1
ATOM 3713 O O . GLN B 1 202 ? 25.906 -2.303 3.693 1 59.66 202 GLN B O 1
ATOM 3718 N N . MET B 1 203 ? 24.438 -1.314 2.361 1 60.75 203 MET B N 1
ATOM 3719 C CA . MET B 1 203 ? 23.406 -1.367 3.379 1 60.75 203 MET B CA 1
ATOM 3720 C C . MET B 1 203 ? 23.031 -2.811 3.703 1 60.75 203 MET B C 1
ATOM 3722 O O . MET B 1 203 ? 22.906 -3.178 4.875 1 60.75 203 MET B O 1
ATOM 3726 N N . ARG B 1 204 ? 22.859 -3.594 2.672 1 64.81 204 ARG B N 1
ATOM 3727 C CA . ARG B 1 204 ? 22.516 -4.996 2.869 1 64.81 204 ARG B CA 1
ATOM 3728 C C . ARG B 1 204 ? 23.594 -5.723 3.664 1 64.81 204 ARG B C 1
ATOM 3730 O O . ARG B 1 204 ? 23.281 -6.52 4.551 1 64.81 204 ARG B O 1
ATOM 3737 N N . ASN B 1 205 ? 24.75 -5.363 3.355 1 62.91 205 ASN B N 1
ATOM 3738 C CA . ASN B 1 205 ? 25.875 -6.008 4.016 1 62.91 205 ASN B CA 1
ATOM 3739 C C . ASN B 1 205 ? 25.953 -5.641 5.496 1 62.91 205 ASN B C 1
ATOM 3741 O O . ASN B 1 205 ? 26.562 -6.359 6.289 1 62.91 205 ASN B O 1
ATOM 3745 N N . ARG B 1 206 ? 25.344 -4.547 5.77 1 58.31 206 ARG B N 1
ATOM 3746 C CA . ARG B 1 206 ? 25.406 -4.07 7.145 1 58.31 206 ARG B CA 1
ATOM 3747 C C . ARG B 1 206 ? 24.281 -4.676 7.984 1 58.31 206 ARG B C 1
ATOM 3749 O O . ARG B 1 206 ? 24.328 -4.633 9.211 1 58.31 206 ARG B O 1
ATOM 3756 N N . LEU B 1 207 ? 23.344 -5.254 7.277 1 61.97 207 LEU B N 1
ATOM 3757 C CA . LEU B 1 207 ? 22.266 -5.895 8.016 1 61.97 207 LEU B CA 1
ATOM 3758 C C . LEU B 1 207 ? 22.75 -7.176 8.68 1 61.97 207 LEU B C 1
ATOM 3760 O O . LEU B 1 207 ? 23.578 -7.898 8.125 1 61.97 207 LEU B O 1
ATOM 3764 N N . PRO B 1 208 ? 22.312 -7.316 9.984 1 57.88 208 PRO B N 1
ATOM 3765 C CA . PRO B 1 208 ? 22.688 -8.562 10.648 1 57.88 208 PRO B CA 1
ATOM 3766 C C . PRO B 1 208 ? 22.094 -9.797 9.984 1 57.88 208 PRO B C 1
ATOM 3768 O O . PRO B 1 208 ? 21.078 -9.695 9.289 1 57.88 208 PRO B O 1
ATOM 3771 N N . TYR B 1 209 ? 22.828 -10.875 10.164 1 57 209 TYR B N 1
ATOM 3772 C CA . TYR B 1 209 ? 22.266 -12.148 9.727 1 57 209 TYR B CA 1
ATOM 3773 C C . TYR B 1 209 ? 20.922 -12.406 10.406 1 57 209 TYR B C 1
ATOM 3775 O O . TYR B 1 209 ? 20.75 -12.141 11.602 1 57 209 TYR B O 1
ATOM 3783 N N . PRO B 1 210 ? 19.906 -12.82 9.711 1 54.97 210 PRO B N 1
ATOM 3784 C CA . PRO B 1 210 ? 19.859 -13.25 8.312 1 54.97 210 PRO B CA 1
ATOM 3785 C C . PRO B 1 210 ? 19.344 -12.156 7.375 1 54.97 210 PRO B C 1
ATOM 3787 O O . PRO B 1 210 ? 18.922 -12.445 6.254 1 54.97 210 PRO B O 1
ATOM 3790 N N . GLY B 1 211 ? 19.453 -11.023 7.816 1 61.59 211 GLY B N 1
ATOM 3791 C CA . GLY B 1 211 ? 18.984 -9.906 7.016 1 61.59 211 GLY B CA 1
ATOM 3792 C C . GLY B 1 211 ? 19.859 -9.617 5.809 1 61.59 211 GLY B C 1
ATOM 3793 O O . GLY B 1 211 ? 19.422 -8.953 4.867 1 61.59 211 GLY B O 1
ATOM 3794 N N . ASN B 1 212 ? 21 -10.203 5.844 1 62.09 212 ASN B N 1
ATOM 3795 C CA . ASN B 1 212 ? 21.953 -9.914 4.773 1 62.09 212 ASN B CA 1
ATOM 3796 C C . ASN B 1 212 ? 22.078 -11.086 3.801 1 62.09 212 ASN B C 1
ATOM 3798 O O . ASN B 1 212 ? 22.922 -11.055 2.896 1 62.09 212 ASN B O 1
ATOM 3802 N N . VAL B 1 213 ? 21.297 -12.109 4.035 1 61.06 213 VAL B N 1
ATOM 3803 C CA . VAL B 1 213 ? 21.453 -13.305 3.221 1 61.06 213 VAL B CA 1
ATOM 3804 C C . VAL B 1 213 ? 20.609 -13.188 1.954 1 61.06 213 VAL B C 1
ATOM 3806 O O . VAL B 1 213 ? 19.438 -12.781 2.012 1 61.06 213 VAL B O 1
ATOM 3809 N N . THR B 1 214 ? 21.375 -13.445 0.835 1 70.25 214 THR B N 1
ATOM 3810 C CA . THR B 1 214 ? 20.688 -13.5 -0.447 1 70.25 214 THR B CA 1
ATOM 3811 C C . THR B 1 214 ? 20.312 -14.938 -0.796 1 70.25 214 THR B C 1
ATOM 3813 O O . THR B 1 214 ? 21.094 -15.859 -0.577 1 70.25 214 THR B O 1
ATOM 3816 N N . THR B 1 215 ? 19.109 -15.125 -1.102 1 76.44 215 THR B N 1
ATOM 3817 C CA . THR B 1 215 ? 18.625 -16.422 -1.536 1 76.44 215 THR B CA 1
ATOM 3818 C C . THR B 1 215 ? 18.469 -16.469 -3.055 1 76.44 215 THR B C 1
ATOM 3820 O O . THR B 1 215 ? 18.219 -15.453 -3.689 1 76.44 215 THR B O 1
ATOM 3823 N N . SER B 1 216 ? 18.828 -17.656 -3.641 1 79.81 216 SER B N 1
ATOM 3824 C CA . SER B 1 216 ? 18.703 -17.781 -5.086 1 79.81 216 SER B CA 1
ATOM 3825 C C . SER B 1 216 ? 17.234 -17.844 -5.508 1 79.81 216 SER B C 1
ATOM 3827 O O . SER B 1 216 ? 16.359 -18.203 -4.703 1 79.81 216 SER B O 1
ATOM 3829 N N . ALA B 1 217 ? 17.016 -17.5 -6.773 1 82.38 217 ALA B N 1
ATOM 3830 C CA . ALA B 1 217 ? 15.672 -17.594 -7.332 1 82.38 217 ALA B CA 1
ATOM 3831 C C . ALA B 1 217 ? 15.156 -19.031 -7.301 1 82.38 217 ALA B C 1
ATOM 3833 O O . ALA B 1 217 ? 13.961 -19.266 -7.09 1 82.38 217 ALA B O 1
ATOM 3834 N N . GLU B 1 218 ? 16.047 -19.969 -7.441 1 85.75 218 GLU B N 1
ATOM 3835 C CA . GLU B 1 218 ? 15.68 -21.391 -7.438 1 85.75 218 GLU B CA 1
ATOM 3836 C C . GLU B 1 218 ? 15.195 -21.828 -6.062 1 85.75 218 GLU B C 1
ATOM 3838 O O . GLU B 1 218 ? 14.227 -22.594 -5.953 1 85.75 218 GLU B O 1
ATOM 3843 N N . ARG B 1 219 ? 15.906 -21.391 -5.086 1 84.5 219 ARG B N 1
ATOM 3844 C CA . ARG B 1 219 ? 15.508 -21.734 -3.727 1 84.5 219 ARG B CA 1
ATOM 3845 C C . ARG B 1 219 ? 14.164 -21.109 -3.369 1 84.5 219 ARG B C 1
ATOM 3847 O O . ARG B 1 219 ? 13.328 -21.734 -2.717 1 84.5 219 ARG B O 1
ATOM 3854 N N . ALA B 1 220 ? 14.039 -19.906 -3.77 1 87 220 ALA B N 1
ATOM 3855 C CA . ALA B 1 220 ? 12.766 -19.234 -3.549 1 87 220 ALA B CA 1
ATOM 3856 C C . ALA B 1 220 ? 11.625 -19.969 -4.254 1 87 220 ALA B C 1
ATOM 3858 O O . ALA B 1 220 ? 10.562 -20.188 -3.668 1 87 220 ALA B O 1
ATOM 3859 N N . ALA B 1 221 ? 11.914 -20.344 -5.453 1 91.69 221 ALA B N 1
ATOM 3860 C CA . ALA B 1 221 ? 10.906 -21.062 -6.246 1 91.69 221 ALA B CA 1
ATOM 3861 C C . ALA B 1 221 ? 10.547 -22.391 -5.598 1 91.69 221 ALA B C 1
ATOM 3863 O O . ALA B 1 221 ? 9.375 -22.781 -5.574 1 91.69 221 ALA B O 1
ATOM 3864 N N . SER B 1 222 ? 11.531 -23.078 -5.098 1 92.25 222 SER B N 1
ATOM 3865 C CA . SER B 1 222 ? 11.281 -24.344 -4.43 1 92.25 222 SER B CA 1
ATOM 3866 C C . SER B 1 222 ? 10.344 -24.172 -3.236 1 92.25 222 SER B C 1
ATOM 3868 O O . SER B 1 222 ? 9.422 -24.969 -3.045 1 92.25 222 SER B O 1
ATOM 3870 N N . ALA B 1 223 ? 10.594 -23.156 -2.473 1 89.94 223 ALA B N 1
ATOM 3871 C CA . ALA B 1 223 ? 9.742 -22.875 -1.318 1 89.94 223 ALA B CA 1
ATOM 3872 C C . ALA B 1 223 ? 8.32 -22.547 -1.752 1 89.94 223 ALA B C 1
ATOM 3874 O O . ALA B 1 223 ? 7.355 -22.969 -1.111 1 89.94 223 ALA B O 1
ATOM 3875 N N . ILE B 1 224 ? 8.211 -21.828 -2.779 1 93.5 224 ILE B N 1
ATOM 3876 C CA . ILE B 1 224 ? 6.902 -21.422 -3.285 1 93.5 224 ILE B CA 1
ATOM 3877 C C . ILE B 1 224 ? 6.148 -22.656 -3.793 1 93.5 224 ILE B C 1
ATOM 3879 O O . ILE B 1 224 ? 4.965 -22.828 -3.488 1 93.5 224 ILE B O 1
ATOM 3883 N N . VAL B 1 225 ? 6.805 -23.531 -4.555 1 95.94 225 VAL B N 1
ATOM 3884 C CA . VAL B 1 225 ? 6.168 -24.719 -5.113 1 95.94 225 VAL B CA 1
ATOM 3885 C C . VAL B 1 225 ? 5.742 -25.656 -3.984 1 95.94 225 VAL B C 1
ATOM 3887 O O . VAL B 1 225 ? 4.664 -26.25 -4.035 1 95.94 225 VAL B O 1
ATOM 3890 N N . ASP B 1 226 ? 6.582 -25.75 -2.955 1 93.56 226 ASP B N 1
ATOM 3891 C CA . ASP B 1 226 ? 6.176 -26.5 -1.766 1 93.56 226 ASP B CA 1
ATOM 3892 C C . ASP B 1 226 ? 4.93 -25.875 -1.134 1 93.56 226 ASP B C 1
ATOM 3894 O O . ASP B 1 226 ? 4.035 -26.594 -0.687 1 93.56 226 ASP B O 1
ATOM 3898 N N . GLY B 1 227 ? 4.945 -24.578 -1.112 1 93.25 227 GLY B N 1
ATOM 3899 C CA . GLY B 1 227 ? 3.789 -23.859 -0.582 1 93.25 227 GLY B CA 1
ATOM 3900 C C . GLY B 1 227 ? 2.516 -24.125 -1.364 1 93.25 227 GLY B C 1
ATOM 3901 O O . GLY B 1 227 ? 1.433 -24.219 -0.784 1 93.25 227 GLY B O 1
ATOM 3902 N N . LEU B 1 228 ? 2.639 -24.25 -2.615 1 95.44 228 LEU B N 1
ATOM 3903 C CA . LEU B 1 228 ? 1.495 -24.609 -3.447 1 95.44 228 LEU B CA 1
ATOM 3904 C C . LEU B 1 228 ? 1.006 -26.016 -3.125 1 95.44 228 LEU B C 1
ATOM 3906 O O . LEU B 1 228 ? -0.181 -26.219 -2.861 1 95.44 228 LEU B O 1
ATOM 3910 N N . ALA B 1 229 ? 1.909 -26.953 -3.107 1 94.94 229 ALA B N 1
ATOM 3911 C CA . ALA B 1 229 ? 1.568 -28.375 -2.924 1 94.94 229 ALA B CA 1
ATOM 3912 C C . ALA B 1 229 ? 0.886 -28.594 -1.578 1 94.94 229 ALA B C 1
ATOM 3914 O O . ALA B 1 229 ? -0.056 -29.391 -1.479 1 94.94 229 ALA B O 1
ATOM 3915 N N . TYR B 1 230 ? 1.323 -27.828 -0.601 1 92.88 230 TYR B N 1
ATOM 3916 C CA . TYR B 1 230 ? 0.805 -28.047 0.745 1 92.88 230 TYR B CA 1
ATOM 3917 C C . TYR B 1 230 ? -0.217 -26.969 1.115 1 92.88 230 TYR B C 1
ATOM 3919 O O . TYR B 1 230 ? -0.701 -26.938 2.248 1 92.88 230 TYR B O 1
ATOM 3927 N N . ARG B 1 231 ? -0.492 -26.078 0.215 1 93.81 231 ARG B N 1
ATOM 3928 C CA . ARG B 1 231 ? -1.427 -24.969 0.42 1 93.81 231 ARG B CA 1
ATOM 3929 C C . ARG B 1 231 ? -1.09 -24.203 1.69 1 93.81 231 ARG B C 1
ATOM 3931 O O . ARG B 1 231 ? -1.96 -23.969 2.533 1 93.81 231 ARG B O 1
ATOM 3938 N N . ARG B 1 232 ? 0.16 -23.828 1.726 1 89.88 232 ARG B N 1
ATOM 3939 C CA . ARG B 1 232 ? 0.657 -23.156 2.916 1 89.88 232 ARG B CA 1
ATOM 3940 C C . ARG B 1 232 ? 0.116 -21.734 3 1 89.88 232 ARG B C 1
ATOM 3942 O O . ARG B 1 232 ? -0.002 -21.047 1.982 1 89.88 232 ARG B O 1
ATOM 3949 N N . SER B 1 233 ? -0.1 -21.312 4.242 1 89.12 233 SER B N 1
ATOM 3950 C CA . SER B 1 233 ? -0.607 -19.953 4.465 1 89.12 233 SER B CA 1
ATOM 3951 C C . SER B 1 233 ? 0.523 -18.938 4.457 1 89.12 233 SER B C 1
ATOM 3953 O O . SER B 1 233 ? 0.28 -17.734 4.312 1 89.12 233 SER B O 1
ATOM 3955 N N . ARG B 1 234 ? 1.737 -19.391 4.707 1 86.62 234 ARG B N 1
ATOM 3956 C CA . ARG B 1 234 ? 2.918 -18.531 4.688 1 86.62 234 ARG B CA 1
ATOM 3957 C C . ARG B 1 234 ? 4.137 -19.281 4.172 1 86.62 234 ARG B C 1
ATOM 3959 O O . ARG B 1 234 ? 4.348 -20.453 4.527 1 86.62 234 ARG B O 1
ATOM 3966 N N . VAL B 1 235 ? 4.859 -18.625 3.309 1 84.38 235 VAL B N 1
ATOM 3967 C CA . VAL B 1 235 ? 6.113 -19.156 2.775 1 84.38 235 VAL B CA 1
ATOM 3968 C C . VAL B 1 235 ? 7.234 -18.141 3 1 84.38 235 VAL B C 1
ATOM 3970 O O . VAL B 1 235 ? 7.168 -17.016 2.502 1 84.38 235 VAL B O 1
ATOM 3973 N N . TYR B 1 236 ? 8.164 -18.438 3.797 1 78.5 236 TYR B N 1
ATOM 3974 C CA . TYR B 1 236 ? 9.305 -17.562 4.059 1 78.5 236 TYR B CA 1
ATOM 3975 C C . TYR B 1 236 ? 10.539 -18.047 3.309 1 78.5 236 TYR B C 1
ATOM 3977 O O . TYR B 1 236 ? 10.852 -19.234 3.312 1 78.5 236 TYR B O 1
ATOM 3985 N N . VAL B 1 237 ? 11.141 -17.172 2.646 1 72.81 237 VAL B N 1
ATOM 3986 C CA . VAL B 1 237 ? 12.352 -17.516 1.909 1 72.81 237 VAL B CA 1
ATOM 3987 C C . VAL B 1 237 ? 13.477 -16.547 2.268 1 72.81 237 VAL B C 1
ATOM 3989 O O . VAL B 1 237 ? 13.438 -15.375 1.873 1 72.81 237 VAL B O 1
ATOM 3992 N N . PRO B 1 238 ? 14.641 -16.828 2.902 1 62.62 238 PRO B N 1
ATOM 3993 C CA . PRO B 1 238 ? 14.852 -18.078 3.639 1 62.62 238 PRO B CA 1
ATOM 3994 C C . PRO B 1 238 ? 14.016 -18.156 4.918 1 62.62 238 PRO B C 1
ATOM 3996 O O . PRO B 1 238 ? 13.414 -17.156 5.324 1 62.62 238 PRO B O 1
ATOM 3999 N N . ARG B 1 239 ? 13.953 -19.25 5.457 1 58.44 239 ARG B N 1
ATOM 4000 C CA . ARG B 1 239 ? 13.125 -19.5 6.629 1 58.44 239 ARG B CA 1
ATOM 4001 C C . ARG B 1 239 ? 13.5 -18.578 7.777 1 58.44 239 ARG B C 1
ATOM 4003 O O . ARG B 1 239 ? 12.648 -18.234 8.602 1 58.44 239 ARG B O 1
ATOM 4010 N N . ALA B 1 240 ? 14.719 -18.109 7.711 1 50.75 240 ALA B N 1
ATOM 4011 C CA . ALA B 1 240 ? 15.219 -17.266 8.789 1 50.75 240 ALA B CA 1
ATOM 4012 C C . ALA B 1 240 ? 14.523 -15.906 8.773 1 50.75 240 ALA B C 1
ATOM 4014 O O . ALA B 1 240 ? 14.539 -15.188 9.773 1 50.75 240 ALA B O 1
ATOM 4015 N N . VAL B 1 241 ? 13.867 -15.617 7.719 1 52.91 241 VAL B N 1
ATOM 4016 C CA . VAL B 1 241 ? 13.133 -14.359 7.578 1 52.91 241 VAL B CA 1
ATOM 4017 C C . VAL B 1 241 ? 11.969 -14.32 8.562 1 52.91 241 VAL B C 1
ATOM 4019 O O . VAL B 1 241 ? 11.539 -13.25 8.984 1 52.91 241 VAL B O 1
ATOM 4022 N N . VAL B 1 242 ? 11.578 -15.508 8.984 1 50.47 242 VAL B N 1
ATOM 4023 C CA . VAL B 1 242 ? 10.492 -15.562 9.961 1 50.47 242 VAL B CA 1
ATOM 4024 C C . VAL B 1 242 ? 10.867 -14.758 11.195 1 50.47 242 VAL B C 1
ATOM 4026 O O . VAL B 1 242 ? 10.023 -14.078 11.789 1 50.47 242 VAL B O 1
ATOM 4029 N N . VAL B 1 243 ? 12.078 -14.906 11.438 1 48.62 243 VAL B N 1
ATOM 4030 C CA . VAL B 1 243 ? 12.555 -14.219 12.633 1 48.62 243 VAL B CA 1
ATOM 4031 C C . VAL B 1 243 ? 12.492 -12.703 12.422 1 48.62 243 VAL B C 1
ATOM 4033 O O . VAL B 1 243 ? 12.125 -11.961 13.328 1 48.62 243 VAL B O 1
ATOM 4036 N N . ALA B 1 244 ? 12.805 -12.383 11.203 1 52 244 ALA B N 1
ATOM 4037 C CA . ALA B 1 244 ? 12.797 -10.953 10.922 1 52 244 ALA B CA 1
ATOM 4038 C C . ALA B 1 244 ? 11.375 -10.391 10.969 1 52 244 ALA B C 1
ATOM 4040 O O . ALA B 1 244 ? 11.164 -9.266 11.422 1 52 244 ALA B O 1
ATOM 4041 N N . ASN B 1 245 ? 10.484 -11.195 10.539 1 51.72 245 ASN B N 1
ATOM 4042 C CA . ASN B 1 245 ? 9.094 -10.758 10.586 1 51.72 245 ASN B CA 1
ATOM 4043 C C . ASN B 1 245 ? 8.648 -10.477 12.016 1 51.72 245 ASN B C 1
ATOM 4045 O O . ASN B 1 245 ? 7.883 -9.539 12.258 1 51.72 245 ASN B O 1
ATOM 4049 N N . TRP B 1 246 ? 9.172 -11.398 12.82 1 46.06 246 TRP B N 1
ATOM 4050 C CA . TRP B 1 246 ? 8.828 -11.195 14.227 1 46.06 246 TRP B CA 1
ATOM 4051 C C . TRP B 1 246 ? 9.547 -9.977 14.797 1 46.06 246 TRP B C 1
ATOM 4053 O O . TRP B 1 246 ? 9 -9.266 15.641 1 46.06 246 TRP B O 1
ATOM 4063 N N . ALA B 1 247 ? 10.648 -9.797 14.219 1 44.22 247 ALA B N 1
ATOM 4064 C CA . ALA B 1 247 ? 11.406 -8.633 14.672 1 44.22 247 ALA B CA 1
ATOM 4065 C C . ALA B 1 247 ? 10.773 -7.34 14.156 1 44.22 247 ALA B C 1
ATOM 4067 O O . ALA B 1 247 ? 10.906 -6.285 14.789 1 44.22 247 ALA B O 1
ATOM 4068 N N . LYS B 1 248 ? 10.07 -7.477 13.094 1 48.84 248 LYS B N 1
ATOM 4069 C CA . LYS B 1 248 ? 9.336 -6.34 12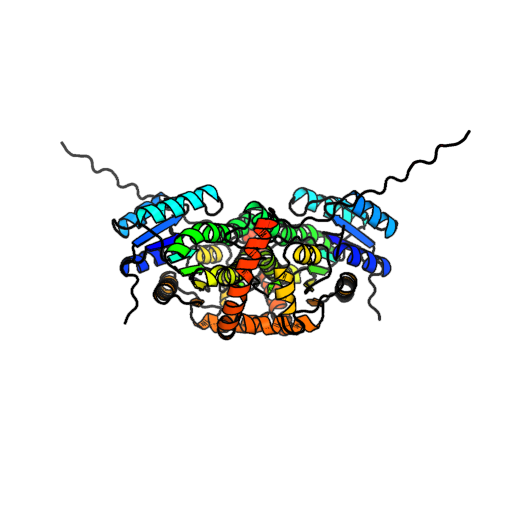.555 1 48.84 248 LYS B CA 1
ATOM 4070 C C . LYS B 1 248 ? 8.484 -5.672 13.633 1 48.84 248 LYS B C 1
ATOM 4072 O O . LYS B 1 248 ? 8.445 -4.441 13.719 1 48.84 248 LYS B O 1
ATOM 4077 N N . ALA B 1 249 ? 7.797 -6.566 14.273 1 43.19 249 ALA B N 1
ATOM 4078 C CA . ALA B 1 249 ? 6.977 -6.031 15.359 1 43.19 249 ALA B CA 1
ATOM 4079 C C . ALA B 1 249 ? 7.828 -5.242 16.344 1 43.19 249 ALA B C 1
ATOM 4081 O O . ALA B 1 249 ? 7.375 -4.242 16.906 1 43.19 249 ALA B O 1
ATOM 4082 N N . LEU B 1 250 ? 9.039 -5.711 16.312 1 39.62 250 LEU B N 1
ATOM 4083 C CA . LEU B 1 250 ? 9.945 -5.07 17.266 1 39.62 250 LEU B CA 1
ATOM 4084 C C . LEU B 1 250 ? 10.602 -3.846 16.641 1 39.62 250 LEU B C 1
ATOM 4086 O O . LEU B 1 250 ? 10.82 -2.838 17.312 1 39.62 250 LEU B O 1
ATOM 4090 N N . LEU B 1 251 ? 10.977 -3.936 15.445 1 41.06 251 LEU B N 1
ATOM 4091 C CA . LEU B 1 251 ? 11.742 -2.881 14.805 1 41.06 251 LEU B CA 1
ATOM 4092 C C . LEU B 1 251 ? 10.891 -1.635 14.586 1 41.06 251 LEU B C 1
ATOM 4094 O O . LEU B 1 251 ? 11.414 -0.519 14.547 1 41.06 251 LEU B O 1
ATOM 4098 N N . ASN B 1 252 ? 9.633 -1.819 14.438 1 41.94 252 ASN B N 1
ATOM 4099 C CA . ASN B 1 252 ? 8.758 -0.661 14.328 1 41.94 252 ASN B CA 1
ATOM 4100 C C . ASN B 1 252 ? 8.453 -0.053 15.695 1 41.94 252 ASN B C 1
ATOM 4102 O O . ASN B 1 252 ? 7.617 0.842 15.805 1 41.94 252 ASN B O 1
ATOM 4106 N N . SER B 1 253 ? 9.156 -0.639 16.688 1 39.91 253 SER B N 1
ATOM 4107 C CA . SER B 1 253 ? 9 -0.12 18.047 1 39.91 253 SER B CA 1
ATOM 4108 C C . SER B 1 253 ? 9.828 1.14 18.25 1 39.91 253 SER B C 1
ATOM 4110 O O . SER B 1 253 ? 10.852 1.334 17.594 1 39.91 253 SER B O 1
ATOM 4112 N N . PRO B 1 254 ? 9.219 2.08 18.781 1 42 254 PRO B N 1
ATOM 4113 C CA . PRO B 1 254 ? 9.93 3.328 19.078 1 42 254 PRO B CA 1
ATOM 4114 C C . PRO B 1 254 ? 11.352 3.092 19.578 1 42 254 PRO B C 1
ATOM 4116 O O . PRO B 1 254 ? 12.195 3.984 19.484 1 42 254 PRO B O 1
ATOM 4119 N N . LEU B 1 255 ? 11.594 1.945 19.953 1 38.56 255 LEU B N 1
ATOM 4120 C CA . LEU B 1 255 ? 12.891 1.745 20.594 1 38.56 255 LEU B CA 1
ATOM 4121 C C . LEU B 1 255 ? 13.992 1.587 19.547 1 38.56 255 LEU B C 1
ATOM 4123 O O . LEU B 1 255 ? 15.164 1.855 19.812 1 38.56 255 LEU B O 1
ATOM 4127 N N . VAL B 1 256 ? 13.609 1.246 18.453 1 40.41 256 VAL B N 1
ATOM 4128 C CA . VAL B 1 256 ? 14.656 0.925 17.484 1 40.41 256 VAL B CA 1
ATOM 4129 C C . VAL B 1 256 ? 14.922 2.133 16.594 1 40.41 256 VAL B C 1
ATOM 4131 O O . VAL B 1 256 ? 15.898 2.154 15.844 1 40.41 256 VAL B O 1
ATOM 4134 N N . TRP B 1 257 ? 14.18 3.201 16.719 1 44.41 257 TRP B N 1
ATOM 4135 C CA . TRP B 1 257 ? 14.242 4.398 15.883 1 44.41 257 TRP B CA 1
ATOM 4136 C C . TRP B 1 257 ? 15.625 5.035 15.945 1 44.41 257 TRP B C 1
ATOM 4138 O O . TRP B 1 257 ? 16.156 5.48 14.93 1 44.41 257 TRP B O 1
ATOM 4148 N N . PRO B 1 258 ? 16.047 5.082 17.094 1 42.06 258 PRO B N 1
ATOM 4149 C CA . PRO B 1 258 ? 17.328 5.785 17.078 1 42.06 258 PRO B CA 1
ATOM 4150 C C . PRO B 1 258 ? 18.359 5.105 16.172 1 42.06 258 PRO B C 1
ATOM 4152 O O . PRO B 1 258 ? 19.188 5.785 15.547 1 42.06 258 PRO B O 1
ATOM 4155 N N . TRP B 1 259 ? 18.25 3.842 16.094 1 40.22 259 TRP B N 1
ATOM 4156 C CA . TRP B 1 259 ? 19.25 3.117 15.32 1 40.22 259 TRP B CA 1
ATOM 4157 C C . TRP B 1 259 ? 18.969 3.252 13.82 1 40.22 259 TRP B C 1
ATOM 4159 O O . TRP B 1 259 ? 19.891 3.459 13.031 1 40.22 259 TRP B O 1
ATOM 4169 N N . THR B 1 260 ? 17.797 3.281 13.5 1 45.75 260 THR B N 1
ATOM 4170 C CA . THR B 1 260 ? 17.438 3.389 12.086 1 45.75 260 THR B CA 1
ATOM 4171 C C . THR B 1 260 ? 17.719 4.793 11.562 1 45.75 260 THR B C 1
ATOM 4173 O O . THR B 1 260 ? 18.109 4.961 10.406 1 45.75 260 THR B O 1
ATOM 4176 N N . ARG B 1 261 ? 17.562 5.781 12.414 1 47.78 261 ARG B N 1
ATOM 4177 C CA . ARG B 1 261 ? 17.844 7.164 12.055 1 47.78 261 ARG B CA 1
ATOM 4178 C C . ARG B 1 261 ? 19.312 7.344 11.656 1 47.78 261 ARG B C 1
ATOM 4180 O O . ARG B 1 261 ? 19.609 8.008 10.656 1 47.78 261 ARG B O 1
ATOM 4187 N N . ARG B 1 262 ? 20.141 6.789 12.469 1 44.03 262 ARG B N 1
ATOM 4188 C CA . ARG B 1 262 ? 21.578 6.973 12.211 1 44.03 262 ARG B CA 1
ATOM 4189 C C . ARG B 1 262 ? 22 6.258 10.938 1 44.03 262 ARG B C 1
ATOM 4191 O O . ARG B 1 262 ? 22.797 6.781 10.164 1 44.03 262 ARG B O 1
ATOM 4198 N N . PHE B 1 263 ? 21.438 5.168 10.734 1 43.62 263 PHE B N 1
ATOM 4199 C CA . PHE B 1 263 ? 21.812 4.371 9.57 1 43.62 263 PHE B CA 1
ATOM 4200 C C . PHE B 1 263 ? 21.297 5.012 8.289 1 43.62 263 PHE B C 1
ATOM 4202 O O . PHE B 1 263 ? 22.016 5.062 7.285 1 43.62 263 PHE B O 1
ATOM 4209 N N . SER B 1 264 ? 20.125 5.52 8.328 1 50.28 264 SER B N 1
ATOM 4210 C CA . SER B 1 264 ? 19.547 6.152 7.148 1 50.28 264 SER B CA 1
ATOM 4211 C C . SER B 1 264 ? 20.25 7.469 6.832 1 50.28 264 SER B C 1
ATOM 4213 O O . SER B 1 264 ? 20.469 7.789 5.664 1 50.28 264 SER B O 1
ATOM 4215 N N . ALA B 1 265 ? 20.703 8.164 7.828 1 51 265 ALA B N 1
ATOM 4216 C CA . ALA B 1 265 ? 21.359 9.453 7.625 1 51 265 ALA B CA 1
ATOM 4217 C C . ALA B 1 265 ? 22.688 9.289 6.891 1 51 265 ALA B C 1
ATOM 4219 O O . ALA B 1 265 ? 23.109 10.188 6.152 1 51 265 ALA B O 1
ATOM 4220 N N . LEU B 1 266 ? 23.281 8.07 7.031 1 49.5 266 LEU B N 1
ATOM 4221 C CA . LEU B 1 266 ? 24.594 7.875 6.441 1 49.5 266 LEU B CA 1
ATOM 4222 C C . LEU B 1 266 ? 24.484 7.316 5.027 1 49.5 266 LEU B C 1
ATOM 4224 O O . LEU B 1 266 ? 25.312 7.613 4.168 1 49.5 266 LEU B O 1
ATOM 4228 N N . THR B 1 267 ? 23.391 6.668 4.789 1 57.19 267 THR B N 1
ATOM 4229 C CA . THR B 1 267 ? 23.328 5.918 3.543 1 57.19 267 THR B CA 1
ATOM 4230 C C . THR B 1 267 ? 22.469 6.641 2.51 1 57.19 267 THR B C 1
ATOM 4232 O O . THR B 1 267 ? 22.703 6.516 1.306 1 57.19 267 THR B O 1
ATOM 4235 N N . ILE B 1 268 ? 21.719 7.625 2.92 1 60.25 268 ILE B N 1
ATOM 4236 C CA . ILE B 1 268 ? 20.719 8.211 2.035 1 60.25 268 ILE B CA 1
ATOM 4237 C C . ILE B 1 268 ? 21.375 9.219 1.098 1 60.25 268 ILE B C 1
ATOM 4239 O O . ILE B 1 268 ? 21.109 9.227 -0.104 1 60.25 268 ILE B O 1
ATOM 4243 N N . PRO B 1 269 ? 22.297 10.055 1.623 1 61.69 269 PRO B N 1
ATOM 4244 C CA . PRO B 1 269 ? 22.922 10.992 0.687 1 61.69 269 PRO B CA 1
ATOM 4245 C C . PRO B 1 269 ? 23.672 10.281 -0.442 1 61.69 269 PRO B C 1
ATOM 4247 O O . PRO B 1 269 ? 23.625 10.734 -1.591 1 61.69 269 PRO B O 1
ATOM 4250 N N . SER B 1 270 ? 24.344 9.156 -0.061 1 65.25 270 SER B N 1
ATOM 4251 C CA . SER B 1 270 ? 25.047 8.383 -1.084 1 65.25 270 SER B CA 1
ATOM 4252 C C . SER B 1 270 ? 24.062 7.773 -2.08 1 65.25 270 SER B C 1
ATOM 4254 O O . SER B 1 270 ? 24.312 7.785 -3.289 1 65.25 270 SER B O 1
ATOM 4256 N N . LEU B 1 271 ? 22.953 7.363 -1.592 1 59.94 271 LEU B N 1
ATOM 4257 C CA . LEU B 1 271 ? 21.938 6.754 -2.439 1 59.94 271 LEU B CA 1
ATOM 4258 C C . LEU B 1 271 ? 21.359 7.781 -3.404 1 59.94 271 LEU B C 1
ATOM 4260 O O . LEU B 1 271 ? 21.172 7.488 -4.586 1 59.94 271 LEU B O 1
ATOM 4264 N N . GLU B 1 272 ? 21.172 8.953 -2.916 1 63.19 272 GLU B N 1
ATOM 4265 C CA . GLU B 1 272 ? 20.609 10 -3.766 1 63.19 272 GLU B CA 1
ATOM 4266 C C . GLU B 1 272 ? 21.578 10.391 -4.879 1 63.19 272 GLU B C 1
ATOM 4268 O O . GLU B 1 272 ? 21.156 10.617 -6.016 1 63.19 272 GLU B O 1
ATOM 4273 N N . THR B 1 273 ? 22.812 10.43 -4.559 1 64.75 273 THR B N 1
ATOM 4274 C CA . THR B 1 273 ? 23.828 10.734 -5.555 1 64.75 273 THR B CA 1
ATOM 4275 C C . THR B 1 273 ? 23.906 9.641 -6.617 1 64.75 273 THR B C 1
ATOM 4277 O O . THR B 1 273 ? 24.047 9.938 -7.805 1 64.75 273 THR B O 1
ATOM 4280 N N . GLU B 1 274 ? 23.766 8.453 -6.156 1 63.84 274 GLU B N 1
ATOM 4281 C CA . GLU B 1 274 ? 23.859 7.316 -7.07 1 63.84 274 GLU B CA 1
ATOM 4282 C C . GLU B 1 274 ? 22.656 7.262 -8.008 1 63.84 274 GLU B C 1
ATOM 4284 O O . GLU B 1 274 ? 22.812 7.004 -9.203 1 63.84 274 GLU B O 1
ATOM 4289 N N . VAL B 1 275 ? 21.5 7.516 -7.488 1 56.56 275 VAL B N 1
ATOM 4290 C CA . VAL B 1 275 ? 20.297 7.496 -8.312 1 56.56 275 VAL B CA 1
ATOM 4291 C C . VAL B 1 275 ? 20.344 8.641 -9.32 1 56.56 275 VAL B C 1
ATOM 4293 O O . VAL B 1 275 ? 19.969 8.469 -10.477 1 56.56 275 VAL B O 1
ATOM 4296 N N . ALA B 1 276 ? 20.812 9.812 -8.852 1 64.81 276 ALA B N 1
ATOM 4297 C CA . ALA B 1 276 ? 20.984 10.953 -9.75 1 64.81 276 ALA B CA 1
ATOM 4298 C C . ALA B 1 276 ? 21.953 10.633 -10.875 1 64.81 276 ALA B C 1
ATOM 4300 O O . ALA B 1 276 ? 21.75 11.016 -12.023 1 64.81 276 ALA B O 1
ATOM 4301 N N . ALA B 1 277 ? 23.016 9.867 -10.492 1 64.06 277 ALA B N 1
ATOM 4302 C CA . ALA B 1 277 ? 24.031 9.5 -11.477 1 64.06 277 ALA B CA 1
ATOM 4303 C C . ALA B 1 277 ? 23.484 8.492 -12.484 1 64.06 277 ALA B C 1
ATOM 4305 O O . ALA B 1 277 ? 23.859 8.508 -13.656 1 64.06 277 ALA B O 1
ATOM 4306 N N . LEU B 1 278 ? 22.578 7.68 -11.992 1 64.19 278 LEU B N 1
ATOM 4307 C CA . LEU B 1 278 ? 21.953 6.676 -12.844 1 64.19 278 LEU B CA 1
ATOM 4308 C C . LEU B 1 278 ? 21.016 7.332 -13.859 1 64.19 278 LEU B C 1
ATOM 4310 O O . LEU B 1 278 ? 20.875 6.844 -14.984 1 64.19 278 LEU B O 1
ATOM 4314 N N . GLY B 1 279 ? 20.422 8.523 -13.586 1 61.78 279 GLY B N 1
ATOM 4315 C CA . GLY B 1 279 ? 19.562 9.297 -14.484 1 61.78 279 GLY B CA 1
ATOM 4316 C C . GLY B 1 279 ? 18.188 8.695 -14.656 1 61.78 279 GLY B C 1
ATOM 4317 O O . GLY B 1 279 ? 17.469 9.039 -15.594 1 61.78 279 GLY B O 1
ATOM 4318 N N . ARG B 1 280 ? 17.984 7.508 -13.938 1 56.91 280 ARG B N 1
ATOM 4319 C CA . ARG B 1 280 ? 16.672 6.875 -13.992 1 56.91 280 ARG B CA 1
ATOM 4320 C C . ARG B 1 280 ? 16.281 6.312 -12.633 1 56.91 280 ARG B C 1
ATOM 4322 O O . ARG B 1 280 ? 17.141 5.957 -11.828 1 56.91 280 ARG B O 1
ATOM 4329 N N . ASN B 1 281 ? 15 6.176 -12.359 1 58.78 281 ASN B N 1
ATOM 4330 C CA . ASN B 1 281 ? 14.508 5.57 -11.125 1 58.78 281 ASN B CA 1
ATOM 4331 C C . ASN B 1 281 ? 14.078 4.121 -11.344 1 58.78 281 ASN B C 1
ATOM 4333 O O . ASN B 1 281 ? 14.133 3.311 -10.414 1 58.78 281 ASN B O 1
ATOM 4337 N N . ASP B 1 282 ? 13.797 3.848 -12.641 1 48.12 282 ASP B N 1
ATOM 4338 C CA . ASP B 1 282 ? 13.273 2.518 -12.938 1 48.12 282 ASP B CA 1
ATOM 4339 C C . ASP B 1 282 ? 14.406 1.502 -13.086 1 48.12 282 ASP B C 1
ATOM 4341 O O . ASP B 1 282 ? 15.461 1.816 -13.648 1 48.12 282 ASP B O 1
ATOM 4345 N N . GLN B 1 283 ? 14.188 0.378 -12.516 1 49.75 283 GLN B N 1
ATOM 4346 C CA . GLN B 1 283 ? 15.117 -0.716 -12.766 1 49.75 283 GLN B CA 1
ATOM 4347 C C . GLN B 1 283 ? 14.969 -1.257 -14.188 1 49.75 283 GLN B C 1
ATOM 4349 O O . GLN B 1 283 ? 13.852 -1.423 -14.68 1 49.75 283 GLN B O 1
ATOM 4354 N N . LEU B 1 284 ? 16.109 -1.336 -14.906 1 44.84 284 LEU B N 1
ATOM 4355 C CA . LEU B 1 284 ? 16.094 -1.892 -16.266 1 44.84 284 LEU B CA 1
ATOM 4356 C C . LEU B 1 284 ? 16.016 -3.414 -16.219 1 44.84 284 LEU B C 1
ATOM 4358 O O . LEU B 1 284 ? 16.625 -4.047 -15.352 1 44.84 284 LEU B O 1
ATOM 4362 N N . VAL B 1 285 ? 15.07 -4.008 -16.844 1 44.97 285 VAL B N 1
ATOM 4363 C CA . VAL B 1 285 ? 15.039 -5.453 -17.031 1 44.97 285 VAL B CA 1
ATOM 4364 C C . VAL B 1 285 ? 15.875 -5.836 -18.25 1 44.97 285 VAL B C 1
ATOM 4366 O O . VAL B 1 285 ? 15.844 -5.145 -19.266 1 44.97 285 VAL B O 1
ATOM 4369 N N . PRO B 1 286 ? 16.906 -6.672 -18.109 1 41.25 286 PRO B N 1
ATOM 4370 C CA . PRO B 1 286 ? 17.703 -7.043 -19.281 1 41.25 286 PRO B CA 1
ATOM 4371 C C . PRO B 1 286 ? 16.844 -7.426 -20.484 1 41.25 286 PRO B C 1
ATOM 4373 O O . PRO B 1 286 ? 15.828 -8.117 -20.328 1 41.25 286 PRO B O 1
ATOM 4376 N N . ARG B 1 287 ? 16.953 -6.645 -21.562 1 41.16 287 ARG B N 1
ATOM 4377 C CA . ARG B 1 287 ? 16.344 -7.02 -22.828 1 41.16 287 ARG B CA 1
ATOM 4378 C C . ARG B 1 287 ? 16.875 -8.367 -23.312 1 41.16 287 ARG B C 1
ATOM 4380 O O . ARG B 1 287 ? 18.078 -8.625 -23.266 1 41.16 287 ARG B O 1
ATOM 4387 N N . PHE B 1 288 ? 16.016 -9.398 -23.344 1 33.38 288 PHE B N 1
ATOM 4388 C CA . PHE B 1 288 ? 16.359 -10.672 -23.984 1 33.38 288 PHE B CA 1
ATOM 4389 C C . PHE B 1 288 ? 16.859 -10.453 -25.406 1 33.38 288 PHE B C 1
ATOM 4391 O O . PHE B 1 288 ? 16.156 -9.883 -26.234 1 33.38 288 PHE B O 1
ATOM 4398 N N . GLU B 1 289 ? 18.094 -10.391 -25.641 1 35.09 289 GLU B N 1
ATOM 4399 C CA . GLU B 1 289 ? 18.594 -10.477 -27.016 1 35.09 289 GLU B CA 1
ATOM 4400 C C . GLU B 1 289 ? 18.125 -11.758 -27.688 1 35.09 289 GLU B C 1
ATOM 4402 O O . GLU B 1 289 ? 18.328 -12.852 -27.172 1 35.09 289 GLU B O 1
ATOM 4407 N N . SER B 1 290 ? 17.094 -11.781 -28.5 1 35.69 290 SER B N 1
ATOM 4408 C CA . SER B 1 290 ? 16.781 -12.891 -29.391 1 35.69 290 SER B CA 1
ATOM 4409 C C . SER B 1 290 ? 18.016 -13.352 -30.156 1 35.69 290 SER B C 1
ATOM 4411 O O . SER B 1 290 ? 18.688 -12.547 -30.797 1 35.69 290 SER B O 1
ATOM 4413 N N . SER B 1 291 ? 18.859 -14.297 -29.766 1 35.12 291 SER B N 1
ATOM 4414 C CA . SER B 1 291 ? 19.812 -14.953 -30.641 1 35.12 291 SER B CA 1
ATOM 4415 C C . SER B 1 291 ? 19.188 -15.297 -31.984 1 35.12 291 SER B C 1
ATOM 4417 O O . SER B 1 291 ? 18.141 -15.961 -32.031 1 35.12 291 SER B O 1
ATOM 4419 N N . GLY B 1 292 ? 19.297 -14.578 -33.094 1 34.81 292 GLY B N 1
ATOM 4420 C CA . GLY B 1 292 ? 19.047 -14.852 -34.5 1 34.81 292 GLY B CA 1
ATOM 4421 C C . GLY B 1 292 ? 19.609 -16.188 -34.938 1 34.81 292 GLY B C 1
ATOM 4422 O O . GLY B 1 292 ? 20.828 -16.406 -34.906 1 34.81 292 GLY B O 1
ATOM 4423 N N . ARG B 1 293 ? 19 -17.422 -34.812 1 38.28 293 ARG B N 1
ATOM 4424 C CA . ARG B 1 293 ? 19.281 -18.578 -35.656 1 38.28 293 ARG B CA 1
ATOM 4425 C C . ARG B 1 293 ? 19.422 -18.141 -37.125 1 38.28 293 ARG B C 1
ATOM 4427 O O . ARG B 1 293 ? 18.516 -17.531 -37.688 1 38.28 293 ARG B O 1
ATOM 4434 N N . GLU B 1 294 ? 20.625 -17.953 -37.625 1 34.03 294 GLU B N 1
ATOM 4435 C CA . GLU B 1 294 ? 20.984 -17.953 -39.031 1 34.03 294 GLU B CA 1
ATOM 4436 C C . GLU B 1 294 ? 20.375 -19.141 -39.781 1 34.03 294 GLU B C 1
ATOM 4438 O O . GLU B 1 294 ? 20.547 -20.281 -39.375 1 34.03 294 GLU B O 1
ATOM 4443 N N . ARG B 1 295 ? 19.312 -19.031 -40.531 1 33.94 295 ARG B N 1
ATOM 4444 C CA . ARG B 1 295 ? 18.781 -19.938 -41.562 1 33.94 295 ARG B CA 1
ATOM 4445 C C . ARG B 1 295 ? 19.875 -20.469 -42.469 1 33.94 295 ARG B C 1
ATOM 4447 O O . ARG B 1 295 ? 20.594 -19.688 -43.094 1 33.94 295 ARG B O 1
ATOM 4454 N N . SER B 1 296 ? 20.422 -21.672 -42.094 1 33.5 296 SER B N 1
ATOM 4455 C CA . SER B 1 296 ? 21.281 -22.375 -43.062 1 33.5 296 SER B CA 1
ATOM 4456 C C . SER B 1 296 ? 20.656 -22.438 -44.438 1 33.5 296 SER B C 1
ATOM 4458 O O . SER B 1 296 ? 19.438 -22.609 -44.562 1 33.5 296 SER B O 1
ATOM 4460 N N . PRO B 1 297 ? 21.25 -21.953 -45.5 1 33.22 297 PRO B N 1
ATOM 4461 C CA . PRO B 1 297 ? 20.828 -21.984 -46.906 1 33.22 297 PRO B CA 1
ATOM 4462 C C . PRO B 1 297 ? 20.484 -23.406 -47.375 1 33.22 297 PRO B C 1
ATOM 4464 O O . PRO B 1 297 ? 21.047 -24.375 -46.875 1 33.22 297 PRO B O 1
ATOM 4467 N N . VAL B 1 298 ? 19.281 -23.75 -47.688 1 32.03 298 VAL B N 1
ATOM 4468 C CA . VAL B 1 298 ? 18.797 -24.906 -48.438 1 32.03 298 VAL B CA 1
ATOM 4469 C C . VAL B 1 298 ? 19.656 -25.109 -49.688 1 32.03 298 VAL B C 1
ATOM 4471 O O . VAL B 1 298 ? 19.781 -24.219 -50.531 1 32.03 298 VAL B O 1
ATOM 4474 N N . SER B 1 299 ? 20.844 -25.797 -49.531 1 26.62 299 SER B N 1
ATOM 4475 C CA . SER B 1 299 ? 21.516 -26.375 -50.688 1 26.62 299 SER B CA 1
ATOM 4476 C C . SER B 1 299 ? 20.547 -27.172 -51.531 1 26.62 299 SER B C 1
ATOM 4478 O O . SER B 1 299 ? 19.75 -27.969 -51.031 1 26.62 299 SER B O 1
ATOM 4480 N N . ALA B 1 300 ? 20.516 -26.859 -52.938 1 25.62 300 ALA B N 1
ATOM 4481 C CA . ALA B 1 300 ? 20.234 -27.672 -54.094 1 25.62 300 ALA B CA 1
ATOM 4482 C C . ALA B 1 300 ? 21.266 -28.797 -54.25 1 25.62 300 ALA B C 1
ATOM 4484 O O . ALA B 1 300 ? 22.453 -28.609 -53.969 1 25.62 300 ALA B O 1
#